Protein AF-A0AAN8YSC6-F1 (afdb_monomer)

InterPro domains:
  IPR001680 WD40 repeat [PF00400] (144-185)
  IPR001680 WD40 repeat [PF00400] (190-229)
  IPR001680 WD40 repeat [PS50082] (212-238)
  IPR001680 WD40 repeat [SM00320] (136-186)
  IPR001680 WD40 repeat [SM00320] (196-229)
  IPR001680 WD40 repeat [SM00320] (238-277)
  IPR001680 WD40 repeat [SM00320] (319-359)
  IPR015943 WD40/YVTN repeat-like-containing domain superfamily [G3DSA:2.130.10.10] (89-296)
  IPR015943 WD40/YVTN repeat-like-containing domain superfamily [G3DSA:2.130.10.10] (297-468)
  IPR036047 F-box-like domain superfamily [SSF81383] (11-83)
  IPR036322 WD40-repeat-containing domain superfamily [SSF50978] (140-445)

Radius of gyration: 27.61 Å; Cα contacts (8 Å, |Δi|>4): 1101; chains: 1; bounding box: 110×55×83 Å

Structure (mmCIF, N/CA/C/O backbone):
data_AF-A0AAN8YSC6-F1
#
_entry.id   AF-A0AAN8YSC6-F1
#
loop_
_atom_site.group_PDB
_atom_site.id
_atom_site.type_symbol
_atom_site.label_atom_id
_atom_site.label_alt_id
_atom_site.label_comp_id
_atom_site.label_asym_id
_atom_site.label_entity_id
_atom_site.label_seq_id
_atom_site.pdbx_PDB_ins_code
_atom_site.Cartn_x
_atom_site.Cartn_y
_atom_site.Cartn_z
_atom_site.occupancy
_atom_site.B_iso_or_equiv
_atom_site.auth_seq_id
_atom_site.auth_comp_id
_atom_site.auth_asym_id
_atom_site.auth_atom_id
_atom_site.pdbx_PDB_model_num
ATOM 1 N N . MET A 1 1 ? -86.820 -16.895 -10.468 1.00 38.38 1 MET A N 1
ATOM 2 C CA . MET A 1 1 ? -85.562 -17.635 -10.713 1.00 38.38 1 MET A CA 1
ATOM 3 C C . MET A 1 1 ? -84.406 -16.662 -10.607 1.00 38.38 1 MET A C 1
ATOM 5 O O . MET A 1 1 ? -84.282 -15.776 -11.439 1.00 38.38 1 MET A O 1
ATOM 9 N N . ALA A 1 2 ? -83.629 -16.786 -9.536 1.00 36.66 2 ALA A N 1
ATOM 10 C CA . ALA A 1 2 ? -82.418 -16.016 -9.303 1.00 36.66 2 ALA A CA 1
ATOM 11 C C . ALA A 1 2 ? -81.258 -16.572 -10.144 1.00 36.66 2 ALA A C 1
ATOM 13 O O . ALA A 1 2 ? -81.082 -17.787 -10.213 1.00 36.66 2 ALA A O 1
ATOM 14 N N . LYS A 1 3 ? -80.418 -15.695 -10.699 1.00 37.28 3 LYS A N 1
ATOM 15 C CA . LYS A 1 3 ? -79.008 -16.008 -10.957 1.00 37.28 3 LYS A CA 1
ATOM 16 C C . LYS A 1 3 ? -78.160 -14.897 -10.348 1.00 37.28 3 LYS A C 1
ATOM 18 O O . LYS A 1 3 ? -78.233 -13.746 -10.760 1.00 37.28 3 LYS A O 1
ATOM 23 N N . ARG A 1 4 ? -77.435 -15.289 -9.297 1.00 38.72 4 ARG A N 1
ATOM 24 C CA . ARG A 1 4 ? -76.468 -14.505 -8.526 1.00 38.72 4 ARG A CA 1
ATOM 25 C C . ARG A 1 4 ? -75.318 -14.057 -9.426 1.00 38.72 4 ARG A C 1
ATOM 27 O O . ARG A 1 4 ? -74.621 -14.893 -9.990 1.00 38.72 4 ARG A O 1
ATOM 34 N N . THR A 1 5 ? -75.088 -12.755 -9.469 1.00 39.94 5 THR A N 1
ATOM 35 C CA . THR A 1 5 ? -73.793 -12.138 -9.753 1.00 39.94 5 THR A CA 1
ATOM 36 C C . THR A 1 5 ? -72.935 -12.221 -8.489 1.00 39.94 5 THR A C 1
ATOM 38 O O . THR A 1 5 ? -73.265 -11.644 -7.455 1.00 39.94 5 THR A O 1
ATOM 41 N N . SER A 1 6 ? -71.848 -12.989 -8.548 1.00 41.53 6 SER A N 1
ATOM 42 C CA . SER A 1 6 ? -70.796 -13.008 -7.532 1.00 41.53 6 SER A CA 1
ATOM 43 C C . SER A 1 6 ? -69.865 -11.817 -7.756 1.00 41.53 6 SER A C 1
ATOM 45 O O . SER A 1 6 ? -69.025 -11.844 -8.654 1.00 41.53 6 SER A O 1
ATOM 47 N N . LEU A 1 7 ? -70.023 -10.766 -6.954 1.00 40.62 7 LEU A N 1
ATOM 48 C CA . LEU A 1 7 ? -69.038 -9.693 -6.855 1.00 40.62 7 LEU A CA 1
ATOM 49 C C . LEU A 1 7 ? -67.881 -10.173 -5.973 1.00 40.62 7 LEU A C 1
ATOM 51 O O . LEU A 1 7 ? -68.086 -10.526 -4.810 1.00 40.62 7 LEU A O 1
ATOM 55 N N . LEU A 1 8 ? -66.681 -10.207 -6.560 1.00 43.44 8 LEU A N 1
ATOM 56 C CA . LEU A 1 8 ? -65.420 -10.387 -5.853 1.00 43.44 8 LEU A CA 1
ATOM 57 C C . LEU A 1 8 ? -65.319 -9.340 -4.738 1.00 43.44 8 LEU A C 1
ATOM 59 O O . LEU A 1 8 ? -65.300 -8.140 -5.007 1.00 43.44 8 LEU A O 1
ATOM 63 N N . LYS A 1 9 ? -65.212 -9.795 -3.488 1.00 41.28 9 LYS A N 1
ATOM 64 C CA . LYS A 1 9 ? -64.657 -8.971 -2.415 1.00 41.28 9 LYS A CA 1
ATOM 65 C C . LYS A 1 9 ? -63.153 -8.887 -2.651 1.00 41.28 9 LYS A C 1
ATOM 67 O O . LYS A 1 9 ? -62.437 -9.852 -2.411 1.00 41.28 9 LYS A O 1
ATOM 72 N N . THR A 1 10 ? -62.690 -7.743 -3.134 1.00 44.19 10 THR A N 1
ATOM 73 C CA . THR A 1 10 ? -61.287 -7.340 -3.042 1.00 44.19 10 THR A CA 1
ATOM 74 C C . THR A 1 10 ? -60.932 -7.223 -1.560 1.00 44.19 10 THR A C 1
ATOM 76 O O . THR A 1 10 ? -61.402 -6.307 -0.883 1.00 44.19 10 THR A O 1
ATOM 79 N N . SER A 1 11 ? -60.166 -8.179 -1.036 1.00 45.91 11 SER A N 1
ATOM 80 C CA . SER A 1 11 ? -59.516 -8.058 0.268 1.00 45.91 11 SER A CA 1
ATOM 81 C C . SER A 1 11 ? -58.556 -6.872 0.214 1.00 45.91 11 SER A C 1
ATOM 83 O O . SER A 1 11 ? -57.703 -6.816 -0.671 1.00 45.91 11 SER A O 1
ATOM 85 N N . GLN A 1 12 ? -58.712 -5.909 1.122 1.00 51.81 12 GLN A N 1
ATOM 86 C CA . GLN A 1 12 ? -57.696 -4.877 1.319 1.00 51.81 12 GLN A CA 1
ATOM 87 C C . GLN A 1 12 ? -56.368 -5.558 1.697 1.00 51.81 12 GLN A C 1
ATOM 89 O O . GLN A 1 12 ? -56.408 -6.537 2.447 1.00 51.81 12 GLN A O 1
ATOM 94 N N . PRO A 1 13 ? -55.212 -5.096 1.185 1.00 53.28 13 PRO A N 1
ATOM 95 C CA . PRO A 1 13 ? -53.930 -5.631 1.618 1.00 53.28 13 PRO A CA 1
ATOM 96 C C . PRO A 1 13 ? -53.761 -5.322 3.109 1.00 53.28 13 PRO A C 1
ATOM 98 O O . PRO A 1 13 ? -53.850 -4.163 3.516 1.00 53.28 13 PRO A O 1
ATOM 101 N N . HIS A 1 14 ? -53.566 -6.357 3.928 1.00 53.44 14 HIS A N 1
ATOM 102 C CA . HIS A 1 14 ? -53.090 -6.164 5.294 1.00 53.44 14 HIS A CA 1
ATOM 103 C C . HIS A 1 14 ? -51.738 -5.432 5.237 1.00 53.44 14 HIS A C 1
ATOM 105 O O . HIS A 1 14 ? -50.959 -5.706 4.321 1.00 53.44 14 HIS A O 1
ATOM 111 N N . PRO A 1 15 ? -51.456 -4.488 6.153 1.00 50.38 15 PRO A N 1
ATOM 112 C CA . PRO A 1 15 ? -50.144 -3.861 6.214 1.00 50.38 15 PRO A CA 1
ATOM 113 C C . PRO A 1 15 ? -49.117 -4.950 6.533 1.00 50.38 15 PRO A C 1
ATOM 115 O O . PRO A 1 15 ? -49.091 -5.456 7.649 1.00 50.38 15 PRO A O 1
ATOM 118 N N . THR A 1 16 ? -48.321 -5.342 5.539 1.00 59.09 16 THR A N 1
ATOM 119 C CA . THR A 1 16 ? -47.223 -6.292 5.720 1.00 59.09 16 THR A CA 1
ATOM 120 C C . THR A 1 16 ? -46.170 -5.623 6.587 1.00 59.09 16 THR A C 1
ATOM 122 O O . THR A 1 16 ? -45.534 -4.649 6.172 1.00 59.09 16 THR A O 1
ATOM 125 N N . THR A 1 17 ? -46.028 -6.111 7.808 1.00 69.00 17 THR A N 1
ATOM 126 C CA . THR A 1 17 ? -44.939 -5.735 8.702 1.00 69.00 17 THR A CA 1
ATOM 127 C C . THR A 1 17 ? -43.672 -6.482 8.291 1.00 69.00 17 THR A C 1
ATOM 129 O O . THR A 1 17 ? -43.744 -7.541 7.676 1.00 69.00 17 THR A O 1
ATOM 132 N N . ILE A 1 18 ? -42.486 -5.954 8.614 1.00 68.50 18 ILE A N 1
ATOM 133 C CA . ILE A 1 18 ? -41.206 -6.642 8.329 1.00 68.50 18 ILE A CA 1
ATOM 134 C C . ILE A 1 18 ? -41.175 -8.047 8.971 1.00 68.50 18 ILE A C 1
ATOM 136 O O . ILE A 1 18 ? -40.513 -8.942 8.467 1.00 68.50 18 ILE A O 1
ATOM 140 N N . MET A 1 19 ? -41.963 -8.259 10.027 1.00 66.94 19 MET A N 1
ATOM 141 C CA . MET A 1 19 ? -42.171 -9.542 10.706 1.00 66.94 19 MET A CA 1
ATOM 142 C C . MET A 1 19 ? -42.878 -10.609 9.851 1.00 66.94 19 MET A C 1
ATOM 144 O O . MET A 1 19 ? -42.825 -11.784 10.198 1.00 66.94 19 MET A O 1
ATOM 148 N N . ASP A 1 20 ? -43.539 -10.211 8.760 1.00 71.94 20 ASP A N 1
ATOM 149 C CA . ASP A 1 20 ? -44.227 -11.116 7.830 1.00 71.94 20 ASP A CA 1
ATOM 150 C C . ASP A 1 20 ? -43.292 -11.649 6.725 1.00 71.94 20 ASP A C 1
ATOM 152 O O . ASP A 1 20 ? -43.715 -12.447 5.886 1.00 71.94 20 ASP A O 1
ATOM 156 N N . LEU A 1 21 ? -42.034 -11.187 6.696 1.00 75.75 21 LEU A N 1
ATOM 157 C CA . LEU A 1 21 ? -41.004 -11.676 5.783 1.00 75.75 21 LEU A CA 1
ATOM 158 C C . LEU A 1 21 ? -40.518 -13.067 6.208 1.00 75.75 21 LEU A C 1
ATOM 160 O O . LEU A 1 21 ? -40.419 -13.388 7.392 1.00 75.75 21 LEU A O 1
ATOM 164 N N . ASP A 1 22 ? -40.191 -13.894 5.222 1.00 78.25 22 ASP A N 1
ATOM 165 C CA . ASP A 1 22 ? -39.545 -15.181 5.437 1.00 78.25 22 ASP A CA 1
ATOM 166 C C . ASP A 1 22 ? -38.123 -15.010 5.991 1.00 78.25 22 ASP A C 1
ATOM 168 O O . ASP A 1 22 ? -37.430 -14.026 5.726 1.00 78.25 22 ASP A O 1
ATOM 172 N N . ALA A 1 23 ? -37.668 -16.003 6.757 1.00 72.50 23 ALA A N 1
ATOM 173 C CA . ALA A 1 23 ? -36.353 -15.972 7.391 1.00 72.50 23 ALA A CA 1
ATOM 174 C C . ALA A 1 23 ? -35.216 -15.757 6.373 1.00 72.50 23 ALA A C 1
ATOM 176 O O . ALA A 1 23 ? -34.271 -15.027 6.659 1.00 72.50 23 ALA A O 1
ATOM 177 N N . ASP A 1 24 ? -35.331 -16.320 5.167 1.00 77.56 24 ASP A N 1
ATOM 178 C CA . ASP A 1 24 ? -34.315 -16.187 4.120 1.00 77.56 24 ASP A CA 1
ATOM 179 C C . ASP A 1 24 ? -34.219 -14.754 3.571 1.00 77.56 24 ASP A C 1
ATOM 181 O O . ASP A 1 24 ? -33.112 -14.254 3.341 1.00 77.56 24 ASP A O 1
ATOM 185 N N . THR A 1 25 ? -35.343 -14.045 3.404 1.00 81.06 25 THR A N 1
ATOM 186 C CA . THR A 1 25 ? -35.301 -12.634 2.983 1.00 81.06 25 THR A CA 1
ATOM 187 C C . THR A 1 25 ? -34.824 -11.720 4.101 1.00 81.06 25 THR A C 1
ATOM 189 O O . THR A 1 25 ? -34.055 -10.798 3.824 1.00 81.06 25 THR A O 1
ATOM 192 N N . LEU A 1 26 ? -35.177 -12.004 5.358 1.00 77.81 26 LEU A N 1
ATOM 193 C CA . LEU A 1 26 ? -34.628 -11.296 6.517 1.00 77.81 26 LEU A CA 1
ATOM 194 C C . LEU A 1 26 ? -33.108 -11.468 6.618 1.00 77.81 26 LEU A C 1
ATOM 196 O O . LEU A 1 26 ? -32.402 -10.477 6.790 1.00 77.81 26 LEU A O 1
ATOM 200 N N . ILE A 1 27 ? -32.593 -12.687 6.430 1.00 73.94 27 ILE A N 1
ATOM 201 C CA . ILE A 1 27 ? -31.150 -12.978 6.393 1.00 73.94 27 ILE A CA 1
ATOM 202 C C . ILE A 1 27 ? -30.473 -12.218 5.246 1.00 73.94 27 ILE A C 1
ATOM 204 O O . ILE A 1 27 ? -29.421 -11.601 5.438 1.00 73.94 27 ILE A O 1
ATOM 208 N N . HIS A 1 28 ? -31.081 -12.212 4.056 1.00 78.94 28 HIS A N 1
ATOM 209 C CA . HIS A 1 28 ? -30.554 -11.471 2.913 1.00 78.94 28 HIS A CA 1
ATOM 210 C C . HIS A 1 28 ? -30.527 -9.957 3.181 1.00 78.94 28 HIS A C 1
ATOM 212 O O . HIS A 1 28 ? -29.538 -9.296 2.871 1.00 78.94 28 HIS A O 1
ATOM 218 N N . CYS A 1 29 ? -31.570 -9.388 3.787 1.00 79.56 29 CYS A N 1
ATOM 219 C CA . CYS A 1 29 ? -31.599 -7.976 4.171 1.00 79.56 29 CYS A CA 1
ATOM 220 C C . CYS A 1 29 ? -30.574 -7.649 5.266 1.00 79.56 29 CYS A C 1
ATOM 222 O O . CYS A 1 29 ? -29.864 -6.649 5.157 1.00 79.56 29 CYS A O 1
ATOM 224 N N . ALA A 1 30 ? -30.443 -8.513 6.273 1.00 77.12 30 ALA A N 1
ATOM 225 C CA . ALA A 1 30 ? -29.488 -8.344 7.363 1.00 77.12 30 ALA A CA 1
ATOM 226 C C . ALA A 1 30 ? -28.026 -8.403 6.892 1.00 77.12 30 ALA A C 1
ATOM 228 O O . ALA A 1 30 ? -27.158 -7.802 7.518 1.00 77.12 30 ALA A O 1
ATOM 229 N N . SER A 1 31 ? -27.745 -9.043 5.751 1.00 73.81 31 SER A N 1
ATOM 230 C CA . SER A 1 31 ? -26.405 -9.039 5.146 1.00 73.81 31 SER A CA 1
ATOM 231 C C . SER A 1 31 ? -25.907 -7.650 4.708 1.00 73.81 31 SER A C 1
ATOM 233 O O . SER A 1 31 ? -24.711 -7.484 4.484 1.00 73.81 31 SER A O 1
ATOM 235 N N . PHE A 1 32 ? -26.794 -6.651 4.611 1.00 78.12 32 PHE A N 1
ATOM 236 C CA . PHE A 1 32 ? -26.446 -5.259 4.296 1.00 78.12 32 PHE A CA 1
ATOM 237 C C . PHE A 1 32 ? -26.299 -4.359 5.532 1.00 78.12 32 PHE A C 1
ATOM 239 O O . PHE A 1 32 ? -25.982 -3.180 5.378 1.00 78.12 32 PHE A O 1
ATOM 246 N N . LEU A 1 33 ? -26.559 -4.880 6.734 1.00 80.38 33 LEU A N 1
ATOM 247 C CA . LEU A 1 33 ? -26.481 -4.125 7.984 1.00 80.38 33 LEU A CA 1
ATOM 248 C C . LEU A 1 33 ? -25.055 -4.108 8.547 1.00 80.38 33 LEU A C 1
ATOM 250 O O . LEU A 1 33 ? -24.256 -5.013 8.305 1.00 80.38 33 LEU A O 1
ATOM 254 N N . GLU A 1 34 ? -24.737 -3.084 9.340 1.00 75.19 34 GLU A N 1
ATOM 255 C CA . GLU A 1 34 ? -23.486 -3.050 10.096 1.00 75.19 34 GLU A CA 1
ATOM 256 C C . GLU A 1 34 ? -23.586 -3.909 11.370 1.00 75.19 34 GLU A C 1
ATOM 258 O O . GLU A 1 34 ? -24.674 -4.182 11.873 1.00 75.19 34 GLU A O 1
ATOM 263 N N . LEU A 1 35 ? -22.443 -4.321 11.937 1.00 74.38 35 LEU A N 1
ATOM 264 C CA . LEU A 1 35 ? -22.415 -5.132 13.169 1.00 74.38 35 LEU A CA 1
ATOM 265 C C . LEU A 1 35 ? -23.255 -4.547 14.323 1.00 74.38 35 LEU A C 1
ATOM 267 O O . LEU A 1 35 ? -23.995 -5.313 14.943 1.00 74.38 35 LEU A O 1
ATOM 271 N N . PRO A 1 36 ? -23.202 -3.229 14.615 1.00 77.12 36 PRO A N 1
ATOM 272 C CA . PRO A 1 36 ? -24.042 -2.647 15.658 1.00 77.12 36 PRO A CA 1
ATOM 273 C C . PRO A 1 36 ? -25.534 -2.755 15.338 1.00 77.12 36 PRO A C 1
ATOM 275 O O . PRO A 1 36 ? -26.339 -2.921 16.247 1.00 77.12 36 PRO A O 1
ATOM 278 N N . ASP A 1 37 ? -25.914 -2.689 14.063 1.00 82.00 37 ASP A N 1
ATOM 279 C CA . ASP A 1 37 ? -27.311 -2.772 13.642 1.00 82.00 37 ASP A CA 1
ATOM 280 C C . ASP A 1 37 ? -27.838 -4.207 13.718 1.00 82.00 37 ASP A C 1
ATOM 282 O O . ASP A 1 37 ? -28.981 -4.413 14.112 1.00 82.00 37 ASP A O 1
ATOM 286 N N . VAL A 1 38 ? -26.998 -5.207 13.434 1.00 83.62 38 VAL A N 1
ATOM 287 C CA . VAL A 1 38 ? -27.333 -6.628 13.648 1.00 83.62 38 VAL A CA 1
ATOM 288 C C . VAL A 1 38 ? -27.450 -6.950 15.138 1.00 83.62 38 VAL A C 1
ATOM 290 O O . VAL A 1 38 ? -28.365 -7.667 15.541 1.00 83.62 38 VAL A O 1
ATOM 293 N N . SER A 1 39 ? -26.582 -6.367 15.972 1.00 80.75 39 SER A N 1
ATOM 294 C CA . SER A 1 39 ? -26.701 -6.463 17.431 1.00 80.75 39 SER A CA 1
ATOM 295 C C . SER A 1 39 ? -28.015 -5.840 17.917 1.00 80.75 39 SER A C 1
ATOM 297 O O . SER A 1 39 ? -28.810 -6.520 18.563 1.00 80.75 39 SER A O 1
ATOM 299 N N . ARG A 1 40 ? -28.331 -4.606 17.507 1.00 82.06 40 ARG A N 1
ATOM 300 C CA . ARG A 1 40 ? -29.611 -3.957 17.844 1.00 82.06 40 ARG A CA 1
ATOM 301 C C . ARG A 1 40 ? -30.816 -4.726 17.318 1.00 82.06 40 ARG A C 1
ATOM 303 O O . ARG A 1 40 ? -31.817 -4.810 18.016 1.00 82.06 40 ARG A O 1
ATOM 310 N N . MET A 1 41 ? -30.731 -5.312 16.121 1.00 82.50 41 MET A N 1
ATOM 311 C CA . MET A 1 41 ? -31.800 -6.131 15.541 1.00 82.50 41 MET A CA 1
ATOM 312 C C . MET A 1 41 ? -32.192 -7.264 16.493 1.00 82.50 41 MET A C 1
ATOM 314 O O . MET A 1 41 ? -33.382 -7.477 16.726 1.00 82.50 41 MET A O 1
ATOM 318 N N . SER A 1 42 ? -31.213 -7.921 17.118 1.00 81.00 42 SER A N 1
ATOM 319 C CA . SER A 1 42 ? -31.481 -8.999 18.073 1.00 81.00 42 SER A CA 1
ATOM 320 C C . SER A 1 42 ? -32.241 -8.555 19.335 1.00 81.00 42 SER A C 1
ATOM 322 O O . SER A 1 42 ? -32.939 -9.372 19.929 1.00 81.00 42 SER A O 1
ATOM 324 N N . MET A 1 43 ? -32.165 -7.268 19.697 1.00 80.62 43 MET A N 1
ATOM 325 C CA . MET A 1 43 ? -32.828 -6.686 20.872 1.00 80.62 43 MET A CA 1
ATOM 326 C C . MET A 1 43 ? -34.282 -6.268 20.595 1.00 80.62 43 MET A C 1
ATOM 328 O O . MET A 1 43 ? -35.002 -5.889 21.508 1.00 80.62 43 MET A O 1
ATOM 332 N N . THR A 1 44 ? -34.741 -6.300 19.337 1.00 84.12 44 THR A N 1
ATOM 333 C CA . THR A 1 44 ? -36.063 -5.747 18.977 1.00 84.12 44 THR A CA 1
ATOM 334 C C . THR A 1 44 ? -37.225 -6.729 19.107 1.00 84.12 44 THR A C 1
ATOM 336 O O . THR A 1 44 ? -38.333 -6.328 19.452 1.00 84.12 44 THR A O 1
ATOM 339 N N . SER A 1 45 ? -37.025 -8.000 18.752 1.00 82.19 45 SER A N 1
ATOM 340 C CA . SER A 1 45 ? -38.086 -9.013 18.719 1.00 82.19 45 SER A CA 1
ATOM 341 C C . SER A 1 45 ? -37.504 -10.416 18.649 1.00 82.19 45 SER A C 1
ATOM 343 O O . SER A 1 45 ? -36.402 -10.614 18.141 1.00 82.19 45 SER A O 1
ATOM 345 N N . LYS A 1 46 ? -38.284 -11.420 19.059 1.00 82.06 46 LYS A N 1
ATOM 346 C CA . LYS A 1 46 ? -37.874 -12.828 19.049 1.00 82.06 46 LYS A CA 1
ATOM 347 C C . LYS A 1 46 ? -37.509 -13.350 17.654 1.00 82.06 46 LYS A C 1
ATOM 349 O O . LYS A 1 46 ? -36.498 -14.027 17.512 1.00 82.06 46 LYS A O 1
ATOM 354 N N . SER A 1 47 ? -38.281 -13.008 16.622 1.00 75.12 47 SER A N 1
ATOM 355 C CA . SER A 1 47 ? -37.975 -13.424 15.242 1.00 75.12 47 SER A CA 1
ATOM 356 C C . SER A 1 47 ? -36.705 -12.757 14.704 1.00 75.12 47 SER A C 1
ATOM 358 O O . SER A 1 47 ? -35.919 -13.392 14.007 1.00 75.12 47 SER A O 1
ATOM 360 N N . PHE A 1 48 ? -36.467 -11.491 15.061 1.00 81.00 48 PHE A N 1
ATOM 361 C CA . PHE A 1 48 ? -35.235 -10.781 14.724 1.00 81.00 48 PHE A CA 1
ATOM 362 C C . PHE A 1 48 ? -34.030 -11.294 15.518 1.00 81.00 48 PHE A C 1
ATOM 364 O O . PHE A 1 48 ? -32.938 -11.334 14.959 1.00 81.00 48 PHE A O 1
ATOM 371 N N . LYS A 1 49 ? -34.217 -11.743 16.768 1.00 82.12 49 LYS A N 1
ATOM 372 C CA . LYS A 1 49 ? -33.202 -12.466 17.551 1.00 82.12 49 LYS A CA 1
ATOM 373 C C . LYS A 1 49 ? -32.836 -13.774 16.847 1.00 82.12 49 LYS A C 1
ATOM 375 O O . LYS A 1 49 ? -31.674 -13.980 16.526 1.00 82.12 49 LYS A O 1
ATOM 380 N N . GLU A 1 50 ? -33.810 -14.604 16.478 1.00 80.31 50 GLU A N 1
ATOM 381 C CA . GLU A 1 50 ? -33.554 -15.851 15.734 1.00 80.31 50 GLU A CA 1
ATOM 382 C C . GLU A 1 50 ? -32.829 -15.607 14.397 1.00 80.31 50 GLU A C 1
ATOM 384 O O . GLU A 1 50 ? -31.887 -16.329 14.065 1.00 80.31 50 GLU A O 1
ATOM 389 N N . ALA A 1 51 ? -33.196 -14.552 13.661 1.00 79.62 51 ALA A N 1
ATOM 390 C CA . ALA A 1 51 ? -32.466 -14.139 12.464 1.00 79.62 51 ALA A CA 1
ATOM 391 C C . ALA A 1 51 ? -31.038 -13.672 12.792 1.00 79.62 51 ALA A C 1
ATOM 393 O O . ALA A 1 51 ? -30.099 -14.155 12.168 1.00 79.62 51 ALA A O 1
ATOM 394 N N . ALA A 1 52 ? -30.847 -12.780 13.769 1.00 81.31 52 ALA A N 1
ATOM 395 C CA . ALA A 1 52 ? -29.544 -12.214 14.126 1.00 81.31 52 ALA A CA 1
ATOM 396 C C . ALA A 1 52 ? -28.532 -13.267 14.604 1.00 81.31 52 ALA A C 1
ATOM 398 O O . ALA A 1 52 ? -27.340 -13.111 14.357 1.00 81.31 52 ALA A O 1
ATOM 399 N N . TYR A 1 53 ? -28.985 -14.350 15.239 1.00 81.62 53 TYR A N 1
ATOM 400 C CA . TYR A 1 53 ? -28.129 -15.459 15.688 1.00 81.62 53 TYR A CA 1
ATOM 401 C C . TYR A 1 53 ? -27.843 -16.493 14.580 1.00 81.62 53 TYR A C 1
ATOM 403 O O . TYR A 1 53 ? -27.169 -17.494 14.812 1.00 81.62 53 TYR A O 1
ATOM 411 N N . SER A 1 54 ? -28.318 -16.259 13.355 1.00 83.12 54 SER A N 1
ATOM 412 C CA . SER A 1 54 ? -28.122 -17.168 12.228 1.00 83.12 54 SER A CA 1
ATOM 413 C C . SER A 1 54 ? -26.699 -17.078 11.652 1.00 83.12 54 SER A C 1
ATOM 415 O O . SER A 1 54 ? -26.258 -16.033 11.167 1.00 83.12 54 SER A O 1
ATOM 417 N N . GLU A 1 55 ? -25.987 -18.208 11.635 1.00 82.06 55 GLU A N 1
ATOM 418 C CA . GLU A 1 55 ? -24.623 -18.373 11.091 1.00 82.06 55 GLU A CA 1
ATOM 419 C C . GLU A 1 55 ? -24.383 -17.787 9.676 1.00 82.06 55 GLU A C 1
ATOM 421 O O . GLU A 1 55 ? -23.322 -17.204 9.434 1.00 82.06 55 GLU A O 1
ATOM 426 N N . PRO A 1 56 ? -25.318 -17.872 8.704 1.00 80.69 56 PRO A N 1
ATOM 427 C CA . PRO A 1 56 ? -25.135 -17.292 7.374 1.00 80.69 56 PRO A CA 1
ATOM 428 C C . PRO A 1 56 ? -24.929 -15.771 7.379 1.00 80.69 56 PRO A C 1
ATOM 430 O O . PRO A 1 56 ? -24.162 -15.275 6.549 1.00 80.69 56 PRO A O 1
ATOM 433 N N . ILE A 1 57 ? -25.564 -15.041 8.308 1.00 82.75 57 ILE A N 1
ATOM 434 C CA . ILE A 1 57 ? -25.395 -13.585 8.441 1.00 82.75 57 ILE A CA 1
ATOM 435 C C . ILE A 1 57 ? -23.961 -13.288 8.867 1.00 82.75 57 ILE A C 1
ATOM 437 O O . ILE A 1 57 ? -23.250 -12.557 8.178 1.00 82.75 57 ILE A O 1
ATOM 441 N N . TRP A 1 58 ? -23.507 -13.923 9.949 1.00 81.00 58 TRP A N 1
ATOM 442 C CA . TRP A 1 58 ? -22.155 -13.749 10.479 1.00 81.00 58 TRP A CA 1
ATOM 443 C C . TRP A 1 58 ? -21.089 -14.182 9.481 1.00 81.00 58 TRP A C 1
ATOM 445 O O . TRP A 1 58 ? -20.101 -13.478 9.299 1.00 81.00 58 TRP A O 1
ATOM 455 N N . ARG A 1 59 ? -21.322 -15.260 8.729 1.00 80.06 59 ARG A N 1
ATOM 456 C CA . ARG A 1 59 ? -20.440 -15.672 7.633 1.00 80.06 59 ARG A CA 1
ATOM 457 C C . ARG A 1 59 ? -20.353 -14.627 6.519 1.00 80.06 59 ARG A C 1
ATOM 459 O O . ARG A 1 59 ? -19.265 -14.405 5.983 1.00 80.06 59 ARG A O 1
ATOM 466 N N . SER A 1 60 ? -21.478 -14.020 6.136 1.00 78.06 60 SER A N 1
ATOM 467 C CA . SER A 1 60 ? -21.511 -12.965 5.115 1.00 78.06 60 SER A CA 1
ATOM 468 C C . SER A 1 60 ? -20.783 -11.710 5.596 1.00 78.06 60 SER A C 1
ATOM 470 O O . SER A 1 60 ? -19.872 -11.234 4.918 1.00 78.06 60 SER A O 1
ATOM 472 N N . LEU A 1 61 ? -21.109 -11.237 6.802 1.00 77.12 61 LEU A N 1
ATOM 473 C CA . LEU A 1 61 ? -20.490 -10.063 7.423 1.00 77.12 61 LEU A CA 1
ATOM 474 C C . LEU A 1 61 ? -18.990 -10.262 7.639 1.00 77.12 61 LEU A C 1
ATOM 476 O O . LEU A 1 61 ? -18.195 -9.380 7.313 1.00 77.12 61 LEU A O 1
ATOM 480 N N . PHE A 1 62 ? -18.583 -11.442 8.112 1.00 76.88 62 PHE A N 1
ATOM 481 C CA . PHE A 1 62 ? -17.178 -11.783 8.299 1.00 76.88 62 PHE A CA 1
ATOM 482 C C . PHE A 1 62 ? -16.422 -11.742 6.972 1.00 76.88 62 PHE A C 1
ATOM 484 O O . PHE A 1 62 ? -15.371 -11.116 6.889 1.00 76.88 62 PHE A O 1
ATOM 491 N N . LYS A 1 63 ? -16.962 -12.337 5.902 1.00 74.94 63 LYS A N 1
ATOM 492 C CA . LYS A 1 63 ? -16.326 -12.300 4.574 1.00 74.94 63 LYS A CA 1
ATOM 493 C C . LYS A 1 63 ? -16.287 -10.902 3.967 1.00 74.94 63 LYS A C 1
ATOM 495 O O . LYS A 1 63 ? -15.317 -10.567 3.294 1.00 74.94 63 LYS A O 1
ATOM 500 N N . GLN A 1 64 ? -17.322 -10.096 4.183 1.00 74.06 64 GLN A N 1
ATOM 501 C CA . GLN A 1 64 ? -17.363 -8.720 3.693 1.00 74.06 64 GLN A CA 1
ATOM 502 C C . GLN A 1 64 ? -16.312 -7.852 4.393 1.00 74.06 64 GLN A C 1
ATOM 504 O O . GLN A 1 64 ? -15.661 -7.024 3.755 1.00 74.06 64 GLN A O 1
ATOM 509 N N . ARG A 1 65 ? -16.126 -8.057 5.701 1.00 71.50 65 ARG A N 1
ATOM 510 C CA . ARG A 1 65 ? -15.231 -7.254 6.541 1.00 71.50 65 ARG A CA 1
ATOM 511 C C . ARG A 1 65 ? -13.788 -7.754 6.526 1.00 71.50 65 ARG A C 1
ATOM 513 O O . ARG A 1 65 ? -12.855 -6.958 6.594 1.00 71.50 65 ARG A O 1
ATOM 520 N N . PHE A 1 66 ? -13.608 -9.062 6.377 1.00 71.19 66 PHE A N 1
ATOM 521 C CA . PHE A 1 66 ? -12.326 -9.757 6.402 1.00 71.19 66 PHE A CA 1
ATOM 522 C C . PHE A 1 66 ? -12.169 -10.682 5.181 1.00 71.19 66 PHE A C 1
ATOM 524 O O . PHE A 1 66 ? -12.022 -11.895 5.328 1.00 71.19 66 PHE A O 1
ATOM 531 N N . PRO A 1 67 ? -12.160 -10.135 3.950 1.00 58.56 67 PRO A N 1
ATOM 532 C CA . PRO A 1 67 ? -12.191 -10.936 2.720 1.00 58.56 67 PRO A CA 1
ATOM 533 C C . PRO A 1 67 ? -10.972 -11.849 2.540 1.00 58.56 67 PRO A C 1
ATOM 535 O O . PRO A 1 67 ? -11.064 -12.878 1.874 1.00 58.56 67 PRO A O 1
ATOM 538 N N . ASN A 1 68 ? -9.841 -11.487 3.150 1.00 55.62 68 ASN A N 1
ATOM 539 C CA . ASN A 1 68 ? -8.578 -12.223 3.058 1.00 55.62 68 ASN A CA 1
ATOM 540 C C . ASN A 1 68 ? -8.300 -13.098 4.286 1.00 55.62 68 ASN A C 1
ATOM 542 O O . ASN A 1 68 ? -7.169 -13.541 4.483 1.00 55.62 68 ASN A O 1
ATOM 546 N N . VAL A 1 69 ? -9.304 -13.312 5.136 1.00 59.69 69 VAL A N 1
ATOM 547 C CA . VAL A 1 69 ? -9.135 -14.028 6.392 1.00 59.69 69 VAL A CA 1
ATOM 548 C C . VAL A 1 69 ? -10.083 -15.209 6.418 1.00 59.69 69 VAL A C 1
ATOM 550 O O . VAL A 1 69 ? -11.285 -15.072 6.210 1.00 59.69 69 VAL A O 1
ATOM 553 N N . GLU A 1 70 ? -9.532 -16.386 6.674 1.00 56.50 70 GLU A N 1
ATOM 554 C CA . GLU A 1 70 ? -10.315 -17.595 6.881 1.00 56.50 70 GLU A CA 1
ATOM 555 C C . GLU A 1 70 ? -10.620 -17.771 8.372 1.00 56.50 70 GLU A C 1
ATOM 557 O O . GLU A 1 70 ? -9.752 -17.558 9.220 1.00 56.50 70 GLU A O 1
ATOM 562 N N . CYS A 1 71 ? -11.862 -18.148 8.679 1.00 51.31 71 CYS A N 1
ATOM 563 C CA . CYS A 1 71 ? -12.304 -18.478 10.031 1.00 51.31 71 CYS A CA 1
ATOM 564 C C . CYS A 1 71 ? -11.653 -19.790 10.494 1.00 51.31 71 CYS A C 1
ATOM 566 O O . CYS A 1 71 ? -11.519 -20.729 9.706 1.00 51.31 71 CYS A O 1
ATOM 568 N N . SER A 1 72 ? -11.245 -19.853 11.762 1.00 54.91 72 SER A N 1
ATOM 569 C CA . SER A 1 72 ? -10.799 -21.101 12.390 1.00 54.91 72 SER A CA 1
ATOM 570 C C . SER A 1 72 ? -11.968 -22.086 12.447 1.00 54.91 72 SER A C 1
ATOM 572 O O . SER A 1 72 ? -13.067 -21.696 12.823 1.00 54.91 72 SER A O 1
ATOM 574 N N . GLU A 1 73 ? -11.742 -23.361 12.119 1.00 52.78 73 GLU A N 1
ATOM 575 C CA . GLU A 1 73 ? -12.777 -24.412 12.189 1.00 52.78 73 GLU A CA 1
ATOM 576 C C . GLU A 1 73 ? -13.271 -24.687 13.623 1.00 52.78 73 GLU A C 1
ATOM 578 O O . GLU A 1 73 ? -14.244 -25.412 13.806 1.00 52.78 73 GLU A O 1
ATOM 583 N N . ARG A 1 74 ? -12.597 -24.137 14.646 1.00 52.06 74 ARG A N 1
ATOM 584 C CA . ARG A 1 74 ? -12.912 -24.366 16.065 1.00 52.06 74 ARG A CA 1
ATOM 585 C C . ARG A 1 74 ? -13.976 -23.432 16.653 1.00 52.06 74 ARG A C 1
ATOM 587 O O . ARG A 1 74 ? -14.512 -23.773 17.698 1.00 52.06 74 ARG A O 1
ATOM 594 N N . LEU A 1 75 ? -14.256 -22.289 16.026 1.00 59.72 75 LEU A N 1
ATOM 595 C CA . LEU A 1 75 ? -15.192 -21.267 16.519 1.00 59.72 75 LEU A CA 1
ATOM 596 C C . LEU A 1 75 ? -16.329 -21.081 15.502 1.00 59.72 75 LEU A C 1
ATOM 598 O O . LEU A 1 75 ? -16.089 -21.196 14.296 1.00 59.72 75 LEU A O 1
ATOM 602 N N . GLY A 1 76 ? -17.551 -20.803 15.968 1.00 74.00 76 GLY A N 1
ATOM 603 C CA . GLY A 1 76 ? -18.650 -20.380 15.093 1.00 74.00 76 GLY A CA 1
ATOM 604 C C . GLY A 1 76 ? -18.332 -19.034 14.430 1.00 74.00 76 GLY A C 1
ATOM 605 O O . GLY A 1 76 ? -17.412 -18.311 14.839 1.00 74.00 76 GLY A O 1
ATOM 606 N N . TRP A 1 77 ? -19.044 -18.679 13.351 1.00 77.56 77 TRP A N 1
ATOM 607 C CA . TRP A 1 77 ? -18.716 -17.450 12.608 1.00 77.56 77 TRP A CA 1
ATOM 608 C C . TRP A 1 77 ? -18.980 -16.194 13.443 1.00 77.56 77 TRP A C 1
ATOM 610 O O . TRP A 1 77 ? -18.329 -15.171 13.215 1.00 77.56 77 TRP A O 1
ATOM 620 N N . ARG A 1 78 ? -19.911 -16.266 14.403 1.00 77.31 78 ARG A N 1
ATOM 621 C CA . ARG A 1 78 ? -20.211 -15.180 15.344 1.00 77.31 78 ARG A CA 1
ATOM 622 C C . ARG A 1 78 ? -19.043 -14.950 16.298 1.00 77.31 78 ARG A C 1
ATOM 624 O O . ARG A 1 78 ? -18.532 -13.831 16.327 1.00 77.31 78 ARG A O 1
ATOM 631 N N . GLU A 1 79 ? -18.587 -15.979 17.013 1.00 77.00 79 GLU A N 1
ATOM 632 C CA . GLU A 1 79 ? -17.498 -15.854 17.991 1.00 77.00 79 GLU A CA 1
ATOM 633 C C . GLU A 1 79 ? -16.204 -15.421 17.301 1.00 77.00 79 GLU A C 1
ATOM 635 O O . GLU A 1 79 ? -15.552 -14.477 17.735 1.00 77.00 79 GLU A O 1
ATOM 640 N N . ALA A 1 80 ? -15.886 -16.008 16.143 1.00 74.19 80 ALA A N 1
ATOM 641 C CA . ALA A 1 80 ? -14.717 -15.604 15.368 1.00 74.19 80 ALA A CA 1
ATOM 642 C C . ALA A 1 80 ? -14.798 -14.146 14.873 1.00 74.19 80 ALA A C 1
ATOM 644 O O . ALA A 1 80 ? -13.776 -13.460 14.766 1.00 74.19 80 ALA A O 1
ATOM 645 N N . CYS A 1 81 ? -15.999 -13.654 14.548 1.00 75.06 81 CYS A N 1
ATOM 646 C CA . CYS A 1 81 ? -16.202 -12.253 14.186 1.00 75.06 81 CYS A CA 1
ATOM 647 C C . CYS A 1 81 ? -16.059 -11.328 15.400 1.00 75.06 81 CYS A C 1
ATOM 649 O O . CYS A 1 81 ? -15.451 -10.261 15.267 1.00 75.06 81 CYS A O 1
ATOM 651 N N . ALA A 1 82 ? -16.597 -11.728 16.555 1.00 75.12 82 ALA A N 1
ATOM 652 C CA . ALA A 1 82 ? -16.516 -10.987 17.809 1.00 75.12 82 ALA A CA 1
ATOM 653 C C . ALA A 1 82 ? -15.066 -10.887 18.297 1.00 75.12 82 ALA A C 1
ATOM 655 O O . ALA A 1 82 ? -14.555 -9.773 18.391 1.00 75.12 82 ALA A O 1
ATOM 656 N N . GLU A 1 83 ? -14.370 -12.018 18.464 1.00 72.50 83 GLU A N 1
ATOM 657 C CA . GLU A 1 83 ? -12.957 -12.065 18.870 1.00 72.50 83 GLU A CA 1
ATOM 658 C C . GLU A 1 83 ? -12.098 -11.160 17.985 1.00 72.50 83 GLU A C 1
ATOM 660 O O . GLU A 1 83 ? -11.325 -10.337 18.465 1.00 72.50 83 GLU A O 1
ATOM 665 N N . ARG A 1 84 ? -12.284 -11.238 16.664 1.00 71.81 84 ARG A N 1
ATOM 666 C CA . ARG A 1 84 ? -11.502 -10.428 15.731 1.00 71.81 84 ARG A CA 1
ATOM 667 C C . ARG A 1 84 ? -11.815 -8.938 15.834 1.00 71.81 84 ARG A C 1
ATOM 669 O O . ARG A 1 84 ? -10.914 -8.116 15.676 1.00 71.81 84 ARG A O 1
ATOM 676 N N . CYS A 1 85 ? -13.077 -8.571 16.050 1.00 71.69 85 CYS A N 1
ATOM 677 C CA . CYS A 1 85 ? -13.448 -7.175 16.270 1.00 71.69 85 CYS A CA 1
ATOM 678 C C . CYS A 1 85 ? -12.878 -6.653 17.590 1.00 71.69 85 CYS A C 1
ATOM 680 O O . CYS A 1 85 ? -12.387 -5.525 17.608 1.00 71.69 85 CYS A O 1
ATOM 682 N N . ILE A 1 86 ? -12.881 -7.475 18.640 1.00 71.25 86 ILE A N 1
ATOM 683 C CA . ILE A 1 86 ? -12.255 -7.168 19.928 1.00 71.25 86 ILE A CA 1
ATOM 684 C C . ILE A 1 86 ? -10.756 -6.932 19.721 1.00 71.25 86 ILE A C 1
ATOM 686 O O . ILE A 1 86 ? -10.281 -5.839 20.026 1.00 71.25 86 ILE A O 1
ATOM 690 N N . SER A 1 87 ? -10.037 -7.842 19.055 1.00 68.19 87 SER A N 1
ATOM 691 C CA . SER A 1 87 ? -8.602 -7.665 18.780 1.00 68.19 87 SER A CA 1
ATOM 692 C C . SER A 1 87 ? -8.273 -6.410 17.968 1.00 68.19 87 SER A C 1
ATOM 694 O O . SER A 1 87 ? -7.242 -5.776 18.167 1.00 68.19 87 SER A O 1
ATOM 696 N N . LEU A 1 88 ? -9.154 -5.985 17.060 1.00 67.00 88 LEU A N 1
ATOM 697 C CA . LEU A 1 88 ? -8.962 -4.739 16.301 1.00 67.00 88 LEU A CA 1
ATOM 698 C C . LEU A 1 88 ? -9.210 -3.484 17.145 1.00 67.00 88 LEU A C 1
ATOM 700 O O . LEU A 1 88 ? -8.666 -2.414 16.860 1.00 67.00 88 LEU A O 1
ATOM 704 N N . LEU A 1 89 ? -10.026 -3.603 18.190 1.00 69.50 89 LEU A N 1
ATOM 705 C CA . LEU A 1 89 ? -10.277 -2.529 19.140 1.00 69.50 89 LEU A CA 1
ATOM 706 C C . LEU A 1 89 ? -9.219 -2.476 20.250 1.00 69.50 89 LEU A C 1
ATOM 708 O O . LEU A 1 89 ? -9.014 -1.385 20.796 1.00 69.50 89 LEU A O 1
ATOM 712 N N . GLN A 1 90 ? -8.512 -3.586 20.493 1.00 72.56 90 GLN A N 1
ATOM 713 C CA . GLN A 1 90 ? -7.536 -3.787 21.566 1.00 72.56 90 GLN A CA 1
ATOM 714 C C . GLN A 1 90 ? -6.280 -2.897 21.498 1.00 72.56 90 GLN A C 1
ATOM 716 O O . GLN A 1 90 ? -5.570 -2.788 22.487 1.00 72.56 90 GLN A O 1
ATOM 721 N N . MET A 1 91 ? -6.045 -2.132 20.421 1.00 66.81 91 MET A N 1
ATOM 722 C CA . MET A 1 91 ? -4.992 -1.087 20.404 1.00 66.81 91 MET A CA 1
ATOM 723 C C . MET A 1 91 ? -5.160 0.018 21.470 1.00 66.81 91 MET A C 1
ATOM 725 O O . MET A 1 91 ? -4.295 0.884 21.613 1.00 66.81 91 MET A O 1
ATOM 729 N N . LYS A 1 92 ? -6.293 0.032 22.179 1.00 62.69 92 LYS A N 1
ATOM 730 C CA . LYS A 1 92 ? -6.526 0.877 23.358 1.00 62.69 92 LYS A CA 1
ATOM 731 C C . LYS A 1 92 ? -5.826 0.366 24.624 1.00 62.69 92 LYS A C 1
ATOM 733 O O . LYS A 1 92 ? -5.698 1.134 25.565 1.00 62.69 92 LYS A O 1
ATOM 738 N N . TYR A 1 93 ? -5.412 -0.896 24.644 1.00 65.88 93 TYR A N 1
ATOM 739 C CA . TYR A 1 93 ? -4.834 -1.591 25.793 1.00 65.88 93 TYR A CA 1
ATOM 740 C C . TYR A 1 93 ? -3.334 -1.816 25.575 1.00 65.88 93 TYR A C 1
ATOM 742 O O . TYR A 1 93 ? -2.818 -1.625 24.463 1.00 65.88 93 TYR A O 1
ATOM 750 N N . SER A 1 94 ? -2.613 -2.185 26.633 1.00 59.94 94 SER A N 1
ATOM 751 C CA . SER A 1 94 ? -1.180 -2.453 26.522 1.00 59.94 94 SER A CA 1
ATOM 752 C C . SER A 1 94 ? -0.952 -3.835 25.888 1.00 59.94 94 SER A C 1
ATOM 754 O O . SER A 1 94 ? -1.475 -4.846 26.347 1.00 59.94 94 SER A O 1
ATOM 756 N N . GLY A 1 95 ? -0.248 -3.866 24.752 1.00 59.81 95 GLY A N 1
ATOM 757 C CA . GLY A 1 95 ? 0.022 -5.087 23.986 1.00 59.81 95 GLY A CA 1
ATOM 758 C C . GLY A 1 95 ? 1.421 -5.646 24.232 1.00 59.81 95 GLY A C 1
ATOM 759 O O . GLY A 1 95 ? 2.329 -4.921 24.646 1.00 59.81 95 GLY A O 1
ATOM 760 N N . SER A 1 96 ? 1.619 -6.924 23.904 1.00 66.38 96 SER A N 1
ATOM 761 C CA . SER A 1 96 ? 2.927 -7.581 23.993 1.00 66.38 96 SER A CA 1
ATOM 762 C C . SER A 1 96 ? 3.907 -6.971 22.988 1.00 66.38 96 SER A C 1
ATOM 764 O O . SER A 1 96 ? 3.614 -6.865 21.793 1.00 66.38 96 SER A O 1
ATOM 766 N N . SER A 1 97 ? 5.088 -6.568 23.457 1.00 71.44 97 SER A N 1
ATOM 767 C CA . SER A 1 97 ? 6.101 -5.887 22.647 1.00 71.44 97 SER A CA 1
ATOM 768 C C . SER A 1 97 ? 7.378 -6.713 22.560 1.00 71.44 97 SER A C 1
ATOM 770 O O . SER A 1 97 ? 7.912 -7.142 23.576 1.00 71.44 97 SER A O 1
ATOM 772 N N . VAL A 1 98 ? 7.923 -6.845 21.353 1.00 70.56 98 VAL A N 1
ATOM 773 C CA . VAL A 1 98 ? 9.247 -7.430 21.095 1.00 70.56 98 VAL A CA 1
ATOM 774 C C . VAL A 1 98 ? 10.053 -6.454 20.245 1.00 70.56 98 VAL A C 1
ATOM 776 O O . VAL A 1 98 ? 9.511 -5.785 19.365 1.00 70.56 98 VAL A O 1
ATOM 779 N N . ALA A 1 99 ? 11.350 -6.342 20.517 1.00 71.94 99 ALA A N 1
ATOM 780 C CA . ALA A 1 99 ? 12.278 -5.550 19.721 1.00 71.94 99 ALA A CA 1
ATOM 781 C C . ALA A 1 99 ? 13.369 -6.459 19.159 1.00 71.94 99 ALA A C 1
ATOM 783 O O . ALA A 1 99 ? 13.901 -7.305 19.874 1.00 71.94 99 ALA A O 1
ATOM 784 N N . PHE A 1 100 ? 13.714 -6.275 17.890 1.00 73.81 100 PHE A N 1
ATOM 785 C CA . PHE A 1 100 ? 14.789 -7.017 17.236 1.00 73.81 100 PHE A CA 1
ATOM 786 C C . PHE A 1 100 ? 15.593 -6.093 16.326 1.00 73.81 100 PHE A C 1
ATOM 788 O O . PHE A 1 100 ? 15.082 -5.117 15.778 1.00 73.81 100 PHE A O 1
ATOM 795 N N . SER A 1 101 ? 16.876 -6.406 16.169 1.00 69.75 101 SER A N 1
ATOM 796 C CA . SER A 1 101 ? 17.789 -5.694 15.279 1.00 69.75 101 SER A CA 1
ATOM 797 C C . SER A 1 101 ? 18.183 -6.613 14.131 1.00 69.75 101 SER A C 1
ATOM 799 O O . SER A 1 101 ? 18.566 -7.764 14.349 1.00 69.75 101 SER A O 1
ATOM 801 N N . PHE A 1 102 ? 18.101 -6.105 12.905 1.00 65.75 102 PHE A N 1
ATOM 802 C CA . PHE A 1 102 ? 18.743 -6.743 11.763 1.00 65.75 102 PHE A CA 1
ATOM 803 C C . PHE A 1 102 ? 20.152 -6.160 11.668 1.00 65.75 102 PHE A C 1
ATOM 805 O O . PHE A 1 102 ? 20.297 -4.948 11.584 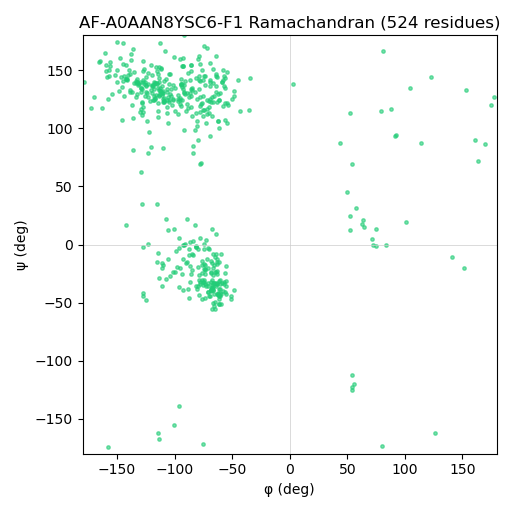1.00 65.75 102 PHE A O 1
ATOM 812 N N . TYR A 1 103 ? 21.176 -7.012 11.749 1.00 57.47 103 TYR A N 1
ATOM 813 C CA . TYR A 1 103 ? 22.590 -6.630 11.850 1.00 57.47 103 TYR A CA 1
ATOM 814 C C . TYR A 1 103 ? 22.977 -5.358 11.058 1.00 57.47 103 TYR A C 1
ATOM 816 O O . TYR A 1 103 ? 22.981 -5.374 9.828 1.00 57.47 103 TYR A O 1
ATOM 824 N N . GLY A 1 104 ? 23.397 -4.303 11.769 1.00 60.06 104 GLY A N 1
ATOM 825 C CA . GLY A 1 104 ? 24.011 -3.092 11.204 1.00 60.06 104 GLY A CA 1
ATOM 826 C C . GLY A 1 104 ? 23.286 -1.783 11.545 1.00 60.06 104 GLY A C 1
ATOM 827 O O . GLY A 1 104 ? 22.064 -1.725 11.596 1.00 60.06 104 GLY A O 1
ATOM 828 N N . GLU A 1 105 ? 24.052 -0.706 11.739 1.00 62.19 105 GLU A N 1
ATOM 829 C CA . GLU A 1 105 ? 23.545 0.664 11.932 1.00 62.19 105 GLU A CA 1
ATOM 830 C C . GLU A 1 105 ? 23.119 1.274 10.584 1.00 62.19 105 GLU A C 1
ATOM 832 O O . GLU A 1 105 ? 23.792 2.146 10.031 1.00 62.19 105 GLU A O 1
ATOM 837 N N . GLN A 1 106 ? 22.039 0.766 9.989 1.00 71.50 106 GLN A N 1
ATOM 838 C CA . GLN A 1 106 ? 21.469 1.352 8.774 1.00 71.50 106 GLN A CA 1
ATOM 839 C C . GLN A 1 106 ? 19.963 1.577 8.916 1.00 71.50 106 GLN A C 1
ATOM 841 O O . GLN A 1 106 ? 19.260 0.726 9.468 1.00 71.50 106 GLN A O 1
ATOM 846 N N . PRO A 1 107 ? 19.446 2.711 8.406 1.00 75.06 107 PRO A N 1
ATOM 847 C CA . PRO A 1 107 ? 18.023 2.985 8.447 1.00 75.06 107 PRO A CA 1
ATOM 848 C C . PRO A 1 107 ? 17.274 1.997 7.550 1.00 75.06 107 PRO A C 1
ATOM 850 O O . PRO A 1 107 ? 17.701 1.664 6.441 1.00 75.06 107 PRO A O 1
ATOM 853 N N . ILE A 1 108 ? 16.130 1.534 8.040 1.00 84.06 108 ILE A N 1
ATOM 854 C CA . ILE A 1 108 ? 15.267 0.613 7.307 1.00 84.06 108 ILE A CA 1
ATOM 855 C C . ILE A 1 108 ? 14.432 1.421 6.311 1.00 84.06 108 ILE A C 1
ATOM 857 O O . ILE A 1 108 ? 13.724 2.347 6.695 1.00 84.06 108 ILE A O 1
ATOM 861 N N . ASN A 1 109 ? 14.486 1.054 5.027 1.00 85.56 109 ASN A N 1
ATOM 862 C CA . ASN A 1 109 ? 13.804 1.789 3.953 1.00 85.56 109 ASN A CA 1
ATOM 863 C C . ASN A 1 109 ? 12.310 1.443 3.853 1.00 85.56 109 ASN A C 1
ATOM 865 O O . ASN A 1 109 ? 11.473 2.298 3.565 1.00 85.56 109 ASN A O 1
ATOM 869 N N . HIS A 1 110 ? 11.967 0.170 4.054 1.00 88.88 110 HIS A N 1
ATOM 870 C CA . HIS A 1 110 ? 10.599 -0.327 3.955 1.00 88.88 110 HIS A CA 1
ATOM 871 C C . HIS A 1 110 ? 10.354 -1.417 4.997 1.00 88.88 110 HIS A C 1
ATOM 873 O O . HIS A 1 110 ? 11.236 -2.233 5.265 1.00 88.88 110 HIS A O 1
ATOM 879 N N . ILE A 1 111 ? 9.133 -1.455 5.535 1.00 92.25 111 ILE A N 1
ATOM 880 C CA . ILE A 1 111 ? 8.652 -2.478 6.468 1.00 92.25 111 ILE A CA 1
ATOM 881 C C . ILE A 1 111 ? 7.305 -2.978 5.958 1.00 92.25 111 ILE A C 1
ATOM 883 O O . ILE A 1 111 ? 6.470 -2.180 5.527 1.00 92.25 111 ILE A O 1
ATOM 887 N N . LEU A 1 112 ? 7.083 -4.286 6.013 1.00 91.94 112 LEU A N 1
ATOM 888 C CA . LEU A 1 112 ? 5.791 -4.918 5.783 1.00 91.94 112 LEU A CA 1
ATOM 889 C C . LEU A 1 112 ? 5.541 -5.988 6.845 1.00 91.94 112 LEU A C 1
ATOM 891 O O . LEU A 1 112 ? 6.465 -6.649 7.317 1.00 91.94 112 LEU A O 1
ATOM 895 N N . LEU A 1 113 ? 4.269 -6.172 7.181 1.00 89.12 113 LEU A N 1
ATOM 896 C CA . LEU A 1 113 ? 3.801 -7.249 8.042 1.00 89.12 113 LEU A CA 1
ATOM 897 C C . LEU A 1 113 ? 3.027 -8.255 7.194 1.00 89.12 113 LEU A C 1
ATOM 899 O O . LEU A 1 113 ? 2.049 -7.890 6.541 1.00 89.12 113 LEU A O 1
ATOM 903 N N . ASP A 1 114 ? 3.454 -9.516 7.224 1.00 86.38 114 ASP A N 1
ATOM 904 C CA . ASP A 1 114 ? 2.754 -10.628 6.585 1.00 86.38 114 ASP A CA 1
ATOM 905 C C . ASP A 1 114 ? 2.413 -11.698 7.622 1.00 86.38 114 ASP A C 1
ATOM 907 O O . ASP A 1 114 ? 3.240 -12.539 7.968 1.00 86.38 114 ASP A O 1
ATOM 911 N N . LYS A 1 115 ? 1.179 -11.676 8.136 1.00 82.75 115 LYS A N 1
ATOM 912 C CA . LYS A 1 115 ? 0.749 -12.538 9.252 1.00 82.75 115 LYS A CA 1
ATOM 913 C C . LYS A 1 115 ? 1.694 -12.388 10.459 1.00 82.75 115 LYS A C 1
ATOM 915 O O . LYS A 1 115 ? 1.702 -11.324 11.072 1.00 82.75 115 LYS A O 1
ATOM 920 N N . ASN A 1 116 ? 2.464 -13.430 10.791 1.00 80.88 116 ASN A N 1
ATOM 921 C CA . ASN A 1 116 ? 3.482 -13.456 11.845 1.00 80.88 116 ASN A CA 1
ATOM 922 C C . ASN A 1 116 ? 4.880 -13.088 11.341 1.00 80.88 116 ASN A C 1
ATOM 924 O O . ASN A 1 116 ? 5.800 -13.088 12.138 1.00 80.88 116 ASN A O 1
ATOM 928 N N . ALA A 1 117 ? 5.080 -12.802 10.058 1.00 86.00 117 ALA A N 1
ATOM 929 C CA . ALA A 1 117 ? 6.383 -12.417 9.542 1.00 86.00 117 ALA A CA 1
ATOM 930 C C . ALA A 1 117 ? 6.542 -10.892 9.490 1.00 86.00 117 ALA A C 1
ATOM 932 O O . ALA A 1 117 ? 5.634 -10.171 9.059 1.00 86.00 117 ALA A O 1
ATOM 933 N N . VAL A 1 118 ? 7.723 -10.413 9.877 1.00 89.44 118 VAL A N 1
ATOM 934 C CA . VAL A 1 118 ? 8.158 -9.031 9.662 1.00 89.44 118 VAL A CA 1
ATOM 935 C C . VAL A 1 118 ? 9.172 -9.014 8.531 1.00 89.44 118 VAL A C 1
ATOM 937 O O . VAL A 1 118 ? 10.182 -9.715 8.571 1.00 89.44 118 VAL A O 1
ATOM 940 N N . ILE A 1 119 ? 8.884 -8.214 7.510 1.00 91.50 119 ILE A N 1
ATOM 941 C CA . ILE A 1 119 ? 9.693 -8.094 6.302 1.00 91.50 119 ILE A CA 1
ATOM 942 C C . ILE A 1 119 ? 10.263 -6.682 6.266 1.00 91.50 119 ILE A C 1
ATOM 944 O O . ILE A 1 119 ? 9.503 -5.712 6.249 1.00 91.50 119 ILE A O 1
ATOM 948 N N . THR A 1 120 ? 11.582 -6.555 6.218 1.00 90.75 120 THR A N 1
ATOM 949 C CA . THR A 1 120 ? 12.271 -5.264 6.145 1.00 90.75 120 THR A CA 1
ATOM 950 C C . THR A 1 120 ? 13.245 -5.222 4.980 1.00 90.75 120 THR A C 1
ATOM 952 O O . THR A 1 120 ? 13.789 -6.242 4.558 1.00 90.75 120 THR A O 1
ATOM 955 N N . SER A 1 121 ? 13.470 -4.028 4.436 1.00 89.50 121 SER A N 1
ATOM 956 C CA . SER A 1 121 ? 14.513 -3.801 3.435 1.00 89.50 121 SER A CA 1
ATOM 957 C C . SER A 1 121 ? 15.528 -2.783 3.933 1.00 89.50 121 SER A C 1
ATOM 959 O O . SER A 1 121 ? 15.142 -1.675 4.321 1.00 89.50 121 SER A O 1
ATOM 961 N N . VAL A 1 122 ? 16.808 -3.126 3.834 1.00 88.56 122 VAL A N 1
ATOM 962 C CA . VAL A 1 122 ? 17.942 -2.255 4.163 1.00 88.56 122 VAL A CA 1
ATOM 963 C C . VAL A 1 122 ? 18.834 -2.178 2.927 1.00 88.56 122 VAL A C 1
ATOM 965 O O . VAL A 1 122 ? 19.484 -3.154 2.553 1.00 88.56 122 VAL A O 1
ATOM 968 N N . GLY A 1 123 ? 18.805 -1.037 2.232 1.00 86.81 123 GLY A N 1
ATOM 969 C CA . GLY A 1 123 ? 19.479 -0.886 0.939 1.00 86.81 123 GLY A CA 1
ATOM 970 C C . GLY A 1 123 ? 19.016 -1.942 -0.072 1.00 86.81 123 GLY A C 1
ATOM 971 O O . GLY A 1 123 ? 17.831 -2.018 -0.409 1.00 86.81 123 GLY A O 1
ATOM 972 N N . SER A 1 124 ? 19.948 -2.766 -0.556 1.00 89.62 124 SER A N 1
ATOM 973 C CA . SER A 1 124 ? 19.692 -3.886 -1.476 1.00 89.62 124 SER A CA 1
ATOM 974 C C . SER A 1 124 ? 19.263 -5.191 -0.794 1.00 89.62 124 SER A C 1
ATOM 976 O O . SER A 1 124 ? 18.907 -6.152 -1.477 1.00 89.62 124 SER A O 1
ATOM 978 N N . SER A 1 125 ? 19.344 -5.256 0.532 1.00 89.56 125 SER A N 1
ATOM 979 C CA . SER A 1 125 ? 19.134 -6.475 1.308 1.00 89.56 125 SER A CA 1
ATOM 980 C C . SER A 1 125 ? 17.692 -6.563 1.792 1.00 89.56 125 SER A C 1
ATOM 982 O O . SER A 1 125 ? 17.099 -5.574 2.233 1.00 89.56 125 SER A O 1
ATOM 984 N N . LEU A 1 126 ? 17.126 -7.762 1.717 1.00 91.31 126 LEU A N 1
ATOM 985 C CA . LEU A 1 126 ? 15.802 -8.091 2.227 1.00 91.31 126 LEU A CA 1
ATOM 986 C C . LEU A 1 126 ? 15.958 -8.983 3.459 1.00 91.31 126 LEU A C 1
ATOM 988 O O . LEU A 1 126 ? 16.589 -10.034 3.369 1.00 91.31 126 LEU A O 1
ATOM 992 N N . HIS A 1 127 ? 15.353 -8.604 4.580 1.00 89.56 127 HIS A N 1
ATOM 993 C CA . HIS A 1 127 ? 15.327 -9.409 5.797 1.00 89.56 127 HIS A CA 1
ATOM 994 C C . HIS A 1 127 ? 13.897 -9.842 6.108 1.00 89.56 127 HIS A C 1
ATOM 996 O O . HIS A 1 127 ? 12.957 -9.050 6.028 1.00 89.56 127 HIS A O 1
ATOM 1002 N N . ILE A 1 128 ? 13.725 -11.115 6.445 1.00 88.94 128 ILE A N 1
ATOM 1003 C CA . ILE A 1 128 ? 12.435 -11.706 6.789 1.00 88.94 128 ILE A CA 1
ATOM 1004 C C . ILE A 1 128 ? 12.606 -12.445 8.107 1.00 88.94 128 ILE A C 1
ATOM 1006 O O . ILE A 1 128 ? 13.359 -13.413 8.187 1.00 88.94 128 ILE A O 1
ATOM 1010 N N . LEU A 1 129 ? 11.895 -11.987 9.129 1.00 87.56 129 LEU A N 1
ATOM 1011 C CA . LEU A 1 129 ? 11.793 -12.663 10.413 1.00 87.56 129 LEU A CA 1
ATOM 1012 C C . LEU A 1 129 ? 10.410 -13.301 10.495 1.00 87.56 129 LEU A C 1
ATOM 1014 O O . LEU A 1 129 ? 9.414 -12.594 10.643 1.00 87.56 129 LEU A O 1
ATOM 1018 N N . GLU A 1 130 ? 10.337 -14.620 10.334 1.00 84.88 130 GLU A N 1
ATOM 1019 C CA . GLU A 1 130 ? 9.100 -15.367 10.569 1.00 84.88 130 GLU A CA 1
ATOM 1020 C C . GLU A 1 130 ? 8.925 -15.559 12.074 1.00 84.88 130 GLU A C 1
ATOM 1022 O O . GLU A 1 130 ? 9.876 -15.935 12.727 1.00 84.88 130 GLU A O 1
ATOM 1027 N N . ASP A 1 131 ? 7.738 -15.315 12.626 1.00 80.56 131 ASP A N 1
ATOM 1028 C CA . ASP A 1 131 ? 7.397 -15.564 14.036 1.00 80.56 131 ASP A CA 1
ATOM 1029 C C . ASP A 1 131 ? 8.344 -14.920 15.082 1.00 80.56 131 ASP A C 1
ATOM 1031 O O . ASP A 1 131 ? 9.067 -15.607 15.805 1.00 80.56 131 ASP A O 1
ATOM 1035 N N . PRO A 1 132 ? 8.329 -13.580 15.199 1.00 76.88 132 PRO A N 1
ATOM 1036 C CA . PRO A 1 132 ? 9.198 -12.814 16.095 1.00 76.88 132 PRO A CA 1
ATOM 1037 C C . PRO A 1 132 ? 8.909 -13.037 17.586 1.00 76.88 132 PRO A C 1
ATOM 1039 O O . PRO A 1 132 ? 9.739 -12.682 18.412 1.00 76.88 132 PRO A O 1
ATOM 1042 N N . TYR A 1 133 ? 7.750 -13.605 17.933 1.00 74.06 133 TYR A N 1
ATOM 1043 C CA . TYR A 1 133 ? 7.400 -14.004 19.303 1.00 74.06 133 TYR A CA 1
ATOM 1044 C C . TYR A 1 133 ? 7.764 -15.471 19.605 1.00 74.06 133 TYR A C 1
ATOM 1046 O O . TYR A 1 133 ? 7.489 -15.958 20.700 1.00 74.06 133 TYR A O 1
ATOM 1054 N N . GLY A 1 134 ? 8.326 -16.187 18.625 1.00 67.75 134 GLY A N 1
ATOM 1055 C CA . GLY A 1 134 ? 8.770 -17.571 18.760 1.00 67.75 134 GLY A CA 1
ATOM 1056 C C . GLY A 1 134 ? 10.085 -17.709 19.537 1.00 67.75 134 GLY A C 1
ATOM 1057 O O . GLY A 1 134 ? 10.596 -16.757 20.118 1.00 67.75 134 GLY A O 1
ATOM 1058 N N . SER A 1 135 ? 10.645 -18.921 19.549 1.00 59.72 135 SER A N 1
ATOM 1059 C CA . SER A 1 135 ? 11.892 -19.248 20.262 1.00 59.72 135 SER A CA 1
ATOM 1060 C C . SER A 1 135 ? 13.069 -18.340 19.883 1.00 59.72 135 SER A C 1
ATOM 1062 O O . SER A 1 135 ? 13.205 -17.979 18.716 1.00 59.72 135 SER A O 1
ATOM 1064 N N . GLU A 1 136 ? 13.985 -18.095 20.826 1.00 57.38 136 GLU A N 1
ATOM 1065 C CA . GLU A 1 136 ? 15.187 -17.253 20.649 1.00 57.38 136 GLU A CA 1
ATOM 1066 C C . GLU A 1 136 ? 16.104 -17.661 19.474 1.00 57.38 136 GLU A C 1
ATOM 1068 O O . GLU A 1 136 ? 16.873 -16.841 18.979 1.00 57.38 136 GLU A O 1
ATOM 1073 N N . ASP A 1 137 ? 15.986 -18.892 18.964 1.00 57.56 137 ASP A N 1
ATOM 1074 C CA . ASP A 1 137 ? 16.760 -19.408 17.823 1.00 57.56 137 ASP A CA 1
ATOM 1075 C C . ASP A 1 137 ? 16.264 -18.932 16.443 1.00 57.56 137 ASP A C 1
ATOM 1077 O O . ASP A 1 137 ? 16.738 -19.406 15.404 1.00 57.56 137 ASP A O 1
ATOM 1081 N N . ASN A 1 138 ? 15.283 -18.029 16.387 1.00 68.44 138 ASN A N 1
ATOM 1082 C CA . ASN A 1 138 ? 14.675 -17.629 15.124 1.00 68.44 138 ASN A CA 1
ATOM 1083 C C . ASN A 1 138 ? 15.549 -16.612 14.372 1.00 68.44 138 ASN A C 1
ATOM 1085 O O . ASN A 1 138 ? 15.464 -15.397 14.555 1.00 68.44 138 ASN A O 1
ATOM 1089 N N . ILE A 1 139 ? 16.440 -17.130 13.527 1.00 74.75 139 ILE A N 1
ATOM 1090 C CA . ILE A 1 139 ? 17.389 -16.324 12.757 1.00 74.75 139 ILE A CA 1
ATOM 1091 C C . ILE A 1 139 ? 16.665 -15.695 11.556 1.00 74.75 139 ILE A C 1
ATOM 1093 O O . ILE A 1 139 ? 16.079 -16.423 10.748 1.00 74.75 139 ILE A O 1
ATOM 1097 N N . PRO A 1 140 ? 16.743 -14.365 11.361 1.00 79.94 140 PRO A N 1
ATOM 1098 C CA . PRO A 1 140 ? 16.116 -13.719 10.220 1.00 79.94 140 P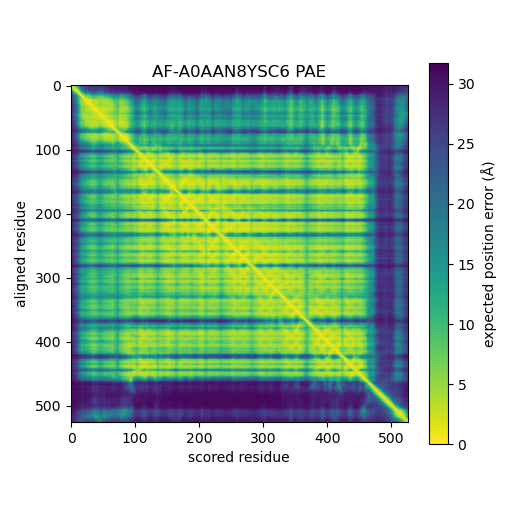RO A CA 1
ATOM 1099 C C . PRO A 1 140 ? 16.748 -14.181 8.902 1.00 79.94 140 PRO A C 1
ATOM 1101 O O . PRO A 1 140 ? 17.968 -14.141 8.709 1.00 79.94 140 PRO A O 1
ATOM 1104 N N . VAL A 1 141 ? 15.902 -14.564 7.948 1.00 85.31 141 VAL A N 1
ATOM 1105 C CA . VAL A 1 141 ? 16.324 -14.915 6.593 1.00 85.31 141 VAL A CA 1
ATOM 1106 C C . VAL A 1 141 ? 16.731 -13.636 5.874 1.00 85.31 141 VAL A C 1
ATOM 1108 O O . VAL A 1 141 ? 15.908 -12.753 5.644 1.00 85.31 141 VAL A O 1
ATOM 1111 N N . THR A 1 142 ? 18.007 -13.542 5.506 1.00 87.06 142 THR A N 1
ATOM 1112 C CA . THR A 1 142 ? 18.552 -12.406 4.755 1.00 87.06 142 THR A CA 1
ATOM 1113 C C . THR A 1 142 ? 18.805 -12.803 3.306 1.00 87.06 142 THR A C 1
ATOM 1115 O O . THR A 1 142 ? 19.494 -13.787 3.042 1.00 87.06 142 THR A O 1
ATOM 1118 N N . GLN A 1 143 ? 18.267 -12.025 2.370 1.00 87.38 143 GLN A N 1
ATOM 1119 C CA . GLN A 1 143 ? 18.412 -12.219 0.931 1.00 87.38 143 GLN A CA 1
ATOM 1120 C C . GLN A 1 143 ? 19.051 -10.991 0.285 1.00 87.38 143 GLN A C 1
ATOM 1122 O O . GLN A 1 143 ? 18.519 -9.885 0.360 1.00 87.38 143 GLN A O 1
ATOM 1127 N N . ASN A 1 144 ? 20.167 -11.207 -0.410 1.00 88.25 144 ASN A N 1
ATOM 1128 C CA . ASN A 1 144 ? 20.978 -10.151 -1.028 1.00 88.25 144 ASN A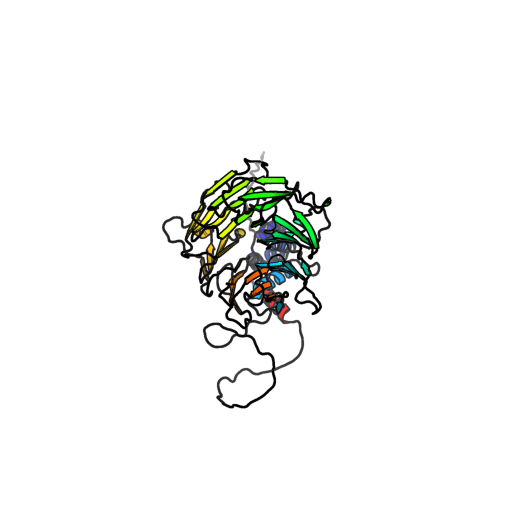 CA 1
ATOM 1129 C C . ASN A 1 144 ? 20.980 -10.258 -2.559 1.00 88.25 144 ASN A C 1
ATOM 1131 O O . ASN A 1 144 ? 21.996 -10.025 -3.213 1.00 88.25 144 ASN A O 1
ATOM 1135 N N . ASP A 1 145 ? 19.859 -10.677 -3.150 1.00 87.00 145 ASP A N 1
ATOM 1136 C CA . ASP A 1 145 ? 19.814 -10.898 -4.595 1.00 87.00 145 ASP A CA 1
ATOM 1137 C C . ASP A 1 145 ? 19.739 -9.598 -5.414 1.00 87.00 145 ASP A C 1
ATOM 1139 O O . ASP A 1 145 ? 20.101 -9.587 -6.600 1.00 87.00 145 ASP A O 1
ATOM 1143 N N . HIS A 1 146 ? 19.237 -8.508 -4.831 1.00 91.88 146 HIS A N 1
ATOM 1144 C CA . HIS A 1 146 ? 19.264 -7.205 -5.487 1.00 91.88 146 HIS A CA 1
ATOM 1145 C C . HIS A 1 146 ? 20.676 -6.615 -5.461 1.00 91.88 146 HIS A C 1
ATOM 1147 O O . HIS A 1 146 ? 21.431 -6.796 -4.510 1.00 91.88 146 HIS A O 1
ATOM 1153 N N . ARG A 1 147 ? 21.047 -5.903 -6.529 1.00 91.56 147 ARG A N 1
ATOM 1154 C CA . ARG A 1 147 ? 22.379 -5.269 -6.657 1.00 91.56 147 ARG A CA 1
ATOM 1155 C C . ARG A 1 147 ? 22.389 -3.783 -6.306 1.00 91.56 147 ARG A C 1
ATOM 1157 O O . ARG A 1 147 ? 23.445 -3.159 -6.338 1.00 91.56 147 ARG A O 1
ATOM 1164 N N . ALA A 1 148 ? 21.218 -3.220 -6.052 1.00 92.06 148 ALA A N 1
ATOM 1165 C CA . ALA A 1 148 ? 21.010 -1.833 -5.677 1.00 92.06 148 ALA A CA 1
ATOM 1166 C C . ALA A 1 148 ? 19.771 -1.738 -4.786 1.00 92.06 148 ALA A C 1
ATOM 1168 O O . ALA A 1 148 ? 19.051 -2.727 -4.611 1.00 92.06 148 ALA A O 1
ATOM 1169 N N . ASP A 1 149 ? 19.511 -0.546 -4.267 1.00 91.62 149 ASP A N 1
ATOM 1170 C CA . ASP A 1 149 ? 18.466 -0.334 -3.274 1.00 91.62 149 ASP A CA 1
ATOM 1171 C C . ASP A 1 149 ? 17.088 -0.791 -3.750 1.00 91.62 149 ASP A C 1
ATOM 1173 O O . ASP A 1 149 ? 16.682 -0.560 -4.898 1.00 91.62 149 ASP A O 1
ATOM 1177 N N . ILE A 1 150 ? 16.378 -1.463 -2.847 1.00 93.94 150 ILE A N 1
ATOM 1178 C CA . ILE A 1 150 ? 14.974 -1.815 -3.013 1.00 93.94 150 ILE A CA 1
ATOM 1179 C C . ILE A 1 150 ? 14.169 -0.515 -2.942 1.00 93.94 150 ILE A C 1
ATOM 1181 O O . ILE A 1 150 ? 14.284 0.250 -1.991 1.00 93.94 150 ILE A O 1
ATOM 1185 N N . THR A 1 151 ? 13.370 -0.263 -3.974 1.00 93.12 151 THR A N 1
ATOM 1186 C CA . THR A 1 151 ? 12.591 0.972 -4.152 1.00 93.12 151 THR A CA 1
ATOM 1187 C C . THR A 1 151 ? 11.123 0.814 -3.778 1.00 93.12 151 THR A C 1
ATOM 1189 O O . THR A 1 151 ? 10.437 1.801 -3.514 1.00 93.12 151 THR A O 1
ATOM 1192 N N . CYS A 1 152 ? 10.604 -0.416 -3.811 1.00 93.50 152 CYS A N 1
ATOM 1193 C CA . CYS A 1 152 ? 9.229 -0.715 -3.438 1.00 93.50 152 CYS A CA 1
ATOM 1194 C C . CYS A 1 152 ? 9.081 -2.182 -3.026 1.00 93.50 152 CYS A C 1
ATOM 1196 O O . CYS A 1 152 ? 9.685 -3.072 -3.628 1.00 93.50 152 CYS A O 1
ATOM 1198 N N . MET A 1 153 ? 8.209 -2.434 -2.048 1.00 95.06 153 MET A N 1
ATOM 1199 C CA . MET A 1 153 ? 7.773 -3.770 -1.645 1.00 95.06 153 MET A CA 1
ATOM 1200 C C . MET A 1 153 ? 6.241 -3.865 -1.675 1.00 95.06 153 MET A C 1
ATOM 1202 O O . MET A 1 153 ? 5.538 -2.925 -1.274 1.00 95.06 153 MET A O 1
ATOM 1206 N N . ARG A 1 154 ? 5.710 -4.997 -2.148 1.00 94.50 154 ARG A N 1
ATOM 1207 C CA . ARG A 1 154 ? 4.268 -5.295 -2.194 1.00 94.50 154 ARG A CA 1
ATOM 1208 C C . ARG A 1 154 ? 4.003 -6.762 -1.873 1.00 94.50 154 ARG A C 1
ATOM 1210 O O . ARG A 1 154 ? 4.745 -7.630 -2.318 1.00 94.50 154 ARG A O 1
ATOM 1217 N N . LEU A 1 155 ? 2.923 -7.029 -1.144 1.00 92.69 155 LEU A N 1
ATOM 1218 C CA . LEU A 1 155 ? 2.441 -8.379 -0.858 1.00 92.69 155 LEU A CA 1
ATOM 1219 C C . LEU A 1 155 ? 1.182 -8.658 -1.672 1.00 92.69 155 LEU A C 1
ATOM 1221 O O . LEU A 1 155 ? 0.265 -7.837 -1.702 1.00 92.69 155 LEU A O 1
ATOM 1225 N N . PHE A 1 156 ? 1.137 -9.830 -2.294 1.00 90.62 156 PHE A N 1
ATOM 1226 C CA . PHE A 1 156 ? -0.020 -10.313 -3.040 1.00 90.62 156 PHE A CA 1
ATOM 1227 C C . PHE A 1 156 ? -0.419 -11.703 -2.538 1.00 90.62 156 PHE A C 1
ATOM 1229 O O . PHE A 1 156 ? 0.462 -12.541 -2.334 1.00 90.62 156 PHE A O 1
ATOM 1236 N N . PRO A 1 157 ? -1.718 -12.001 -2.377 1.00 87.06 157 PRO A N 1
ATOM 1237 C CA . PRO A 1 157 ? -2.151 -13.341 -1.999 1.00 87.06 157 PRO A CA 1
ATOM 1238 C C . PRO A 1 157 ? -1.700 -14.400 -3.009 1.00 87.06 157 PRO A C 1
ATOM 1240 O O . PRO A 1 157 ? -1.805 -14.195 -4.218 1.00 87.06 157 PRO A O 1
ATOM 1243 N N . HIS A 1 158 ? -1.271 -15.580 -2.549 1.00 84.81 158 HIS A N 1
ATOM 1244 C CA . HIS A 1 158 ? -0.875 -16.668 -3.455 1.00 84.81 158 HIS A CA 1
ATOM 1245 C C . HIS A 1 158 ? -1.982 -17.051 -4.437 1.00 84.81 158 HIS A C 1
ATOM 1247 O O . HIS A 1 158 ? -1.715 -17.244 -5.619 1.00 84.81 158 HIS A O 1
ATOM 1253 N N . LYS A 1 159 ? -3.235 -17.105 -3.967 1.00 82.06 159 LYS A N 1
ATOM 1254 C CA . LYS A 1 159 ? -4.413 -17.355 -4.814 1.00 82.06 159 LYS A CA 1
ATOM 1255 C C . LYS A 1 159 ? -4.535 -16.333 -5.940 1.00 82.06 159 LYS A C 1
ATOM 1257 O O . LYS A 1 159 ? -5.051 -16.649 -7.009 1.00 82.06 159 LYS A O 1
ATOM 1262 N N . GLU A 1 160 ? -4.094 -15.103 -5.688 1.00 80.25 160 GLU A N 1
ATOM 1263 C CA . GLU A 1 160 ? -4.094 -14.093 -6.720 1.00 80.25 160 GLU A CA 1
ATOM 1264 C C . GLU A 1 160 ? -3.037 -14.371 -7.782 1.00 80.25 160 GLU A C 1
ATOM 1266 O O . GLU A 1 160 ? -3.331 -14.221 -8.949 1.00 80.25 160 GLU A O 1
ATOM 1271 N N . ILE A 1 161 ? -1.833 -14.812 -7.453 1.00 82.75 161 ILE A N 1
ATOM 1272 C CA . ILE A 1 161 ? -0.813 -15.039 -8.491 1.00 82.75 161 ILE A CA 1
ATOM 1273 C C . ILE A 1 161 ? -0.997 -16.398 -9.183 1.00 82.75 161 ILE A C 1
ATOM 1275 O O . ILE A 1 161 ? -0.823 -16.495 -10.397 1.00 82.75 161 ILE A O 1
ATOM 1279 N N . PHE A 1 162 ? -1.419 -17.421 -8.437 1.00 83.12 162 PHE A N 1
ATOM 1280 C CA . PHE A 1 162 ? -1.554 -18.804 -8.897 1.00 83.12 162 PHE A CA 1
ATOM 1281 C C . PHE A 1 162 ? -2.996 -19.314 -8.702 1.00 83.12 162 PHE A C 1
ATOM 1283 O O . PHE A 1 162 ? -3.274 -20.051 -7.753 1.00 83.12 162 PHE A O 1
ATOM 1290 N N . PRO A 1 163 ? -3.944 -18.953 -9.587 1.00 70.81 163 PRO A N 1
ATOM 1291 C CA . PRO A 1 163 ? -5.367 -19.270 -9.415 1.00 70.81 163 PRO A CA 1
ATOM 1292 C C . PRO A 1 163 ? -5.739 -20.757 -9.603 1.00 70.81 163 PRO A C 1
ATOM 1294 O O . PRO A 1 163 ? -6.903 -21.106 -9.428 1.00 70.81 163 PRO A O 1
ATOM 1297 N N . GLY A 1 164 ? -4.786 -21.629 -9.952 1.00 67.75 164 GLY A N 1
ATOM 1298 C CA . GLY A 1 164 ? -5.016 -23.060 -10.208 1.00 67.75 164 GLY A CA 1
ATOM 1299 C C . GLY A 1 164 ? -4.179 -24.020 -9.361 1.00 67.75 164 GLY A C 1
ATOM 1300 O O . GLY A 1 164 ? -4.291 -25.230 -9.533 1.00 67.75 164 GLY A O 1
ATOM 1301 N N . GLU A 1 165 ? -3.336 -23.505 -8.467 1.00 71.50 165 GLU A N 1
ATOM 1302 C CA . GLU A 1 165 ? -2.562 -24.334 -7.541 1.00 71.50 165 GLU A CA 1
ATOM 1303 C C . GLU A 1 165 ? -3.307 -24.516 -6.220 1.00 71.50 165 GLU A C 1
ATOM 1305 O O . GLU A 1 165 ? -4.209 -23.741 -5.886 1.00 71.50 165 GLU A O 1
ATOM 1310 N N . THR A 1 166 ? -2.926 -25.543 -5.453 1.00 71.94 166 THR A N 1
ATOM 1311 C CA . THR A 1 166 ? -3.461 -25.759 -4.107 1.00 71.94 166 THR A CA 1
ATOM 1312 C C . THR A 1 166 ? -3.347 -24.464 -3.319 1.00 71.94 166 THR A C 1
ATOM 1314 O O . THR A 1 166 ? -2.266 -23.883 -3.219 1.00 71.94 166 THR A O 1
ATOM 1317 N N . ILE A 1 167 ? -4.476 -24.004 -2.783 1.00 63.78 167 ILE A N 1
ATOM 1318 C CA . ILE A 1 167 ? -4.559 -22.747 -2.048 1.00 63.78 167 ILE A CA 1
ATOM 1319 C C . ILE A 1 167 ? -3.635 -22.856 -0.834 1.00 63.78 167 ILE A C 1
ATOM 1321 O O . ILE A 1 167 ? -3.969 -23.478 0.171 1.00 63.78 167 ILE A O 1
ATOM 1325 N N . THR A 1 168 ? -2.444 -22.267 -0.938 1.00 68.69 168 THR A N 1
ATOM 1326 C CA . THR A 1 168 ? -1.593 -22.026 0.224 1.00 68.69 168 THR A CA 1
ATOM 1327 C C . THR A 1 168 ? -2.005 -20.704 0.839 1.00 68.69 168 THR A C 1
ATOM 1329 O O . THR A 1 168 ? -2.274 -19.744 0.115 1.00 68.69 168 THR A O 1
ATOM 1332 N N . LYS A 1 169 ? -2.009 -20.629 2.169 1.00 67.81 169 LYS A N 1
ATOM 1333 C CA . LYS A 1 169 ? -2.355 -19.400 2.890 1.00 67.81 169 LYS A CA 1
ATOM 1334 C C . LYS A 1 169 ? -1.330 -18.279 2.683 1.00 67.81 169 LYS A C 1
ATOM 1336 O O . LYS A 1 169 ? -1.527 -17.198 3.217 1.00 67.81 169 LYS A O 1
ATOM 1341 N N . ASP A 1 170 ? -0.195 -18.543 2.045 1.00 80.75 170 ASP A N 1
ATOM 1342 C CA . ASP A 1 170 ? 0.966 -17.651 2.016 1.00 80.75 170 ASP A CA 1
ATOM 1343 C C . ASP A 1 170 ? 0.772 -16.467 1.065 1.00 80.75 170 ASP A C 1
ATOM 1345 O O . ASP A 1 170 ? 0.071 -16.571 0.058 1.00 80.75 170 ASP A O 1
ATOM 1349 N N . ASN A 1 171 ? 1.397 -15.337 1.382 1.00 89.00 171 ASN A N 1
ATOM 1350 C CA . ASN A 1 171 ? 1.499 -14.222 0.453 1.00 89.00 171 ASN A CA 1
ATOM 1351 C C . ASN A 1 171 ? 2.819 -14.326 -0.318 1.00 89.00 171 ASN A C 1
ATOM 1353 O O . ASN A 1 171 ? 3.798 -14.926 0.130 1.00 89.00 171 ASN A O 1
ATOM 1357 N N . ILE A 1 172 ? 2.827 -13.759 -1.517 1.00 91.19 172 ILE A N 1
ATOM 1358 C CA . ILE A 1 172 ? 4.018 -13.597 -2.337 1.00 91.19 172 ILE A CA 1
ATOM 1359 C C . ILE A 1 172 ? 4.473 -12.155 -2.197 1.00 91.19 172 ILE A C 1
ATOM 1361 O O . ILE A 1 172 ? 3.713 -11.220 -2.468 1.00 91.19 172 ILE A O 1
ATOM 1365 N N . LEU A 1 173 ? 5.725 -11.983 -1.798 1.00 94.31 173 LEU A N 1
ATOM 1366 C CA . LEU A 1 173 ? 6.367 -10.682 -1.756 1.00 94.31 173 LEU A CA 1
ATOM 1367 C C . LEU A 1 173 ? 6.939 -10.367 -3.137 1.00 94.31 173 LEU A C 1
ATOM 1369 O O . LEU A 1 173 ? 7.630 -11.189 -3.735 1.00 94.31 173 LEU A O 1
ATOM 1373 N N . ILE A 1 174 ? 6.682 -9.162 -3.629 1.00 95.06 174 ILE A N 1
ATOM 1374 C CA . ILE A 1 174 ? 7.288 -8.616 -4.838 1.00 95.06 174 ILE A CA 1
ATOM 1375 C C . ILE A 1 174 ? 8.102 -7.386 -4.448 1.00 95.06 174 ILE A C 1
ATOM 1377 O O . ILE A 1 174 ? 7.573 -6.451 -3.843 1.00 95.06 174 ILE A O 1
ATOM 1381 N N . THR A 1 175 ? 9.381 -7.388 -4.810 1.00 95.62 175 THR A N 1
ATOM 1382 C CA . THR A 1 175 ? 10.315 -6.285 -4.569 1.00 95.62 175 THR A CA 1
ATOM 1383 C C . THR A 1 175 ? 10.778 -5.699 -5.894 1.00 95.62 175 THR A C 1
ATOM 1385 O O . THR A 1 175 ? 11.074 -6.431 -6.839 1.00 95.62 175 THR A O 1
ATOM 1388 N N . SER A 1 176 ? 10.851 -4.375 -5.979 1.00 94.69 176 SER A N 1
ATOM 1389 C CA . SER A 1 176 ? 11.486 -3.674 -7.096 1.00 94.69 176 SER A CA 1
ATOM 1390 C C . SER A 1 176 ? 12.754 -2.979 -6.637 1.00 94.69 176 SER A C 1
ATOM 1392 O O . SER A 1 176 ? 12.835 -2.558 -5.487 1.00 94.69 176 SER A O 1
ATOM 1394 N N . SER A 1 177 ? 13.724 -2.821 -7.534 1.00 94.88 177 SER A N 1
ATOM 1395 C CA . SER A 1 177 ? 15.000 -2.189 -7.204 1.00 94.88 177 SER A CA 1
ATOM 1396 C C . SER A 1 177 ? 15.485 -1.235 -8.296 1.00 94.88 177 SER A C 1
ATOM 1398 O O . SER A 1 177 ? 15.122 -1.322 -9.479 1.00 94.88 177 SER A O 1
ATOM 1400 N N . ALA A 1 178 ? 16.371 -0.326 -7.887 1.00 93.69 178 ALA A N 1
ATOM 1401 C CA . ALA A 1 178 ? 17.153 0.510 -8.787 1.00 93.69 178 ALA A CA 1
ATOM 1402 C C . ALA A 1 178 ? 18.106 -0.308 -9.690 1.00 93.69 178 ALA A C 1
ATOM 1404 O O . ALA A 1 178 ? 18.600 0.207 -10.697 1.00 93.69 178 ALA A O 1
ATOM 1405 N N . ASP A 1 179 ? 18.312 -1.599 -9.397 1.00 93.50 179 ASP A N 1
ATOM 1406 C CA . ASP A 1 179 ? 19.102 -2.531 -10.211 1.00 93.50 179 ASP A CA 1
ATOM 1407 C C . ASP A 1 179 ? 18.413 -2.962 -11.516 1.00 93.50 179 ASP A C 1
ATOM 1409 O O . ASP A 1 179 ? 18.985 -3.742 -12.283 1.00 93.50 179 ASP A O 1
ATOM 1413 N N . ARG A 1 180 ? 17.227 -2.398 -11.799 1.00 94.50 180 ARG A N 1
ATOM 1414 C CA . ARG A 1 180 ? 16.403 -2.644 -12.995 1.00 94.50 180 ARG A CA 1
ATOM 1415 C C . ARG A 1 180 ? 15.680 -3.989 -12.990 1.00 94.50 180 ARG A C 1
ATOM 1417 O O . ARG A 1 180 ? 15.152 -4.409 -14.023 1.00 94.50 180 ARG A O 1
ATOM 1424 N N . THR A 1 181 ? 15.640 -4.660 -11.845 1.00 94.25 181 THR A N 1
ATOM 1425 C CA . THR A 1 181 ? 14.948 -5.934 -11.672 1.00 94.25 181 THR A CA 1
ATOM 1426 C C . THR A 1 181 ? 13.764 -5.793 -10.727 1.00 94.25 181 THR A C 1
ATOM 1428 O O . THR A 1 181 ? 13.710 -4.929 -9.847 1.00 94.25 181 THR A O 1
ATOM 1431 N N . ILE A 1 182 ? 12.786 -6.666 -10.939 1.00 95.56 182 ILE A N 1
ATOM 1432 C CA . ILE A 1 182 ? 11.770 -6.983 -9.939 1.00 95.56 182 ILE A CA 1
ATOM 1433 C C . ILE A 1 182 ? 12.006 -8.438 -9.559 1.00 95.56 182 ILE A C 1
ATOM 1435 O O . ILE A 1 182 ? 12.374 -9.250 -10.413 1.00 95.56 182 ILE A O 1
ATOM 1439 N N . ARG A 1 183 ? 11.810 -8.771 -8.289 1.00 94.00 183 ARG A N 1
ATOM 1440 C CA . ARG A 1 183 ? 11.954 -10.130 -7.771 1.00 94.00 183 ARG A CA 1
ATOM 1441 C C . ARG A 1 183 ? 10.707 -10.536 -7.006 1.00 94.00 183 ARG A C 1
ATOM 1443 O O . ARG A 1 183 ? 10.013 -9.695 -6.440 1.00 94.00 183 ARG A O 1
ATOM 1450 N N . MET A 1 184 ? 10.416 -11.830 -7.036 1.00 93.44 184 MET A N 1
ATOM 1451 C CA . MET A 1 184 ? 9.304 -12.448 -6.321 1.00 93.44 184 MET A CA 1
ATOM 1452 C C . MET A 1 184 ? 9.840 -13.438 -5.309 1.00 93.44 184 MET A C 1
ATOM 1454 O O . MET A 1 184 ? 10.723 -14.233 -5.637 1.00 93.44 184 MET A O 1
ATOM 1458 N N . TRP A 1 185 ? 9.242 -13.440 -4.127 1.00 91.38 185 TRP A N 1
ATOM 1459 C CA . TRP A 1 185 ? 9.688 -14.227 -2.992 1.00 91.38 185 TRP A CA 1
ATOM 1460 C C . TRP A 1 185 ? 8.516 -14.957 -2.348 1.00 91.38 185 TRP A C 1
ATOM 1462 O O . TRP A 1 185 ? 7.434 -14.392 -2.175 1.00 91.38 185 TRP A O 1
ATOM 1472 N N . LYS A 1 186 ? 8.755 -16.201 -1.942 1.00 89.06 186 LYS A N 1
ATOM 1473 C CA . LYS A 1 186 ? 7.841 -17.004 -1.124 1.00 89.06 186 LYS A CA 1
ATOM 1474 C C . LYS A 1 186 ? 8.624 -17.515 0.077 1.00 89.06 186 LYS A C 1
ATOM 1476 O O . LYS A 1 186 ? 9.561 -18.284 -0.113 1.00 89.06 186 LYS A O 1
ATOM 1481 N N . LYS A 1 187 ? 8.274 -17.065 1.290 1.00 82.81 187 LYS A N 1
ATOM 1482 C CA . LYS A 1 187 ? 8.997 -17.410 2.537 1.00 82.81 187 LYS A CA 1
ATOM 1483 C C . LYS A 1 187 ? 10.514 -17.198 2.425 1.00 82.81 187 LYS A C 1
ATOM 1485 O O . LYS A 1 187 ? 11.316 -18.082 2.698 1.00 82.81 187 LYS A O 1
ATOM 1490 N N . GLY A 1 188 ? 10.899 -16.051 1.866 1.00 81.69 188 GLY A N 1
ATOM 1491 C CA . GLY A 1 188 ? 12.299 -15.693 1.621 1.00 81.69 188 GLY A CA 1
ATOM 1492 C C . GLY A 1 188 ? 13.008 -16.441 0.495 1.00 81.69 188 GLY A C 1
ATOM 1493 O O . GLY A 1 188 ? 14.153 -16.117 0.210 1.00 81.69 188 GLY A O 1
ATOM 1494 N N . LEU A 1 189 ? 12.356 -17.375 -0.197 1.00 87.50 189 LEU A N 1
ATOM 1495 C CA . LEU A 1 189 ? 12.939 -18.037 -1.361 1.00 87.50 189 LEU A CA 1
ATOM 1496 C C . LEU A 1 189 ? 12.568 -17.293 -2.651 1.00 87.50 189 LEU A C 1
ATOM 1498 O O . LEU A 1 189 ? 11.382 -17.011 -2.857 1.00 87.50 189 LEU A O 1
ATOM 1502 N N . PRO A 1 190 ? 13.532 -16.994 -3.540 1.00 88.94 190 PRO A N 1
ATOM 1503 C CA . PRO A 1 190 ? 13.245 -16.359 -4.818 1.00 88.94 190 PRO A CA 1
ATOM 1504 C C . PRO A 1 190 ? 12.522 -17.341 -5.750 1.00 88.94 190 PRO A C 1
ATOM 1506 O O . PRO A 1 190 ? 13.026 -18.423 -6.049 1.00 88.94 190 PRO A O 1
ATOM 1509 N N . ILE A 1 191 ? 11.345 -16.951 -6.238 1.00 89.94 191 ILE A N 1
ATOM 1510 C CA . ILE A 1 191 ? 10.506 -17.774 -7.130 1.00 89.94 191 ILE A CA 1
ATOM 1511 C C . ILE A 1 191 ? 10.338 -17.171 -8.528 1.00 89.94 191 ILE A C 1
ATOM 1513 O O . ILE A 1 191 ? 9.913 -17.858 -9.451 1.00 89.94 191 ILE A O 1
ATOM 1517 N N . GLY A 1 192 ? 10.668 -15.892 -8.707 1.00 88.25 192 GLY A N 1
ATOM 1518 C CA . GLY A 1 192 ? 10.465 -15.201 -9.975 1.00 88.25 192 GLY A CA 1
ATOM 1519 C C . GLY A 1 192 ? 11.327 -13.955 -10.115 1.00 88.25 192 GLY A C 1
ATOM 1520 O O . GLY A 1 192 ? 11.645 -13.295 -9.125 1.00 88.25 192 GLY A O 1
ATOM 1521 N N . CYS A 1 193 ? 11.705 -13.624 -11.346 1.00 91.62 193 CYS A N 1
ATOM 1522 C CA . CYS A 1 193 ? 12.457 -12.418 -11.671 1.00 91.62 193 CYS A CA 1
ATOM 1523 C C . CYS A 1 193 ? 11.985 -11.803 -12.995 1.00 91.62 193 CYS A C 1
ATOM 1525 O O . CYS A 1 193 ? 11.677 -12.510 -13.959 1.00 91.62 193 CYS A O 1
ATOM 1527 N N . PHE A 1 194 ? 11.966 -10.474 -13.041 1.00 93.00 194 PHE A N 1
ATOM 1528 C CA . PHE A 1 194 ? 11.555 -9.676 -14.191 1.00 93.00 194 PHE A CA 1
ATOM 1529 C C . PHE A 1 194 ? 12.747 -8.829 -14.651 1.00 93.00 194 PHE A C 1
ATOM 1531 O O . PHE A 1 194 ? 13.342 -8.101 -13.851 1.00 93.00 194 PHE A O 1
ATOM 1538 N N . PHE A 1 195 ? 13.081 -8.898 -15.941 1.00 87.81 195 PHE A N 1
ATOM 1539 C CA . PHE A 1 195 ? 14.231 -8.209 -16.537 1.00 87.81 195 PHE A CA 1
ATOM 1540 C C . PHE A 1 195 ? 13.827 -7.378 -17.754 1.00 87.81 195 PHE A C 1
ATOM 1542 O O . PHE A 1 195 ? 12.855 -7.695 -18.433 1.00 87.81 195 PHE A O 1
ATOM 1549 N N . GLY A 1 196 ? 14.643 -6.374 -18.090 1.00 75.75 196 GLY A N 1
ATOM 1550 C CA . GLY A 1 196 ? 14.519 -5.622 -19.346 1.00 75.75 196 GLY A CA 1
ATOM 1551 C C . GLY A 1 196 ? 13.846 -4.254 -19.225 1.00 75.75 196 GLY A C 1
ATOM 1552 O O . GLY A 1 196 ? 13.398 -3.720 -20.231 1.00 75.75 196 GLY A O 1
ATOM 1553 N N . GLN A 1 197 ? 13.792 -3.688 -18.019 1.00 84.19 197 GLN A N 1
ATOM 1554 C CA . GLN A 1 197 ? 13.266 -2.344 -17.747 1.00 84.19 197 GLN A CA 1
ATOM 1555 C C . GLN A 1 197 ? 14.375 -1.379 -17.292 1.00 84.19 197 GLN A C 1
ATOM 1557 O O . GLN A 1 197 ? 15.528 -1.766 -17.102 1.00 84.19 197 GLN A O 1
ATOM 1562 N N . SER A 1 198 ? 14.031 -0.103 -17.149 1.00 90.00 198 SER A N 1
ATOM 1563 C CA . SER A 1 198 ? 14.856 0.923 -16.492 1.00 90.00 198 SER A CA 1
ATOM 1564 C C . SER A 1 198 ? 14.830 0.744 -14.958 1.00 90.00 198 SER A C 1
ATOM 1566 O O . SER A 1 198 ? 14.041 -0.077 -14.483 1.00 90.00 198 SER A O 1
ATOM 1568 N N . PRO A 1 199 ? 15.655 1.448 -14.147 1.00 93.56 199 PRO A N 1
ATOM 1569 C CA . PRO A 1 199 ? 15.542 1.394 -12.688 1.00 93.56 199 PRO A CA 1
ATOM 1570 C C . PRO A 1 199 ? 14.094 1.598 -12.250 1.00 93.56 199 PRO A C 1
ATOM 1572 O O . PRO A 1 199 ? 13.435 2.538 -12.701 1.00 93.56 199 PRO A O 1
ATOM 1575 N N . VAL A 1 200 ? 13.584 0.683 -11.431 1.00 94.25 200 VAL A N 1
ATOM 1576 C CA . VAL A 1 200 ? 12.156 0.625 -11.121 1.00 94.25 200 VAL A CA 1
ATOM 1577 C C . VAL A 1 200 ? 11.878 1.536 -9.943 1.00 94.25 200 VAL A C 1
ATOM 1579 O O . VAL A 1 200 ? 12.525 1.414 -8.907 1.00 94.25 200 VAL A O 1
ATOM 1582 N N . SER A 1 201 ? 10.920 2.442 -10.090 1.00 93.50 201 SER A N 1
ATOM 1583 C CA . SER A 1 201 ? 10.566 3.437 -9.075 1.00 93.50 201 SER A CA 1
ATOM 1584 C C . SER A 1 201 ? 9.198 3.198 -8.439 1.00 93.50 201 SER A C 1
ATOM 1586 O O . SER A 1 201 ? 8.954 3.712 -7.353 1.00 93.50 201 SER A O 1
ATOM 1588 N N . ALA A 1 202 ? 8.308 2.433 -9.080 1.00 93.81 202 ALA A N 1
ATOM 1589 C CA . ALA A 1 202 ? 6.972 2.159 -8.554 1.00 93.81 202 ALA A CA 1
ATOM 1590 C C . ALA A 1 202 ? 6.436 0.784 -8.985 1.00 93.81 202 ALA A C 1
ATOM 1592 O O . ALA A 1 202 ? 6.718 0.313 -10.087 1.00 93.81 202 ALA A O 1
ATOM 1593 N N . LEU A 1 203 ? 5.597 0.182 -8.139 1.00 96.00 203 LEU A N 1
ATOM 1594 C CA . LEU A 1 203 ? 4.817 -1.029 -8.422 1.00 96.00 203 LEU A CA 1
ATOM 1595 C C . LEU A 1 203 ? 3.325 -0.753 -8.210 1.00 96.00 203 LEU A C 1
ATOM 1597 O O . LEU A 1 203 ? 2.961 0.022 -7.321 1.00 96.00 203 LEU A O 1
ATOM 1601 N N . SER A 1 204 ? 2.463 -1.405 -8.994 1.00 94.31 204 SER A N 1
ATOM 1602 C CA . SER A 1 204 ? 1.014 -1.327 -8.791 1.00 94.31 204 SER A CA 1
ATOM 1603 C C . SER A 1 204 ? 0.578 -1.923 -7.452 1.00 94.31 204 SER A C 1
ATOM 1605 O O . SER A 1 204 ? 1.164 -2.879 -6.949 1.00 94.31 204 SER A O 1
ATOM 1607 N N . ASP A 1 205 ? -0.474 -1.350 -6.866 1.00 91.56 205 ASP A N 1
ATOM 1608 C CA . ASP A 1 205 ? -1.032 -1.791 -5.584 1.00 91.56 205 ASP A CA 1
ATOM 1609 C C . ASP A 1 205 ? -1.935 -3.030 -5.690 1.00 91.56 205 ASP A C 1
ATOM 1611 O O . ASP A 1 205 ? -2.154 -3.707 -4.689 1.00 91.56 205 ASP A O 1
ATOM 1615 N N . ARG A 1 206 ? -2.446 -3.343 -6.885 1.00 90.88 206 ARG A N 1
ATOM 1616 C CA . ARG A 1 206 ? -3.144 -4.601 -7.195 1.00 90.88 206 ARG A CA 1
ATOM 1617 C C . ARG A 1 206 ? -2.674 -5.145 -8.543 1.00 90.88 206 ARG A C 1
ATOM 1619 O O . ARG A 1 206 ? -1.981 -4.458 -9.304 1.00 90.88 206 ARG A O 1
A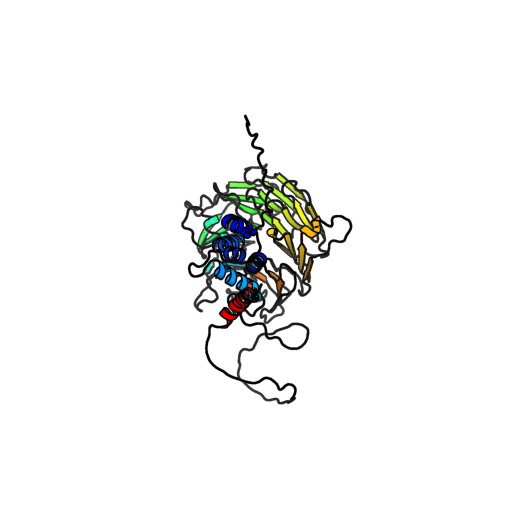TOM 1626 N N . LEU A 1 207 ? -3.048 -6.389 -8.826 1.00 91.19 207 LEU A N 1
ATOM 1627 C CA . LEU A 1 207 ? -2.867 -7.001 -10.140 1.00 91.19 207 LEU A CA 1
ATOM 1628 C C . LEU A 1 207 ? -3.992 -6.568 -11.088 1.00 91.19 207 LEU A C 1
ATOM 1630 O O . LEU A 1 207 ? -5.146 -6.433 -10.678 1.00 91.19 207 LEU A O 1
ATOM 1634 N N . LEU A 1 208 ? -3.644 -6.373 -12.357 1.00 90.38 208 LEU A N 1
ATOM 1635 C CA . LEU A 1 208 ? -4.594 -6.131 -13.443 1.00 90.38 208 LEU A CA 1
ATOM 1636 C C . LEU A 1 208 ? -5.103 -7.469 -14.004 1.00 90.38 208 LEU A C 1
ATOM 1638 O O . LEU A 1 208 ? -4.355 -8.449 -14.043 1.00 90.38 208 LEU A O 1
ATOM 1642 N N . GLY A 1 209 ? -6.339 -7.485 -14.502 1.00 82.81 209 GLY A N 1
ATOM 1643 C CA . GLY A 1 209 ? -7.008 -8.673 -15.042 1.00 82.81 209 GLY A CA 1
ATOM 1644 C C . GLY A 1 209 ? -7.614 -9.593 -13.972 1.00 82.81 209 GLY A C 1
ATOM 1645 O O . GLY A 1 209 ? -7.327 -9.456 -12.783 1.00 82.81 209 GLY A O 1
ATOM 1646 N N . ASP A 1 210 ? -8.470 -10.527 -14.406 1.00 64.12 210 ASP A N 1
ATOM 1647 C CA . ASP A 1 210 ? -9.282 -11.353 -13.493 1.00 64.12 210 ASP A CA 1
ATOM 1648 C C . ASP A 1 210 ? -9.104 -12.876 -13.702 1.00 64.12 210 ASP A C 1
ATOM 1650 O O . ASP A 1 210 ? -8.823 -13.585 -12.733 1.00 64.12 210 ASP A O 1
ATOM 1654 N N . SER A 1 211 ? -9.154 -13.387 -14.948 1.00 57.34 211 SER A N 1
ATOM 1655 C CA . SER A 1 211 ? -9.069 -14.838 -15.242 1.00 57.34 211 SER A CA 1
ATOM 1656 C C . SER A 1 211 ? -8.006 -15.260 -16.269 1.00 57.34 211 SER A C 1
ATOM 1658 O O . SER A 1 211 ? -7.281 -16.218 -16.022 1.00 57.34 211 SER A O 1
ATOM 1660 N N . ASP A 1 212 ? -7.874 -14.551 -17.396 1.00 52.75 212 ASP A N 1
ATOM 1661 C CA . ASP A 1 212 ? -7.100 -15.051 -18.554 1.00 52.75 212 ASP A CA 1
ATOM 1662 C C . ASP A 1 212 ? -5.632 -14.604 -18.553 1.00 52.75 212 ASP A C 1
ATOM 1664 O O . ASP A 1 212 ? -4.786 -15.140 -19.272 1.00 52.75 212 ASP A O 1
ATOM 1668 N N . GLY A 1 213 ? -5.290 -13.640 -17.700 1.00 68.94 213 GLY A N 1
ATOM 1669 C CA . GLY A 1 213 ? -3.903 -13.385 -17.372 1.00 68.94 213 GLY A CA 1
ATOM 1670 C C . GLY A 1 213 ? -3.676 -12.182 -16.493 1.00 68.94 213 GLY A C 1
ATOM 1671 O O . GLY A 1 213 ? -4.005 -11.055 -16.864 1.00 68.94 213 GLY A O 1
ATOM 1672 N N . ARG A 1 214 ? -3.085 -12.435 -15.329 1.00 86.62 214 ARG A N 1
ATOM 1673 C CA . ARG A 1 214 ? -2.825 -11.393 -14.345 1.00 86.62 214 ARG A CA 1
ATOM 1674 C C . ARG A 1 214 ? -1.553 -10.654 -14.694 1.00 86.62 214 ARG A C 1
ATOM 1676 O O . ARG A 1 214 ? -0.525 -11.271 -14.995 1.00 86.62 214 ARG A O 1
ATOM 1683 N N . LEU A 1 215 ? -1.651 -9.331 -14.677 1.00 90.88 215 LEU A N 1
ATOM 1684 C CA . LEU A 1 215 ? -0.539 -8.456 -15.004 1.00 90.88 215 LEU A CA 1
ATOM 1685 C C . LEU A 1 215 ? -0.106 -7.665 -13.780 1.00 90.88 215 LEU A C 1
ATOM 1687 O O . LEU A 1 215 ? -0.931 -7.063 -13.092 1.00 90.88 215 LEU A O 1
ATOM 1691 N N . LEU A 1 216 ? 1.202 -7.631 -13.554 1.00 93.38 216 LEU A N 1
ATOM 1692 C CA . LEU A 1 216 ? 1.827 -6.673 -12.652 1.00 93.38 216 LEU A CA 1
ATOM 1693 C C . LEU A 1 216 ? 2.260 -5.457 -13.471 1.00 93.38 216 LEU A C 1
ATOM 1695 O O . LEU A 1 216 ? 2.872 -5.628 -14.527 1.00 93.38 216 LEU A O 1
ATOM 1699 N N . ALA A 1 217 ? 1.974 -4.247 -12.990 1.00 94.50 217 ALA A N 1
ATOM 1700 C CA . ALA A 1 217 ? 2.489 -3.028 -13.601 1.00 94.50 217 ALA A CA 1
ATOM 1701 C C . ALA A 1 217 ? 3.655 -2.464 -12.784 1.00 94.50 217 ALA A C 1
ATOM 1703 O O . ALA A 1 217 ? 3.563 -2.339 -11.561 1.00 94.50 217 ALA A O 1
ATOM 1704 N N . SER A 1 218 ? 4.732 -2.083 -13.465 1.00 96.00 218 SER A N 1
ATOM 1705 C CA . SER A 1 218 ? 5.871 -1.385 -12.870 1.00 96.00 218 SER A CA 1
ATOM 1706 C C . SER A 1 218 ? 6.162 -0.076 -13.592 1.00 96.00 218 SER A C 1
ATOM 1708 O O . SER A 1 218 ? 5.996 0.028 -14.804 1.00 96.00 218 SER A O 1
ATOM 1710 N N . GLY A 1 219 ? 6.585 0.933 -12.839 1.00 95.06 219 GLY A N 1
ATOM 1711 C CA . GLY A 1 219 ? 6.985 2.242 -13.343 1.00 95.06 219 GLY A CA 1
ATOM 1712 C C . GLY A 1 219 ? 8.493 2.397 -13.273 1.00 95.06 219 GLY A C 1
ATOM 1713 O O . GLY A 1 219 ? 9.090 2.109 -12.235 1.00 95.06 219 GLY A O 1
ATOM 1714 N N . GLY A 1 220 ? 9.098 2.839 -14.369 1.00 94.12 220 GLY A N 1
ATOM 1715 C CA . GLY A 1 220 ? 10.526 3.102 -14.450 1.00 94.12 220 GLY A CA 1
ATOM 1716 C C . GLY A 1 220 ? 10.886 4.567 -14.207 1.00 94.12 220 GLY A C 1
ATOM 1717 O O . GLY A 1 220 ? 10.088 5.493 -14.407 1.00 94.12 220 GLY A O 1
ATOM 1718 N N . ALA A 1 221 ? 12.152 4.781 -13.854 1.00 94.00 221 ALA A N 1
ATOM 1719 C CA . ALA A 1 221 ? 12.782 6.098 -13.797 1.00 94.00 221 ALA A CA 1
ATOM 1720 C C . ALA A 1 221 ? 12.850 6.791 -15.174 1.00 94.00 221 ALA A C 1
ATOM 1722 O O . ALA A 1 221 ? 13.024 8.004 -15.248 1.00 94.00 221 ALA A O 1
ATOM 1723 N N . ASP A 1 222 ? 12.679 6.031 -16.258 1.00 92.44 222 ASP A N 1
ATOM 1724 C CA . ASP A 1 222 ? 12.587 6.506 -17.642 1.00 92.44 222 ASP A CA 1
ATOM 1725 C C . ASP A 1 222 ? 11.192 7.026 -18.036 1.00 92.44 222 ASP A C 1
ATOM 1727 O O . ASP A 1 222 ? 11.014 7.470 -19.167 1.00 92.44 222 ASP A O 1
ATOM 1731 N N . GLY A 1 223 ? 10.202 6.965 -17.137 1.00 92.62 223 GLY A N 1
ATOM 1732 C CA . GLY A 1 223 ? 8.820 7.365 -17.428 1.00 92.62 223 GLY A CA 1
ATOM 1733 C C . GLY A 1 223 ? 7.981 6.274 -18.102 1.00 92.62 223 GLY A C 1
ATOM 1734 O O . GLY A 1 223 ? 6.788 6.464 -18.348 1.00 92.62 223 GLY A O 1
ATOM 1735 N N . ASN A 1 224 ? 8.554 5.104 -18.371 1.00 93.62 224 ASN A N 1
ATOM 1736 C CA . ASN A 1 224 ? 7.817 4.013 -18.993 1.00 93.62 224 ASN A CA 1
ATOM 1737 C C . ASN A 1 224 ? 7.122 3.150 -17.945 1.00 93.62 224 ASN A C 1
ATOM 1739 O O . ASN A 1 224 ? 7.629 2.937 -16.841 1.00 93.62 224 ASN A O 1
ATOM 1743 N N . ILE A 1 225 ? 5.970 2.599 -18.319 1.00 94.38 225 ILE A N 1
ATOM 1744 C CA . ILE A 1 225 ? 5.255 1.619 -17.502 1.00 94.38 225 ILE A CA 1
ATOM 1745 C C . ILE A 1 225 ? 5.324 0.272 -18.204 1.00 94.38 225 ILE A C 1
ATOM 1747 O O . ILE A 1 225 ? 5.007 0.162 -19.384 1.00 94.38 225 ILE A O 1
ATOM 1751 N N . HIS A 1 226 ? 5.733 -0.760 -17.484 1.00 93.56 226 HIS A N 1
ATOM 1752 C CA . HIS A 1 226 ? 5.906 -2.106 -18.008 1.00 93.56 226 HIS A CA 1
ATOM 1753 C C . HIS A 1 226 ? 4.825 -3.009 -17.415 1.00 93.56 226 HIS A C 1
ATOM 1755 O O . HIS A 1 226 ? 4.606 -3.003 -16.205 1.00 93.56 226 HIS A O 1
ATOM 1761 N N . LEU A 1 227 ? 4.136 -3.767 -18.269 1.00 92.94 227 LEU A N 1
ATOM 1762 C CA . LEU A 1 227 ? 3.152 -4.768 -17.864 1.00 92.94 227 LEU A CA 1
ATOM 1763 C C . LEU A 1 227 ? 3.748 -6.163 -18.019 1.00 92.94 227 LEU A C 1
ATOM 1765 O O . LEU A 1 227 ? 4.135 -6.565 -19.118 1.00 92.94 227 LEU A O 1
ATOM 1769 N N . TRP A 1 228 ? 3.768 -6.917 -16.930 1.00 92.06 228 TRP A N 1
ATOM 1770 C CA . TRP A 1 228 ? 4.391 -8.234 -16.847 1.00 92.06 228 TRP A CA 1
ATOM 1771 C C . TRP A 1 228 ? 3.341 -9.320 -16.713 1.00 92.06 228 TRP A C 1
ATOM 1773 O O . TRP A 1 228 ? 2.446 -9.193 -15.883 1.00 92.06 228 TRP A O 1
ATOM 1783 N N . SER A 1 229 ? 3.444 -10.391 -17.501 1.00 89.62 229 SER A N 1
ATOM 1784 C CA . SER A 1 229 ? 2.475 -11.489 -17.438 1.00 89.62 229 SER A CA 1
ATOM 1785 C C . SER A 1 229 ? 2.897 -12.552 -16.434 1.00 89.62 229 SER A C 1
ATOM 1787 O O . SER A 1 229 ? 3.876 -13.257 -16.656 1.00 89.62 229 SER A O 1
ATOM 1789 N N . LEU A 1 230 ? 2.111 -12.718 -15.369 1.00 87.62 230 LEU A N 1
ATOM 1790 C CA . LEU A 1 230 ? 2.375 -13.704 -14.315 1.00 87.62 230 LEU A CA 1
ATOM 1791 C C . LEU A 1 230 ? 1.955 -15.136 -14.693 1.00 87.62 230 LEU A C 1
ATOM 1793 O O . LEU A 1 230 ? 2.225 -16.072 -13.950 1.00 87.62 230 LEU A O 1
ATOM 1797 N N . ASN A 1 231 ? 1.344 -15.336 -15.863 1.00 78.12 231 ASN A N 1
ATOM 1798 C CA . ASN A 1 231 ? 0.842 -16.644 -16.295 1.00 78.12 231 ASN A CA 1
ATOM 1799 C C . ASN A 1 231 ? 1.955 -17.665 -16.564 1.00 78.12 231 ASN A C 1
ATOM 1801 O O . ASN A 1 231 ? 1.750 -18.864 -16.410 1.00 78.12 231 ASN A O 1
ATOM 1805 N N . SER A 1 232 ? 3.129 -17.202 -16.995 1.00 68.81 232 SER A N 1
ATOM 1806 C CA . SER A 1 232 ? 4.223 -18.085 -17.419 1.00 68.81 232 SER A CA 1
ATOM 1807 C C . SER A 1 232 ? 5.048 -18.645 -16.260 1.00 68.81 232 SER A C 1
ATOM 1809 O O . SER A 1 232 ? 5.967 -19.429 -16.499 1.00 68.81 232 SER A O 1
ATOM 1811 N N . LEU A 1 233 ? 4.722 -18.271 -15.018 1.00 71.00 233 LEU A N 1
ATOM 1812 C CA . LEU A 1 233 ? 5.535 -18.592 -13.846 1.00 71.00 233 LEU A CA 1
ATOM 1813 C C . LEU A 1 233 ? 5.572 -20.096 -13.529 1.00 71.00 233 LEU A C 1
ATOM 1815 O O . LEU A 1 233 ? 6.517 -20.570 -12.915 1.00 71.00 233 LEU A O 1
ATOM 1819 N N . GLN A 1 234 ? 4.598 -20.864 -14.030 1.00 65.62 234 GLN A N 1
ATOM 1820 C CA . GLN A 1 234 ? 4.583 -22.329 -13.921 1.00 65.62 234 GLN A CA 1
ATOM 1821 C C . GLN A 1 234 ? 5.684 -23.017 -14.746 1.00 65.62 234 GLN A C 1
ATOM 1823 O O . GLN A 1 234 ? 6.081 -24.133 -14.427 1.00 65.62 234 GLN A O 1
ATOM 1828 N N . ASN A 1 235 ? 6.183 -22.366 -15.803 1.00 63.53 235 ASN A N 1
ATOM 1829 C CA . ASN A 1 235 ? 7.138 -22.963 -16.744 1.00 63.53 235 ASN A CA 1
ATOM 1830 C C . ASN A 1 235 ? 8.548 -22.364 -16.637 1.00 63.53 235 ASN A C 1
ATOM 1832 O O . ASN A 1 235 ? 9.507 -22.942 -17.149 1.00 63.53 235 ASN A O 1
ATOM 1836 N N . SER A 1 236 ? 8.688 -21.189 -16.019 1.00 76.06 236 SER A N 1
ATOM 1837 C CA . SER A 1 236 ? 9.968 -20.507 -15.854 1.00 76.06 236 SER A CA 1
ATOM 1838 C C . SER A 1 236 ? 9.913 -19.507 -14.706 1.00 76.06 236 SER A C 1
ATOM 1840 O O . SER A 1 236 ? 8.933 -18.783 -14.557 1.00 76.06 236 SER A O 1
ATOM 1842 N N . ASN A 1 237 ? 11.025 -19.369 -13.982 1.00 82.62 237 ASN A N 1
ATOM 1843 C CA . ASN A 1 237 ? 11.209 -18.297 -12.999 1.00 82.62 237 ASN A CA 1
ATOM 1844 C C . ASN A 1 237 ? 11.373 -16.915 -13.669 1.00 82.62 237 ASN A C 1
ATOM 1846 O O . ASN A 1 237 ? 11.506 -15.906 -12.981 1.00 82.62 237 ASN A O 1
ATOM 1850 N N . LEU A 1 238 ? 11.417 -16.842 -15.004 1.00 85.12 238 LEU A N 1
ATOM 1851 C CA . LEU A 1 238 ? 11.469 -15.586 -15.744 1.00 85.12 238 LEU A CA 1
ATOM 1852 C C . LEU A 1 238 ? 10.064 -15.138 -16.126 1.00 85.12 238 LEU A C 1
ATOM 1854 O O . LEU A 1 238 ? 9.337 -15.848 -16.823 1.00 85.12 238 LEU A O 1
ATOM 1858 N N . VAL A 1 239 ? 9.715 -13.921 -15.719 1.00 86.62 239 VAL A N 1
ATOM 1859 C CA . VAL A 1 239 ? 8.409 -13.344 -16.025 1.00 86.62 239 VAL A CA 1
ATOM 1860 C C . VAL A 1 239 ? 8.501 -12.485 -17.290 1.00 86.62 239 VAL A C 1
ATOM 1862 O O . VAL A 1 239 ? 9.257 -11.509 -17.312 1.00 86.62 239 VAL A O 1
ATOM 1865 N N . PRO A 1 240 ? 7.755 -12.815 -18.360 1.00 88.88 240 PRO A N 1
ATOM 1866 C CA . PRO A 1 240 ? 7.853 -12.096 -19.620 1.00 88.88 240 PRO A CA 1
ATOM 1867 C C . PRO A 1 240 ? 7.167 -10.727 -19.563 1.00 88.88 240 PRO A C 1
ATOM 1869 O O . PRO A 1 240 ? 6.069 -10.563 -19.016 1.00 88.88 240 PRO A O 1
ATOM 1872 N N . LEU A 1 241 ? 7.801 -9.750 -20.211 1.00 89.62 241 LEU A N 1
ATOM 1873 C CA . LEU A 1 241 ? 7.202 -8.456 -20.514 1.00 89.62 241 LEU A CA 1
ATOM 1874 C C . LEU A 1 241 ? 6.097 -8.646 -21.560 1.00 89.62 241 LEU A C 1
ATOM 1876 O O . LEU A 1 241 ? 6.355 -9.144 -22.656 1.00 89.62 241 LEU A O 1
ATOM 1880 N N . LYS A 1 242 ? 4.871 -8.238 -21.232 1.00 88.38 242 LYS A N 1
ATOM 1881 C CA . LYS A 1 242 ? 3.724 -8.292 -22.147 1.00 88.38 242 LYS A CA 1
ATOM 1882 C C . LYS A 1 242 ? 3.634 -7.035 -23.005 1.00 88.38 242 LYS A C 1
ATOM 1884 O O . LYS A 1 242 ? 3.414 -7.125 -24.209 1.00 88.38 242 LYS A O 1
ATOM 1889 N N . SER A 1 243 ? 3.775 -5.865 -22.389 1.00 89.19 243 SER A N 1
ATOM 1890 C CA . SER A 1 243 ? 3.681 -4.582 -23.088 1.00 89.19 243 SER A CA 1
ATOM 1891 C C . SER A 1 243 ? 4.342 -3.459 -22.301 1.00 89.19 243 SER A C 1
ATOM 1893 O O . SER A 1 243 ? 4.370 -3.491 -21.073 1.00 89.19 243 SER A O 1
ATOM 1895 N N . THR A 1 244 ? 4.785 -2.429 -23.016 1.00 91.94 244 THR A N 1
ATOM 1896 C CA . THR A 1 244 ? 5.288 -1.183 -22.429 1.00 91.94 244 THR A CA 1
ATOM 1897 C C . THR A 1 244 ? 4.377 -0.034 -22.831 1.00 91.94 244 THR A C 1
ATOM 1899 O O . THR A 1 244 ? 4.079 0.145 -24.014 1.00 91.94 244 THR A O 1
ATOM 1902 N N . PHE A 1 245 ? 3.932 0.740 -21.850 1.00 92.56 245 PHE A N 1
ATOM 1903 C CA . PHE A 1 245 ? 3.213 1.987 -22.041 1.00 92.56 245 PHE A CA 1
ATOM 1904 C C . PHE A 1 245 ? 4.190 3.152 -21.988 1.00 92.56 245 PHE A C 1
ATOM 1906 O O . PHE A 1 245 ? 4.932 3.332 -21.021 1.00 92.56 245 PHE A O 1
ATOM 1913 N N . TRP A 1 246 ? 4.159 3.935 -23.057 1.00 91.19 246 TRP A N 1
ATOM 1914 C CA . TRP A 1 246 ? 5.044 5.063 -23.297 1.00 91.19 246 TRP A CA 1
ATOM 1915 C C . TRP A 1 246 ? 4.251 6.353 -23.154 1.00 91.19 246 TRP A C 1
ATOM 1917 O O . TRP A 1 246 ? 3.118 6.437 -23.632 1.00 91.19 246 TRP A O 1
ATOM 1927 N N . GLY A 1 247 ? 4.851 7.381 -22.558 1.00 84.81 247 GLY A N 1
ATOM 1928 C CA . GLY A 1 247 ? 4.301 8.728 -22.671 1.00 84.81 247 GLY A CA 1
ATOM 1929 C C . GLY A 1 247 ? 4.579 9.673 -21.516 1.00 84.81 247 GLY A C 1
ATOM 1930 O O . GLY A 1 247 ? 4.474 10.872 -21.745 1.00 84.81 247 GLY A O 1
ATOM 1931 N N . HIS A 1 248 ? 4.932 9.203 -20.317 1.00 92.00 248 HIS A N 1
ATOM 1932 C CA . HIS A 1 248 ? 5.313 10.140 -19.255 1.00 92.00 248 HIS A CA 1
ATOM 1933 C C . HIS A 1 248 ? 6.645 10.806 -19.570 1.00 92.00 248 HIS A C 1
ATOM 1935 O O . HIS A 1 248 ? 7.565 10.172 -20.079 1.00 92.00 248 HIS A O 1
ATOM 1941 N N . TRP A 1 249 ? 6.741 12.089 -19.239 1.00 88.81 249 TRP A N 1
ATOM 1942 C CA . TRP A 1 249 ? 7.943 12.891 -19.484 1.00 88.81 249 TRP A CA 1
ATOM 1943 C C . TRP A 1 249 ? 8.984 12.819 -18.361 1.00 88.81 249 TRP A C 1
ATOM 1945 O O . TRP A 1 249 ? 10.102 13.298 -18.524 1.00 88.81 249 TRP A O 1
ATOM 1955 N N . GLY A 1 250 ? 8.638 12.217 -17.225 1.00 91.69 250 GLY A N 1
ATOM 1956 C CA . GLY A 1 250 ? 9.550 12.010 -16.104 1.00 91.69 250 GLY A CA 1
ATOM 1957 C C . GLY A 1 250 ? 9.286 10.692 -15.387 1.00 91.69 250 GLY A C 1
ATOM 1958 O O . GLY A 1 250 ? 8.287 10.020 -15.660 1.00 91.69 250 GLY A O 1
ATOM 1959 N N . ALA A 1 251 ? 10.154 10.360 -14.431 1.00 94.19 251 ALA A N 1
ATOM 1960 C CA . ALA A 1 251 ? 10.077 9.135 -13.639 1.00 94.19 251 ALA A CA 1
ATOM 1961 C C . ALA A 1 251 ? 8.671 8.897 -13.068 1.00 94.19 251 ALA A C 1
ATOM 1963 O O . ALA A 1 251 ? 8.064 9.801 -12.483 1.00 94.19 251 ALA A O 1
ATOM 1964 N N . VAL A 1 252 ? 8.163 7.672 -13.219 1.00 95.69 252 VAL A N 1
ATOM 1965 C CA . VAL A 1 252 ? 6.860 7.292 -12.663 1.00 95.69 252 VAL A CA 1
ATOM 1966 C C . VAL A 1 252 ? 7.007 7.129 -11.153 1.00 95.69 252 VAL A C 1
ATOM 1968 O O . VAL A 1 252 ? 7.744 6.261 -10.690 1.00 95.69 252 VAL A O 1
ATOM 1971 N N . LYS A 1 253 ? 6.324 7.968 -10.376 1.00 94.38 253 LYS A N 1
ATOM 1972 C CA . LYS A 1 253 ? 6.424 7.984 -8.910 1.00 94.38 253 LYS A CA 1
ATOM 1973 C C . LYS A 1 253 ? 5.367 7.109 -8.251 1.00 94.38 253 LYS A C 1
ATOM 1975 O O . LYS A 1 253 ? 5.661 6.426 -7.280 1.00 94.38 253 LYS A O 1
ATOM 1980 N N . LEU A 1 254 ? 4.146 7.121 -8.786 1.00 94.81 254 LEU A N 1
ATOM 1981 C CA . LEU A 1 254 ? 3.003 6.421 -8.204 1.00 94.81 254 LEU A CA 1
ATOM 1982 C C . LEU A 1 254 ? 2.257 5.640 -9.278 1.00 94.81 254 LEU A C 1
ATOM 1984 O O . LEU A 1 254 ? 2.060 6.134 -10.390 1.00 94.81 254 LEU A O 1
ATOM 1988 N N . ILE A 1 255 ? 1.808 4.439 -8.923 1.00 95.62 255 ILE A N 1
ATOM 1989 C CA . ILE A 1 255 ? 0.957 3.591 -9.755 1.00 95.62 255 ILE A CA 1
ATOM 1990 C C . ILE A 1 255 ? -0.137 3.002 -8.868 1.00 95.62 255 ILE A C 1
ATOM 1992 O O . ILE A 1 255 ? 0.151 2.451 -7.808 1.00 95.62 255 ILE A O 1
ATOM 1996 N N . SER A 1 256 ? -1.388 3.092 -9.309 1.00 95.25 256 SER A N 1
ATOM 1997 C CA . SER A 1 256 ? -2.528 2.469 -8.638 1.00 95.25 256 SER A CA 1
ATOM 1998 C C . SER A 1 256 ? -3.500 1.909 -9.669 1.00 95.25 256 SER A C 1
ATOM 2000 O O . SER A 1 256 ? -3.703 2.476 -10.742 1.00 95.25 256 SER A O 1
ATOM 2002 N N . THR A 1 257 ? -4.066 0.754 -9.360 1.00 93.69 257 THR A N 1
ATOM 2003 C CA . THR A 1 257 ? -5.056 0.072 -10.203 1.00 93.69 257 THR A CA 1
ATOM 2004 C C . THR A 1 257 ? -6.466 0.495 -9.825 1.00 93.69 257 THR A C 1
ATOM 2006 O O . THR A 1 257 ? -6.781 0.637 -8.643 1.00 93.69 257 THR A O 1
ATOM 2009 N N . LEU A 1 258 ? -7.337 0.673 -10.820 1.00 90.50 258 LEU A N 1
ATOM 2010 C CA . LEU A 1 258 ? -8.761 0.869 -10.546 1.00 90.50 258 LEU A CA 1
ATOM 2011 C C . LEU A 1 258 ? -9.393 -0.421 -10.014 1.00 90.50 258 LEU A C 1
ATOM 2013 O O . LEU A 1 258 ? -8.928 -1.526 -10.304 1.00 90.50 258 LEU A O 1
ATOM 2017 N N . GLY A 1 259 ? -10.497 -0.281 -9.274 1.00 80.75 259 GLY A N 1
ATOM 2018 C CA . GLY A 1 259 ? -11.229 -1.418 -8.698 1.00 80.75 259 GLY A CA 1
ATOM 2019 C C . GLY A 1 259 ? -11.664 -2.466 -9.730 1.00 80.75 259 GLY A C 1
ATOM 2020 O O . GLY A 1 259 ? -11.609 -3.658 -9.449 1.00 80.75 259 GLY A O 1
ATOM 2021 N N . ASN A 1 260 ? -11.946 -2.042 -10.966 1.00 80.50 260 ASN A N 1
ATOM 2022 C CA . ASN A 1 260 ? -12.302 -2.922 -12.082 1.00 80.50 260 ASN A CA 1
ATOM 2023 C C . ASN A 1 260 ? -11.123 -3.715 -12.690 1.00 80.50 260 ASN A C 1
ATOM 2025 O O . ASN A 1 260 ? -11.316 -4.414 -13.687 1.00 80.50 260 ASN A O 1
ATOM 2029 N N . LYS A 1 261 ? -9.898 -3.554 -12.160 1.00 82.12 261 LYS A N 1
ATOM 2030 C CA . LYS A 1 261 ? -8.646 -4.223 -12.577 1.00 82.12 261 LYS A CA 1
ATOM 2031 C C . LYS A 1 261 ? -8.305 -4.127 -14.070 1.00 82.12 261 LYS A C 1
ATOM 2033 O O . LYS A 1 261 ? -7.416 -4.828 -14.547 1.00 82.12 261 LYS A O 1
ATOM 2038 N N . SER A 1 262 ? -8.993 -3.264 -14.808 1.00 86.81 262 SER A N 1
ATOM 2039 C CA . SER A 1 262 ? -8.838 -3.107 -16.258 1.00 86.81 262 SER A CA 1
ATOM 2040 C C . SER A 1 262 ? -8.046 -1.852 -16.593 1.00 86.81 262 SER A C 1
ATOM 2042 O O . SER A 1 262 ? -7.355 -1.803 -17.607 1.00 86.81 262 SER A O 1
ATOM 2044 N N . PHE A 1 263 ? -8.099 -0.856 -15.707 1.00 91.38 263 PHE A N 1
ATOM 2045 C CA . PHE A 1 263 ? -7.390 0.399 -15.879 1.00 91.38 263 PHE A CA 1
ATOM 2046 C C . PHE A 1 263 ? -6.314 0.603 -14.821 1.00 91.38 263 PHE A C 1
ATOM 2048 O O . PHE A 1 263 ? -6.431 0.185 -13.665 1.00 91.38 263 PHE A O 1
ATOM 2055 N N . LEU A 1 264 ? -5.277 1.315 -15.238 1.00 93.50 264 LEU A N 1
ATOM 2056 C CA . LEU A 1 264 ? -4.148 1.705 -14.416 1.00 93.50 264 LEU A CA 1
ATOM 2057 C C . LEU A 1 264 ? -4.055 3.226 -14.381 1.00 93.50 264 LEU A C 1
ATOM 2059 O O . LEU A 1 264 ? -4.070 3.872 -15.426 1.00 93.50 264 LEU A O 1
ATOM 2063 N N . VAL A 1 265 ? -3.889 3.799 -13.198 1.00 95.31 265 VAL A N 1
ATOM 2064 C CA . VAL A 1 265 ? -3.528 5.206 -13.033 1.00 95.31 265 VAL A CA 1
ATOM 2065 C C . VAL A 1 265 ? -2.073 5.278 -12.634 1.00 95.31 265 VAL A C 1
ATOM 2067 O O . VAL A 1 265 ? -1.581 4.511 -11.809 1.00 95.31 265 VAL A O 1
ATOM 2070 N N . SER A 1 266 ? -1.373 6.226 -13.229 1.00 95.50 266 SER A N 1
ATOM 2071 C CA . SER A 1 266 ? 0.033 6.469 -12.943 1.00 95.50 266 SER A CA 1
ATOM 2072 C C . SER A 1 266 ? 0.297 7.955 -12.877 1.00 95.50 266 SER A C 1
ATOM 2074 O O . SER A 1 266 ? -0.326 8.724 -13.614 1.00 95.50 266 SER A O 1
ATOM 2076 N N . VAL A 1 267 ? 1.228 8.343 -12.018 1.00 95.25 267 VAL A N 1
ATOM 2077 C CA . VAL A 1 267 ? 1.619 9.735 -11.843 1.00 95.25 267 VAL A CA 1
ATOM 2078 C C . VAL A 1 267 ? 3.133 9.859 -11.929 1.00 95.25 267 VAL A C 1
ATOM 2080 O O . VAL A 1 267 ? 3.873 9.109 -11.288 1.00 95.25 267 VAL A O 1
ATOM 2083 N N . SER A 1 268 ? 3.584 10.809 -12.741 1.00 94.31 268 SER A N 1
ATOM 2084 C CA . SER A 1 268 ? 4.986 11.149 -12.947 1.00 94.31 268 SER A CA 1
ATOM 2085 C C . SER A 1 268 ? 5.445 12.267 -12.009 1.00 94.31 268 SER A C 1
ATOM 2087 O O . SER A 1 268 ? 4.663 13.140 -11.627 1.00 94.31 268 SER A O 1
ATOM 2089 N N . GLY A 1 269 ? 6.747 12.296 -11.714 1.00 90.81 269 GLY A N 1
ATOM 2090 C CA . GLY A 1 269 ? 7.404 13.443 -11.078 1.00 90.81 269 GLY A CA 1
ATOM 2091 C C . GLY A 1 269 ? 7.331 14.737 -11.904 1.00 90.81 269 GLY A C 1
ATOM 2092 O O . GLY A 1 269 ? 7.530 15.810 -11.354 1.00 90.81 269 GLY A O 1
ATOM 2093 N N . ALA A 1 270 ? 6.984 14.659 -13.195 1.00 90.88 270 ALA A N 1
ATOM 2094 C CA . ALA A 1 270 ? 6.691 15.819 -14.045 1.00 90.88 270 ALA A CA 1
ATOM 2095 C C . ALA A 1 270 ? 5.245 16.350 -13.889 1.00 90.88 270 ALA A C 1
ATOM 2097 O O . ALA A 1 270 ? 4.751 17.072 -14.751 1.00 90.88 270 ALA A O 1
ATOM 2098 N N . PHE A 1 271 ? 4.551 15.963 -12.811 1.00 92.00 271 PHE A N 1
ATOM 2099 C CA . PHE A 1 271 ? 3.176 16.364 -12.476 1.00 92.00 271 PHE A CA 1
ATOM 2100 C C . PHE A 1 271 ? 2.119 15.896 -13.488 1.00 92.00 271 PHE A C 1
ATOM 2102 O O . PHE A 1 271 ? 1.015 16.435 -13.550 1.00 92.00 271 PHE A O 1
ATOM 2109 N N . GLU A 1 272 ? 2.423 14.864 -14.274 1.00 92.62 272 GLU A N 1
ATOM 2110 C CA . GLU A 1 272 ? 1.483 14.256 -15.214 1.00 92.62 272 GLU A CA 1
ATOM 2111 C C . GLU A 1 272 ? 0.823 13.023 -14.599 1.00 92.62 272 GLU A C 1
ATOM 2113 O O . GLU A 1 272 ? 1.500 12.078 -14.196 1.00 92.62 272 GLU A O 1
ATOM 2118 N N . MET A 1 273 ? -0.506 12.997 -14.580 1.00 94.69 273 MET A N 1
ATOM 2119 C CA . MET A 1 273 ? -1.306 11.819 -14.277 1.00 94.69 273 MET A CA 1
ATOM 2120 C C . MET A 1 273 ? -1.891 11.245 -15.567 1.00 94.69 273 MET A C 1
ATOM 2122 O O . MET A 1 273 ? -2.541 11.955 -16.335 1.00 94.69 273 MET A O 1
ATOM 2126 N N . ARG A 1 274 ? -1.710 9.942 -15.780 1.00 94.06 274 ARG A N 1
ATOM 2127 C CA . ARG A 1 274 ? -2.241 9.213 -16.936 1.00 94.06 274 ARG A CA 1
ATOM 2128 C C . ARG A 1 274 ? -3.086 8.028 -16.501 1.00 94.06 274 ARG A C 1
ATOM 2130 O O . ARG A 1 274 ? -2.692 7.295 -15.592 1.00 94.06 274 ARG A O 1
ATOM 2137 N N . LEU A 1 275 ? -4.217 7.863 -17.180 1.00 94.38 275 LEU A N 1
ATOM 2138 C CA . LEU A 1 275 ? -5.102 6.708 -17.103 1.00 94.38 275 LEU A CA 1
ATOM 2139 C C . LEU A 1 275 ? -4.854 5.824 -18.325 1.00 94.38 275 LEU A C 1
ATOM 2141 O O . LEU A 1 275 ? -4.957 6.291 -19.462 1.00 94.38 275 LEU A O 1
ATOM 2145 N N . TRP A 1 276 ? -4.559 4.557 -18.080 1.00 93.00 276 TRP A N 1
ATOM 2146 C CA . TRP A 1 276 ? -4.242 3.569 -19.100 1.00 93.00 276 TRP A CA 1
ATOM 2147 C C . TRP A 1 276 ? -5.270 2.455 -19.100 1.00 93.00 276 TRP A C 1
ATOM 2149 O O . TRP A 1 276 ? -5.648 1.969 -18.035 1.00 93.00 276 TRP A O 1
ATOM 2159 N N . ASP A 1 277 ? -5.664 2.019 -20.286 1.00 90.44 277 ASP A N 1
ATOM 2160 C CA . ASP A 1 277 ? -6.403 0.778 -20.475 1.00 90.44 277 ASP A CA 1
ATOM 2161 C C . ASP A 1 277 ? -5.408 -0.375 -20.657 1.00 90.44 277 ASP A C 1
ATOM 2163 O O . ASP A 1 277 ? -4.614 -0.384 -21.601 1.00 90.44 277 ASP A O 1
ATOM 2167 N N . ALA A 1 278 ? -5.433 -1.340 -19.738 1.00 84.88 278 ALA A N 1
ATOM 2168 C CA . ALA A 1 278 ? -4.550 -2.501 -19.773 1.00 84.88 278 ALA A CA 1
ATOM 2169 C C . ALA A 1 278 ? -4.953 -3.536 -20.838 1.00 84.88 278 ALA A C 1
ATOM 2171 O O . ALA A 1 278 ? -4.135 -4.393 -21.191 1.00 84.88 278 ALA A O 1
ATOM 2172 N N . ALA A 1 279 ? -6.186 -3.477 -21.355 1.00 80.56 279 ALA A N 1
ATOM 2173 C CA . ALA A 1 279 ? -6.642 -4.339 -22.441 1.00 80.56 279 ALA A CA 1
ATOM 2174 C C . ALA A 1 279 ? -6.047 -3.911 -23.791 1.00 80.56 279 ALA A C 1
ATOM 2176 O O . ALA A 1 279 ? -5.799 -4.753 -24.658 1.00 80.56 279 ALA A O 1
ATOM 2177 N N . ILE A 1 280 ? -5.777 -2.615 -23.963 1.00 78.12 280 ILE A N 1
ATOM 2178 C CA . ILE A 1 280 ? -5.195 -2.072 -25.189 1.00 78.12 280 ILE A CA 1
ATOM 2179 C C . ILE A 1 280 ? -3.672 -2.207 -25.123 1.00 78.12 280 ILE A C 1
ATOM 2181 O O . ILE A 1 280 ? -2.984 -1.506 -24.385 1.00 78.12 280 ILE A O 1
ATOM 2185 N N . THR A 1 281 ? -3.112 -3.089 -25.946 1.00 66.62 281 THR A N 1
ATOM 2186 C CA . THR A 1 281 ? -1.658 -3.206 -26.102 1.00 66.62 281 THR A CA 1
ATOM 2187 C C . THR A 1 281 ? -1.144 -2.210 -27.146 1.00 66.62 281 THR A C 1
ATOM 2189 O O . THR A 1 281 ? -1.626 -2.217 -28.278 1.00 66.62 281 THR A O 1
ATOM 2192 N N . GLY A 1 282 ? -0.134 -1.399 -26.810 1.00 64.00 282 GLY A N 1
ATOM 2193 C CA . GLY A 1 282 ? 0.580 -0.532 -27.763 1.00 64.00 282 GLY A CA 1
ATOM 2194 C C . GLY A 1 282 ? 0.640 0.948 -27.363 1.00 64.00 282 GLY A C 1
ATOM 2195 O O . GLY A 1 282 ? 0.436 1.300 -26.206 1.00 64.00 282 GLY A O 1
ATOM 2196 N N . TYR A 1 283 ? 0.935 1.824 -28.332 1.00 59.34 283 TYR A N 1
ATOM 2197 C CA . TYR A 1 283 ? 1.164 3.267 -28.126 1.00 59.34 283 TYR A CA 1
ATOM 2198 C C . TYR A 1 283 ? -0.097 4.088 -27.792 1.00 59.34 283 TYR A C 1
ATOM 2200 O O . TYR A 1 283 ? 0.015 5.245 -27.399 1.00 59.34 283 TYR A O 1
ATOM 2208 N N . SER A 1 284 ? -1.293 3.517 -27.957 1.00 64.81 284 SER A N 1
ATOM 2209 C CA . SER A 1 284 ? -2.584 4.198 -27.778 1.00 64.81 284 SER A CA 1
ATOM 2210 C C . SER A 1 284 ? -3.336 3.761 -26.516 1.00 64.81 284 SER A C 1
ATOM 2212 O O . SER A 1 284 ? -4.554 3.892 -26.457 1.00 64.81 284 SER A O 1
ATOM 2214 N N . SER A 1 285 ? -2.640 3.206 -25.522 1.00 83.00 285 SER A N 1
ATOM 2215 C CA . SER A 1 285 ? -3.261 2.724 -24.281 1.00 83.00 285 SER A CA 1
ATOM 2216 C C . SER A 1 285 ? -3.650 3.843 -23.310 1.00 83.00 285 SER A C 1
ATOM 2218 O O . SER A 1 285 ? -4.409 3.600 -22.376 1.00 83.00 285 SER A O 1
ATOM 2220 N N . CYS A 1 286 ? -3.154 5.071 -23.506 1.00 88.75 286 CYS A N 1
ATOM 2221 C CA . CYS A 1 286 ? -3.510 6.220 -22.674 1.00 88.75 286 CYS A CA 1
ATOM 2222 C C . CYS A 1 286 ? -4.915 6.720 -23.034 1.00 88.75 286 CYS A C 1
ATOM 2224 O O . CYS A 1 286 ? -5.113 7.308 -24.096 1.00 88.75 286 CYS A O 1
ATOM 2226 N N . VAL A 1 287 ? -5.871 6.533 -22.127 1.00 89.88 287 VAL A N 1
ATOM 2227 C CA . VAL A 1 287 ? -7.274 6.955 -22.290 1.00 89.88 287 VAL A CA 1
ATOM 2228 C C . VAL A 1 287 ? -7.520 8.336 -21.682 1.00 89.88 287 VAL A C 1
ATOM 2230 O O . VAL A 1 287 ? -8.407 9.065 -22.120 1.00 89.88 287 VAL A O 1
ATOM 2233 N N . GLY A 1 288 ? -6.713 8.729 -20.696 1.00 88.50 288 GLY A N 1
ATOM 2234 C CA . GLY A 1 288 ? -6.867 10.008 -20.014 1.00 88.50 288 GLY A CA 1
ATOM 2235 C C . GLY A 1 288 ? -5.541 10.612 -19.584 1.00 88.50 288 GLY A C 1
ATOM 2236 O O . GLY A 1 288 ? -4.638 9.898 -19.155 1.00 88.50 288 GLY A O 1
ATOM 2237 N N . LEU A 1 289 ? -5.448 11.938 -19.660 1.00 91.81 289 LEU A N 1
ATOM 2238 C CA . LEU A 1 289 ? -4.298 12.717 -19.209 1.00 91.81 289 LEU A CA 1
ATOM 2239 C C . LEU A 1 289 ? -4.780 13.885 -18.351 1.00 91.81 289 LEU A C 1
ATOM 2241 O O . LEU A 1 289 ? -5.757 14.557 -18.689 1.00 91.81 289 LEU A O 1
ATOM 2245 N N . ARG A 1 290 ? -4.063 14.149 -17.261 1.00 91.88 2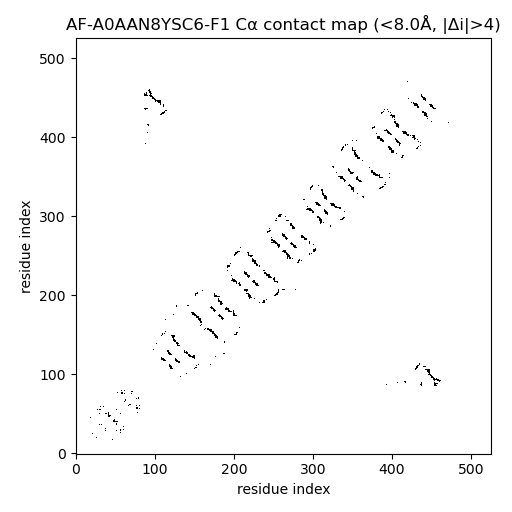90 ARG A N 1
ATOM 2246 C CA . ARG A 1 290 ? -4.281 15.319 -16.419 1.00 91.88 290 ARG A CA 1
ATOM 2247 C C . ARG A 1 290 ? -2.970 15.835 -15.845 1.00 91.88 290 ARG A C 1
ATOM 2249 O O . ARG A 1 290 ? -2.197 15.065 -15.294 1.00 91.88 290 ARG A O 1
ATOM 2256 N N . THR A 1 291 ? -2.780 17.146 -15.881 1.00 92.00 291 THR A N 1
ATOM 2257 C CA . THR A 1 291 ? -1.696 17.813 -15.155 1.00 92.00 291 THR A CA 1
ATOM 2258 C C . THR A 1 291 ? -2.135 18.133 -13.726 1.00 92.00 291 THR A C 1
ATOM 2260 O O . THR A 1 291 ? -3.224 18.675 -13.503 1.00 92.00 291 THR A O 1
ATOM 2263 N N . LEU A 1 292 ? -1.301 17.762 -12.762 1.00 90.50 292 LEU A N 1
ATOM 2264 C CA . LEU A 1 292 ? -1.446 18.075 -11.345 1.00 90.50 292 LEU A CA 1
ATOM 2265 C C . LEU A 1 292 ? -0.826 19.449 -11.045 1.00 90.50 292 LEU A C 1
ATOM 2267 O O . LEU A 1 292 ? 0.059 19.895 -11.773 1.00 90.50 292 LEU A O 1
ATOM 2271 N N . PRO A 1 293 ? -1.283 20.148 -9.994 1.00 87.62 293 PRO A N 1
ATOM 2272 C CA . PRO A 1 293 ? -0.786 21.489 -9.684 1.00 87.62 293 PRO A CA 1
ATOM 2273 C C . PRO A 1 293 ? 0.633 21.499 -9.095 1.00 87.62 293 PRO A C 1
ATOM 2275 O O . PRO A 1 293 ? 1.287 22.535 -9.128 1.00 87.62 293 PRO A O 1
ATOM 2278 N N . ALA A 1 294 ? 1.076 20.383 -8.513 1.00 91.06 294 ALA A N 1
ATOM 2279 C CA . ALA A 1 294 ? 2.317 20.267 -7.757 1.00 91.06 294 ALA A CA 1
ATOM 2280 C C . ALA A 1 294 ? 2.782 18.801 -7.699 1.00 91.06 294 ALA A C 1
ATOM 2282 O O . ALA A 1 294 ? 2.174 17.920 -8.318 1.00 91.06 294 ALA A O 1
ATOM 2283 N N . GLU A 1 295 ? 3.848 18.544 -6.940 1.00 89.31 295 GLU A N 1
ATOM 2284 C CA . GLU A 1 295 ? 4.411 17.206 -6.768 1.00 89.31 295 GLU A CA 1
ATOM 2285 C C . GLU A 1 295 ? 3.414 16.249 -6.096 1.00 89.31 295 GLU A C 1
ATOM 2287 O O . GLU A 1 295 ? 2.829 16.599 -5.065 1.00 89.31 295 GLU A O 1
ATOM 2292 N N . PRO A 1 296 ? 3.189 15.054 -6.673 1.00 90.81 296 PRO A N 1
ATOM 2293 C CA . PRO A 1 296 ? 2.270 14.078 -6.113 1.00 90.81 296 PRO A CA 1
ATOM 2294 C C . PRO A 1 296 ? 2.871 13.389 -4.888 1.00 90.81 296 PRO A C 1
ATOM 2296 O O . PRO A 1 296 ? 3.947 12.800 -4.959 1.00 90.81 296 PRO A O 1
ATOM 2299 N N . VAL A 1 297 ? 2.125 13.389 -3.787 1.00 91.50 297 VAL A N 1
ATOM 2300 C CA . VAL A 1 297 ? 2.519 12.711 -2.542 1.00 91.50 297 VAL A CA 1
ATOM 2301 C C . VAL A 1 297 ? 1.880 11.329 -2.449 1.00 91.50 297 VAL A C 1
ATOM 2303 O O . VAL A 1 297 ? 2.501 10.372 -1.995 1.00 91.50 297 VAL A O 1
ATOM 2306 N N . GLY A 1 298 ? 0.641 11.190 -2.924 1.00 91.12 298 GLY A N 1
ATOM 2307 C CA . GLY A 1 298 ? -0.086 9.931 -2.841 1.00 91.12 298 GLY A CA 1
ATOM 2308 C C . GLY A 1 298 ? -1.186 9.783 -3.880 1.00 91.12 298 GLY A C 1
ATOM 2309 O O . GLY A 1 298 ? -1.697 10.757 -4.444 1.00 91.12 298 GLY A O 1
ATOM 2310 N N . LEU A 1 299 ? -1.522 8.523 -4.147 1.00 94.06 299 LEU A N 1
ATOM 2311 C CA . LEU A 1 299 ? -2.511 8.111 -5.131 1.00 94.06 299 LEU A CA 1
ATOM 2312 C C . LEU A 1 299 ? -3.255 6.887 -4.603 1.00 94.06 299 LEU A C 1
ATOM 2314 O O . LEU A 1 299 ? -2.635 5.883 -4.252 1.00 94.06 299 LEU A O 1
ATOM 2318 N N . LYS A 1 300 ? -4.585 6.954 -4.604 1.00 93.50 300 LYS A N 1
ATOM 2319 C CA . LYS A 1 300 ? -5.442 5.799 -4.351 1.00 93.50 300 LYS A CA 1
ATOM 2320 C C . LYS A 1 300 ? -6.627 5.811 -5.298 1.00 93.50 300 LYS A C 1
ATOM 2322 O O . LYS A 1 300 ? -7.282 6.839 -5.452 1.00 93.50 300 LYS A O 1
ATOM 2327 N N . CYS A 1 301 ? -6.903 4.666 -5.906 1.00 91.12 301 CYS A N 1
ATOM 2328 C CA . CYS A 1 301 ? -8.022 4.506 -6.823 1.00 91.12 301 CYS A CA 1
ATOM 2329 C C . CYS A 1 301 ? -9.066 3.545 -6.255 1.00 91.12 301 CYS A C 1
ATOM 2331 O O . CYS A 1 301 ? -8.738 2.578 -5.561 1.00 91.12 301 CYS A O 1
ATOM 2333 N N . ASP A 1 302 ? -10.320 3.823 -6.588 1.00 88.25 302 ASP A N 1
ATOM 2334 C CA . ASP A 1 302 ? -11.451 2.908 -6.476 1.00 88.25 302 ASP A CA 1
ATOM 2335 C C . ASP A 1 302 ? -11.981 2.572 -7.886 1.00 88.25 302 ASP A C 1
ATOM 2337 O O . ASP A 1 302 ? -11.262 2.735 -8.873 1.00 88.25 302 ASP A O 1
ATOM 2341 N N . GLU A 1 303 ? -13.203 2.060 -8.030 1.00 85.19 303 GLU A N 1
ATOM 2342 C CA . GLU A 1 303 ? -13.803 1.811 -9.347 1.00 85.19 303 GLU A CA 1
ATOM 2343 C C . GLU A 1 303 ? -14.132 3.093 -10.113 1.00 85.19 303 GLU A C 1
ATOM 2345 O O . GLU A 1 303 ? -13.950 3.145 -11.327 1.00 85.19 303 GLU A O 1
ATOM 2350 N N . SER A 1 304 ? -14.625 4.119 -9.414 1.00 86.88 304 SER A N 1
ATOM 2351 C CA . SER A 1 304 ? -15.106 5.358 -10.036 1.00 86.88 304 SER A CA 1
ATOM 2352 C C . SER A 1 304 ? -14.253 6.578 -9.703 1.00 86.88 304 SER A C 1
ATOM 2354 O O . SER A 1 304 ? -14.145 7.480 -10.534 1.00 86.88 304 SER A O 1
ATOM 2356 N N . LEU A 1 305 ? -13.602 6.600 -8.539 1.00 90.62 305 LEU A N 1
ATOM 2357 C CA . LEU A 1 305 ? -12.873 7.759 -8.032 1.00 90.62 305 LEU A CA 1
ATOM 2358 C C . LEU A 1 305 ? -11.367 7.508 -7.962 1.00 90.62 305 LEU A C 1
ATOM 2360 O O . LEU A 1 305 ? -10.901 6.453 -7.536 1.00 90.62 305 LEU A O 1
ATOM 2364 N N . ILE A 1 306 ? -10.611 8.534 -8.334 1.00 92.56 306 ILE A N 1
ATOM 2365 C CA . ILE A 1 306 ? -9.161 8.617 -8.195 1.00 92.56 306 ILE A CA 1
ATOM 2366 C C . ILE A 1 306 ? -8.875 9.739 -7.202 1.00 92.56 306 ILE A C 1
ATOM 2368 O O . ILE A 1 306 ? -9.156 10.906 -7.477 1.00 92.56 306 ILE A O 1
ATOM 2372 N N . CYS A 1 307 ? -8.310 9.398 -6.051 1.00 92.75 307 CYS A N 1
ATOM 2373 C CA . CYS A 1 307 ? -7.923 10.352 -5.023 1.00 92.75 307 CYS A CA 1
ATOM 2374 C C . CYS A 1 307 ? -6.410 10.563 -5.055 1.00 92.75 307 CYS A C 1
ATOM 2376 O O . CYS A 1 307 ? -5.633 9.608 -5.009 1.00 92.75 307 CYS A O 1
ATOM 2378 N N . THR A 1 308 ? -5.993 11.823 -5.133 1.00 92.38 308 THR A N 1
ATOM 2379 C CA . THR A 1 308 ? -4.581 12.204 -5.168 1.00 92.38 308 THR A CA 1
ATOM 2380 C C . THR A 1 308 ? -4.337 13.460 -4.347 1.00 92.38 308 THR A C 1
ATOM 2382 O O . THR A 1 308 ? -5.188 14.349 -4.283 1.00 92.38 308 THR A O 1
ATOM 2385 N N . VAL A 1 309 ? -3.168 13.531 -3.715 1.00 91.31 309 VAL A N 1
ATOM 2386 C CA . VAL A 1 309 ? -2.673 14.750 -3.072 1.00 91.31 309 VAL A CA 1
ATOM 2387 C C . VAL A 1 309 ? -1.450 15.229 -3.831 1.00 91.31 309 VAL A C 1
ATOM 2389 O O . VAL A 1 309 ? -0.528 14.448 -4.073 1.00 91.31 309 VAL A O 1
ATOM 2392 N N . ALA A 1 310 ? -1.462 16.505 -4.202 1.00 88.94 310 ALA A N 1
ATOM 2393 C CA . ALA A 1 310 ? -0.377 17.178 -4.893 1.00 88.94 310 ALA A CA 1
ATOM 2394 C C . ALA A 1 310 ? -0.055 18.493 -4.172 1.00 88.94 310 ALA A C 1
ATOM 2396 O O . ALA A 1 310 ? -0.884 19.409 -4.144 1.00 88.94 310 ALA A O 1
ATOM 2397 N N . GLY A 1 311 ? 1.137 18.584 -3.578 1.00 87.06 311 GLY A N 1
ATOM 2398 C CA . GLY A 1 311 ? 1.507 19.694 -2.692 1.00 87.06 311 GLY A CA 1
ATOM 2399 C C . GLY A 1 311 ? 0.492 19.881 -1.555 1.00 87.06 311 GLY A C 1
ATOM 2400 O O . GLY A 1 311 ? 0.158 18.934 -0.852 1.00 87.06 311 GLY A O 1
ATOM 2401 N N . SER A 1 312 ? -0.047 21.093 -1.413 1.00 85.69 312 SER A N 1
ATOM 2402 C CA . SER A 1 312 ? -1.067 21.457 -0.413 1.00 85.69 312 SER A CA 1
ATOM 2403 C C . SER A 1 312 ? -2.517 21.187 -0.849 1.00 85.69 312 SER A C 1
ATOM 2405 O O . SER A 1 312 ? -3.472 21.523 -0.142 1.00 85.69 312 SER A O 1
ATOM 2407 N N . SER A 1 313 ? -2.715 20.617 -2.040 1.00 87.12 313 SER A N 1
ATOM 2408 C CA . SER A 1 313 ? -4.037 20.394 -2.627 1.00 87.12 313 SER A CA 1
ATOM 2409 C C . SER A 1 313 ? -4.392 18.912 -2.656 1.00 87.12 313 SER A C 1
ATOM 2411 O O . SER A 1 313 ? -3.692 18.097 -3.258 1.00 87.12 313 SER A O 1
ATOM 2413 N N . PHE A 1 314 ? -5.538 18.570 -2.078 1.00 88.38 314 PHE A N 1
ATOM 2414 C CA . PHE A 1 314 ? -6.174 17.267 -2.233 1.00 88.38 314 PHE A CA 1
ATOM 2415 C C . PHE A 1 314 ? -7.215 17.316 -3.357 1.00 88.38 314 PHE A C 1
ATOM 2417 O O . PHE A 1 314 ? -7.985 18.274 -3.478 1.00 88.38 314 PHE A O 1
ATOM 2424 N N . MET A 1 315 ? -7.251 16.284 -4.198 1.00 88.75 315 MET A N 1
ATOM 2425 C CA . MET A 1 315 ? -8.171 16.182 -5.329 1.00 88.75 315 MET A CA 1
ATOM 2426 C C . MET A 1 315 ? -8.819 14.806 -5.384 1.00 88.75 315 MET A C 1
ATOM 2428 O O . MET A 1 315 ? -8.144 13.783 -5.257 1.00 88.75 315 MET A O 1
ATOM 2432 N N . ALA A 1 316 ? -10.115 14.788 -5.687 1.00 89.94 316 ALA A N 1
ATOM 2433 C CA . ALA A 1 316 ? -10.770 13.599 -6.208 1.00 89.94 316 ALA A CA 1
ATOM 2434 C C . ALA A 1 316 ? -11.193 13.834 -7.654 1.00 89.94 316 ALA A C 1
ATOM 2436 O O . ALA A 1 316 ? -11.746 14.877 -8.022 1.00 89.94 316 ALA A O 1
ATOM 2437 N N . ILE A 1 317 ? -10.906 12.845 -8.481 1.00 91.12 317 ILE A N 1
ATOM 2438 C CA . ILE A 1 317 ? -11.064 12.890 -9.923 1.00 91.12 317 ILE A CA 1
ATOM 2439 C C . ILE A 1 317 ? -11.964 11.725 -10.306 1.00 91.12 317 ILE A C 1
ATOM 2441 O O . ILE A 1 317 ? -11.738 10.594 -9.881 1.00 91.12 317 ILE A O 1
ATOM 2445 N N . ASP A 1 318 ? -12.988 12.008 -11.102 1.00 90.56 318 ASP A N 1
ATOM 2446 C CA . ASP A 1 318 ? -13.818 10.960 -11.682 1.00 90.56 318 ASP A CA 1
ATOM 2447 C C . ASP A 1 318 ? -13.014 10.227 -12.760 1.00 90.56 318 ASP A C 1
ATOM 2449 O O . ASP A 1 318 ? -12.492 10.844 -13.690 1.00 90.56 318 ASP A O 1
ATOM 2453 N N . SER A 1 319 ? -12.900 8.911 -12.629 1.00 87.88 319 SER A N 1
ATOM 2454 C CA . SER A 1 319 ? -12.092 8.070 -13.516 1.00 87.88 319 SER A CA 1
ATOM 2455 C C . SER A 1 319 ? -12.600 8.039 -14.956 1.00 87.88 319 SER A C 1
ATOM 2457 O O . SER A 1 319 ? -11.798 7.961 -15.883 1.00 87.88 319 SER A O 1
ATOM 2459 N N . ARG A 1 320 ? -13.921 8.123 -15.164 1.00 87.12 320 ARG A N 1
ATOM 2460 C CA . ARG A 1 320 ? -14.528 8.017 -16.497 1.00 87.12 320 ARG A CA 1
ATOM 2461 C C . ARG A 1 320 ? -14.339 9.293 -17.305 1.00 87.12 320 ARG A C 1
ATOM 2463 O O . ARG A 1 320 ? -13.992 9.234 -18.480 1.00 87.12 320 ARG A O 1
ATOM 2470 N N . SER A 1 321 ? -14.607 10.442 -16.692 1.00 87.38 321 SER A N 1
ATOM 2471 C CA . SER A 1 321 ? -14.495 11.746 -17.354 1.00 87.38 321 SER A CA 1
ATOM 2472 C C . SER A 1 321 ? -13.103 12.366 -17.236 1.00 87.38 321 SER A C 1
ATOM 2474 O O . SER A 1 321 ? -12.808 13.336 -17.936 1.00 87.38 321 SER A O 1
ATOM 2476 N N . MET A 1 322 ? -12.262 11.855 -16.328 1.00 90.31 322 MET A N 1
ATOM 2477 C CA . MET A 1 322 ? -11.003 12.477 -15.905 1.00 90.31 322 MET A CA 1
ATOM 2478 C C . MET A 1 322 ? -11.185 13.940 -15.467 1.00 90.31 322 MET A C 1
ATOM 2480 O O . MET A 1 322 ? -10.241 14.737 -15.474 1.00 90.31 322 MET A O 1
ATOM 2484 N N . GLN A 1 323 ? -12.395 14.321 -15.043 1.00 87.56 323 GLN A N 1
ATOM 2485 C CA . GLN A 1 323 ? -12.712 15.648 -14.521 1.00 87.56 323 GLN A CA 1
ATOM 2486 C C . GLN A 1 323 ? -12.581 15.689 -12.999 1.00 87.56 323 GLN A C 1
ATOM 2488 O O . GLN A 1 323 ? -12.688 14.679 -12.308 1.00 87.56 323 GLN A O 1
ATOM 2493 N N . ARG A 1 324 ? -12.303 16.886 -12.472 1.00 84.56 324 ARG A N 1
ATOM 2494 C CA . ARG A 1 324 ? -12.223 17.107 -11.023 1.00 84.56 324 ARG A CA 1
ATOM 2495 C C . ARG A 1 324 ? -13.634 16.986 -10.470 1.00 84.56 324 ARG A C 1
ATOM 2497 O O . ARG A 1 324 ? -14.481 17.793 -10.840 1.00 84.56 324 ARG A O 1
ATOM 2504 N N . ALA A 1 325 ? -13.859 16.015 -9.592 1.00 83.31 325 ALA A N 1
ATOM 2505 C CA . ALA A 1 325 ? -15.095 15.937 -8.829 1.00 83.31 325 ALA A CA 1
ATOM 2506 C C . ALA A 1 325 ? -15.094 17.020 -7.740 1.00 83.31 325 ALA A C 1
ATOM 2508 O O . ALA A 1 325 ? -16.059 17.769 -7.605 1.00 83.31 325 ALA A O 1
ATOM 2509 N N . PHE A 1 326 ? -13.978 17.155 -7.016 1.00 80.62 326 PHE A N 1
ATOM 2510 C CA . PHE A 1 326 ? -13.749 18.251 -6.077 1.00 80.62 326 PHE A CA 1
ATOM 2511 C C . PHE A 1 326 ? -12.254 18.430 -5.764 1.00 80.62 326 PHE A C 1
ATOM 2513 O O . PHE A 1 326 ? -11.424 17.555 -6.029 1.00 80.62 326 PHE A O 1
ATOM 2520 N N . THR A 1 327 ? -11.936 19.583 -5.180 1.00 83.62 327 THR A N 1
ATOM 2521 C CA . THR A 1 327 ? -10.621 19.945 -4.647 1.00 83.62 327 THR A CA 1
ATOM 2522 C C . THR A 1 327 ? -10.818 20.454 -3.224 1.00 83.62 327 THR A C 1
ATOM 2524 O O . THR A 1 327 ? -11.732 21.239 -2.979 1.00 83.62 327 THR A O 1
ATOM 2527 N N . GLY A 1 328 ? -9.972 20.001 -2.306 1.00 77.56 328 GLY A N 1
ATOM 2528 C CA . GLY A 1 328 ? -9.835 20.566 -0.969 1.00 77.56 328 GLY A CA 1
ATOM 2529 C C . GLY A 1 328 ? -8.422 21.106 -0.788 1.00 77.56 328 GLY A C 1
ATOM 2530 O O . GLY A 1 328 ? -7.459 20.480 -1.231 1.00 77.56 328 GLY A O 1
ATOM 2531 N N . GLU A 1 329 ? -8.293 22.259 -0.145 1.00 81.31 329 GLU A N 1
ATOM 2532 C CA . GLU A 1 329 ? -6.996 22.742 0.324 1.00 81.31 329 GLU A CA 1
ATOM 2533 C C . GLU A 1 329 ? -6.763 22.202 1.731 1.00 81.31 329 GLU A C 1
ATOM 2535 O O . GLU A 1 329 ? -7.635 22.298 2.596 1.00 81.31 329 GLU A O 1
ATOM 2540 N N . THR A 1 330 ? -5.593 21.613 1.966 1.00 77.69 330 THR A N 1
ATOM 2541 C CA . THR A 1 330 ? -5.251 21.062 3.284 1.00 77.69 330 THR A CA 1
ATOM 2542 C C . THR A 1 330 ? -4.937 22.167 4.294 1.00 77.69 330 THR A C 1
ATOM 2544 O O . THR A 1 330 ? -5.012 21.941 5.499 1.00 77.69 330 THR A O 1
ATOM 2547 N N . GLY A 1 331 ? -4.585 23.362 3.805 1.00 74.00 331 GLY A N 1
ATOM 2548 C CA . GLY A 1 331 ? -4.073 24.465 4.619 1.00 74.00 331 GLY A CA 1
ATOM 2549 C C . GLY A 1 331 ? -2.650 24.231 5.138 1.00 74.00 331 GLY A C 1
ATOM 2550 O O . GLY A 1 331 ? -2.149 25.055 5.897 1.00 74.00 331 GLY A O 1
ATOM 2551 N N . GLU A 1 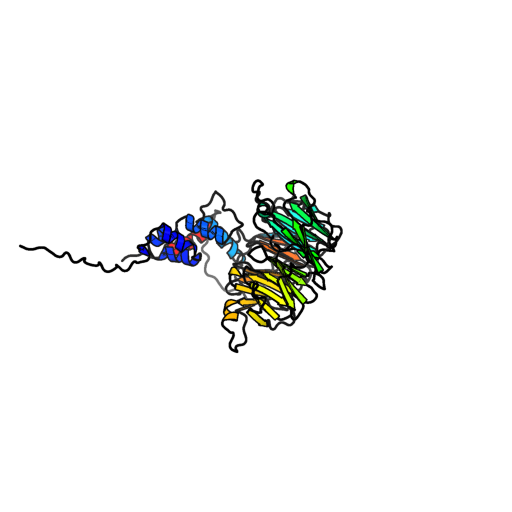332 ? -2.002 23.134 4.734 1.00 79.00 332 GLU A N 1
ATOM 2552 C CA . GLU A 1 332 ? -0.626 22.798 5.095 1.00 79.00 332 GLU A CA 1
ATOM 2553 C C . GLU A 1 332 ? 0.331 23.121 3.944 1.00 79.00 332 GLU A C 1
ATOM 2555 O O . GLU A 1 332 ? 0.017 22.804 2.795 1.00 79.00 332 GLU A O 1
ATOM 2560 N N . PRO A 1 333 ? 1.507 23.715 4.222 1.00 78.31 333 PRO A N 1
ATOM 2561 C CA . PRO A 1 333 ? 2.485 24.023 3.183 1.00 78.31 333 PRO A CA 1
ATOM 2562 C C . PRO A 1 333 ? 3.100 22.751 2.591 1.00 78.31 333 PRO A C 1
ATOM 2564 O O . PRO A 1 333 ? 3.281 22.670 1.378 1.00 78.31 333 PRO A O 1
ATOM 2567 N N . ASN A 1 334 ? 3.361 21.752 3.440 1.00 85.00 334 ASN A N 1
ATOM 2568 C CA . ASN A 1 334 ? 3.968 20.484 3.066 1.00 85.00 334 ASN A CA 1
ATOM 2569 C C . ASN A 1 334 ? 3.070 19.330 3.505 1.00 85.00 334 ASN A C 1
ATOM 2571 O O . ASN A 1 334 ? 2.631 19.264 4.655 1.00 85.00 334 ASN A O 1
ATOM 2575 N N . VAL A 1 335 ? 2.824 18.411 2.579 1.00 90.31 335 VAL A N 1
ATOM 2576 C CA . VAL A 1 335 ? 2.168 17.136 2.855 1.00 90.31 335 VAL A CA 1
ATOM 2577 C C . VAL A 1 335 ? 3.207 16.037 2.692 1.00 90.31 335 VAL A C 1
ATOM 2579 O O . VAL A 1 335 ? 3.891 15.988 1.673 1.00 90.31 335 VAL A O 1
ATOM 2582 N N . TYR A 1 336 ? 3.304 15.158 3.684 1.00 89.94 336 TYR A N 1
ATOM 2583 C CA . TYR A 1 336 ? 4.318 14.102 3.735 1.00 89.94 336 TYR A CA 1
ATOM 2584 C C . TYR A 1 336 ? 3.738 12.715 3.467 1.00 89.94 336 TYR A C 1
ATOM 2586 O O . TYR A 1 336 ? 4.426 11.855 2.924 1.00 89.94 336 TYR A O 1
ATOM 2594 N N . SER A 1 337 ? 2.470 12.494 3.815 1.00 90.56 337 SER A N 1
ATOM 2595 C CA . SER A 1 337 ? 1.824 11.192 3.670 1.00 90.56 337 SER A CA 1
ATOM 2596 C C . SER A 1 337 ? 0.351 11.312 3.303 1.00 90.56 337 SER A C 1
ATOM 2598 O O . SER A 1 337 ? -0.315 12.320 3.558 1.00 90.56 337 SER A O 1
ATOM 2600 N N . PHE A 1 338 ? -0.163 10.263 2.669 1.00 93.38 338 PHE A N 1
ATOM 2601 C CA . PHE A 1 338 ? -1.544 10.192 2.219 1.00 93.38 338 PHE A CA 1
ATOM 2602 C C . PHE A 1 338 ? -2.042 8.753 2.258 1.00 93.38 338 PHE A C 1
ATOM 2604 O O . PHE A 1 338 ? -1.416 7.855 1.690 1.00 93.38 338 PHE A O 1
ATOM 2611 N N . GLN A 1 339 ? -3.221 8.564 2.843 1.00 91.50 339 GLN A N 1
ATOM 2612 C CA . GLN A 1 339 ? -3.963 7.318 2.745 1.00 91.50 339 GLN A CA 1
ATOM 2613 C C . GLN A 1 339 ? -5.454 7.597 2.603 1.00 91.50 339 GLN A C 1
ATOM 2615 O O . GLN A 1 339 ? -5.999 8.516 3.210 1.00 91.50 339 GLN A O 1
ATOM 2620 N N . ALA A 1 340 ? -6.120 6.788 1.786 1.00 90.44 340 ALA A N 1
ATOM 2621 C CA . ALA A 1 340 ? -7.547 6.903 1.546 1.00 90.44 340 ALA A CA 1
ATOM 2622 C C . ALA A 1 340 ? -8.242 5.560 1.753 1.00 90.44 340 ALA A C 1
ATOM 2624 O O . ALA A 1 340 ? -7.817 4.532 1.216 1.00 90.44 340 ALA A O 1
ATOM 2625 N N . LEU A 1 341 ? -9.354 5.612 2.477 1.00 87.56 341 LEU A N 1
ATOM 2626 C CA . LEU A 1 341 ? -10.287 4.520 2.681 1.00 87.56 341 LEU A CA 1
ATOM 2627 C C . LEU A 1 341 ? -11.584 4.847 1.936 1.00 87.56 341 LEU A C 1
ATOM 2629 O O . LEU A 1 341 ? -12.552 5.372 2.489 1.00 87.56 341 LEU A O 1
ATOM 2633 N N . LEU A 1 342 ? -11.583 4.548 0.637 1.00 84.56 342 LEU A N 1
ATOM 2634 C CA . LEU A 1 342 ? -12.651 4.958 -0.279 1.00 84.56 342 LEU A CA 1
ATOM 2635 C C . LEU A 1 342 ? -13.985 4.242 -0.009 1.00 84.56 342 LEU A C 1
ATOM 2637 O O . LEU A 1 342 ? -15.035 4.833 -0.251 1.00 84.56 342 LEU A O 1
ATOM 2641 N N . SER A 1 343 ? -13.963 3.061 0.620 1.00 81.38 343 SER A N 1
ATOM 2642 C CA . SER A 1 343 ? -15.167 2.351 1.085 1.00 81.38 343 SER A CA 1
ATOM 2643 C C . SER A 1 343 ? -15.972 3.150 2.119 1.00 81.38 343 SER A C 1
ATOM 2645 O O . SER A 1 343 ? -17.195 3.231 2.022 1.00 81.38 343 SER A O 1
ATOM 2647 N N . LYS A 1 344 ? -15.296 3.810 3.069 1.00 81.44 344 LYS A N 1
ATOM 2648 C CA . LYS A 1 344 ? -15.913 4.762 4.013 1.00 81.44 344 LYS A CA 1
ATOM 2649 C C . LYS A 1 344 ? -15.902 6.205 3.496 1.00 81.44 344 LYS A C 1
ATOM 2651 O O . LYS A 1 344 ? -16.412 7.095 4.164 1.00 81.44 344 LYS A O 1
ATOM 2656 N N . SER A 1 345 ? -15.367 6.440 2.297 1.00 85.44 345 SER A N 1
ATOM 2657 C CA . SER A 1 345 ? -15.183 7.775 1.718 1.00 85.44 345 SER A CA 1
ATOM 2658 C C . SER A 1 345 ? -14.326 8.702 2.601 1.00 85.44 345 SER A C 1
ATOM 2660 O O . SER A 1 345 ? -14.517 9.916 2.596 1.00 85.44 345 SER A O 1
ATOM 2662 N N . LEU A 1 346 ? -13.375 8.128 3.346 1.00 88.88 346 LEU A N 1
ATOM 2663 C CA . LEU A 1 346 ? -12.478 8.840 4.256 1.00 88.88 346 LEU A CA 1
ATOM 2664 C C . LEU A 1 346 ? -11.074 8.970 3.665 1.00 88.88 346 LEU A C 1
ATOM 2666 O O . LEU A 1 346 ? -10.593 8.087 2.951 1.00 88.88 346 LEU A O 1
ATOM 2670 N N . VAL A 1 347 ? -10.405 10.073 3.985 1.00 89.44 347 VAL A N 1
ATOM 2671 C CA . VAL A 1 347 ? -9.036 10.367 3.556 1.00 89.44 347 VAL A CA 1
ATOM 2672 C C . VAL A 1 347 ? -8.268 10.979 4.710 1.00 89.44 347 VAL A C 1
ATOM 2674 O O . VAL A 1 347 ? -8.742 11.936 5.313 1.00 89.44 347 VAL A O 1
ATOM 2677 N N . CYS A 1 348 ? -7.069 10.473 4.985 1.00 90.00 348 CYS A N 1
ATOM 2678 C CA . CYS A 1 348 ? -6.151 11.093 5.928 1.00 90.00 348 CYS A CA 1
ATOM 2679 C C . CYS A 1 348 ? -4.887 11.587 5.229 1.00 90.00 348 CYS A C 1
ATOM 2681 O O . CYS A 1 348 ? -4.345 10.940 4.328 1.00 90.00 348 CYS A O 1
ATOM 2683 N N . ILE A 1 349 ? -4.452 12.771 5.646 1.00 90.62 349 ILE A N 1
ATOM 2684 C CA . ILE A 1 349 ? -3.321 13.496 5.080 1.00 90.62 349 ILE A CA 1
ATOM 2685 C C . ILE A 1 349 ? -2.387 13.887 6.221 1.00 90.62 349 ILE A C 1
ATOM 2687 O O . ILE A 1 349 ? -2.812 14.587 7.141 1.00 90.62 349 ILE A O 1
ATOM 2691 N N . GLY A 1 350 ? -1.130 13.453 6.157 1.00 89.06 350 GLY A N 1
ATOM 2692 C CA . GLY A 1 350 ? -0.095 13.848 7.109 1.00 89.06 350 GLY A CA 1
ATOM 2693 C C . GLY A 1 350 ? 0.560 15.164 6.698 1.00 89.06 350 GLY A C 1
ATOM 2694 O O . GLY A 1 350 ? 1.144 15.262 5.617 1.00 89.06 350 GLY A O 1
ATOM 2695 N N . GLY A 1 351 ? 0.437 16.176 7.552 1.00 88.38 351 GLY A N 1
ATOM 2696 C CA . GLY A 1 351 ? 1.080 17.481 7.424 1.00 88.38 351 GLY A CA 1
ATOM 2697 C C . GLY A 1 351 ? 2.319 17.609 8.308 1.00 88.38 351 GLY A C 1
ATOM 2698 O O . GLY A 1 351 ? 2.946 16.614 8.676 1.00 88.38 351 GLY A O 1
ATOM 2699 N N . THR A 1 352 ? 2.669 18.848 8.653 1.00 86.19 352 THR A N 1
ATOM 2700 C CA . THR A 1 352 ? 3.954 19.152 9.308 1.00 86.19 352 THR A CA 1
ATOM 2701 C C . THR A 1 352 ? 3.969 18.855 10.799 1.00 86.19 352 THR A C 1
ATOM 2703 O O . THR A 1 352 ? 5.005 18.461 11.281 1.00 86.19 352 THR A O 1
ATOM 2706 N N . ASN A 1 353 ? 2.861 19.068 11.513 1.00 85.31 353 ASN A N 1
ATOM 2707 C CA . ASN A 1 353 ? 2.707 18.779 12.955 1.00 85.31 353 ASN A CA 1
ATOM 2708 C C . ASN A 1 353 ? 1.299 18.235 13.256 1.00 85.31 353 ASN A C 1
ATOM 2710 O O . ASN A 1 353 ? 0.774 18.333 14.364 1.00 85.31 353 ASN A O 1
ATOM 2714 N N . LYS A 1 354 ? 0.597 17.785 12.213 1.00 87.25 354 LYS A N 1
ATOM 2715 C CA . LYS A 1 354 ? -0.778 17.317 12.337 1.00 87.25 354 LYS A CA 1
ATOM 2716 C C . LYS A 1 354 ? -1.148 16.358 11.228 1.00 87.25 354 LYS A C 1
ATOM 2718 O O . LYS A 1 354 ? -0.636 16.468 10.115 1.00 87.25 354 LYS A O 1
ATOM 2723 N N . ALA A 1 355 ? -2.104 15.485 11.505 1.00 87.56 355 ALA A N 1
ATOM 2724 C CA . ALA A 1 355 ? -2.786 14.697 10.490 1.00 87.56 355 ALA A CA 1
ATOM 2725 C C . ALA A 1 355 ? -4.243 15.159 10.353 1.00 87.56 355 ALA A C 1
ATOM 2727 O O . ALA A 1 355 ? -4.926 15.449 11.336 1.00 87.56 355 ALA A O 1
ATOM 2728 N N . LEU A 1 356 ? -4.709 15.279 9.113 1.00 88.69 356 LEU A N 1
ATOM 2729 C CA . LEU A 1 356 ? -6.031 15.795 8.774 1.00 88.69 356 LEU A CA 1
ATOM 2730 C C . LEU A 1 356 ? -6.904 14.672 8.238 1.00 88.69 356 LEU A C 1
ATOM 2732 O O . LEU A 1 356 ? -6.567 14.077 7.215 1.00 88.69 356 LEU A O 1
ATOM 2736 N N . LEU A 1 357 ? -8.051 14.448 8.877 1.00 88.75 357 LEU A N 1
ATOM 2737 C CA . LEU A 1 357 ? -9.066 13.508 8.414 1.00 88.75 357 LEU A CA 1
ATOM 2738 C C . LEU A 1 357 ? -10.161 14.250 7.643 1.00 88.75 357 LEU A C 1
ATOM 2740 O O . LEU A 1 357 ? -10.740 15.221 8.134 1.00 88.75 357 LEU A O 1
ATOM 2744 N N . TRP A 1 358 ? -10.470 13.769 6.448 1.00 86.25 358 TRP A N 1
ATOM 2745 C CA . TRP A 1 358 ? -11.446 14.333 5.526 1.00 86.25 358 TRP A CA 1
ATOM 2746 C C . TRP A 1 358 ? -12.506 13.292 5.171 1.00 86.25 358 TRP A C 1
ATOM 2748 O O . TRP A 1 358 ? -12.180 12.139 4.897 1.00 86.25 358 TRP A O 1
ATOM 2758 N N . ASP A 1 359 ? -13.767 13.719 5.118 1.00 85.94 359 ASP A N 1
ATOM 2759 C CA . ASP A 1 359 ? -14.883 12.930 4.591 1.00 85.94 359 ASP A CA 1
ATOM 2760 C C . ASP A 1 359 ? -15.284 13.495 3.230 1.00 85.94 359 ASP A C 1
ATOM 2762 O O . ASP A 1 359 ? -15.803 14.610 3.124 1.00 85.94 359 ASP A O 1
ATOM 2766 N N . ILE A 1 360 ? -15.050 12.699 2.190 1.00 80.88 360 ILE A N 1
ATOM 2767 C CA . ILE A 1 360 ? -15.314 13.033 0.791 1.00 80.88 360 ILE A CA 1
ATOM 2768 C C . ILE A 1 360 ? -16.795 13.398 0.568 1.00 80.88 360 ILE A C 1
ATOM 2770 O O . ILE A 1 360 ? -17.099 14.278 -0.242 1.00 80.88 360 ILE A O 1
ATOM 2774 N N . ARG A 1 361 ? -17.730 12.778 1.298 1.00 79.06 361 ARG A N 1
ATOM 2775 C CA . ARG A 1 361 ? -19.178 12.999 1.123 1.00 79.06 361 ARG A CA 1
ATOM 2776 C C . ARG A 1 361 ? -19.577 14.402 1.565 1.00 79.06 361 ARG A C 1
ATOM 2778 O O . ARG A 1 361 ? -20.356 15.068 0.880 1.00 79.06 361 ARG A O 1
ATOM 2785 N N . ARG A 1 362 ? -18.991 14.884 2.668 1.00 74.31 362 ARG A N 1
ATOM 2786 C CA . ARG A 1 362 ? -19.192 16.260 3.153 1.00 74.31 362 ARG A CA 1
ATOM 2787 C C . ARG A 1 362 ? -18.657 17.287 2.157 1.00 74.31 362 ARG A C 1
ATOM 2789 O O . ARG A 1 362 ? -19.298 18.316 1.953 1.00 74.31 362 ARG A O 1
ATOM 2796 N N . MET A 1 363 ? -17.548 16.977 1.479 1.00 67.19 363 MET A N 1
ATOM 2797 C CA . MET A 1 363 ? -16.978 17.846 0.438 1.00 67.19 363 MET A CA 1
ATOM 2798 C C . MET A 1 363 ? -17.939 18.035 -0.739 1.00 67.19 363 MET A C 1
ATOM 2800 O O . MET A 1 363 ? -18.085 19.143 -1.250 1.00 67.19 363 MET A O 1
ATOM 2804 N N . GLN A 1 364 ? -18.603 16.959 -1.175 1.00 65.38 364 GLN A N 1
ATOM 2805 C CA . GLN A 1 364 ? -19.506 16.998 -2.328 1.00 65.38 364 GLN A CA 1
ATOM 2806 C C . GLN A 1 364 ? -20.752 17.855 -2.060 1.00 65.38 364 GLN A C 1
ATOM 2808 O O . GLN A 1 364 ? -21.257 18.513 -2.967 1.00 65.38 364 GLN A O 1
ATOM 2813 N N . GLN A 1 365 ? -21.229 17.877 -0.814 1.00 62.44 365 GLN A N 1
ATOM 2814 C CA . GLN A 1 365 ? -22.415 18.639 -0.412 1.00 62.44 365 GLN A CA 1
ATOM 2815 C C . GLN A 1 365 ? -22.127 20.138 -0.217 1.00 62.44 365 GLN A C 1
ATOM 2817 O O . GLN A 1 365 ? -23.022 20.960 -0.398 1.00 62.44 365 GLN A O 1
ATOM 2822 N N . GLN A 1 366 ? -20.888 20.517 0.112 1.00 60.56 366 GLN A N 1
ATOM 2823 C CA . GLN A 1 366 ? -20.512 21.895 0.462 1.00 60.56 366 GLN A CA 1
ATOM 2824 C C . GLN A 1 366 ? -20.091 22.783 -0.727 1.00 60.56 366 GLN A C 1
ATOM 2826 O O . GLN A 1 366 ? -19.454 23.814 -0.525 1.00 60.56 366 GLN A O 1
ATOM 2831 N N . GLN A 1 367 ? -20.494 22.474 -1.966 1.00 53.06 367 GLN A N 1
ATOM 2832 C CA . GLN A 1 367 ? -20.132 23.263 -3.161 1.00 53.06 367 GLN A CA 1
ATOM 2833 C C . GLN A 1 367 ? -20.670 24.719 -3.207 1.00 53.06 367 GLN A C 1
ATOM 2835 O O . GLN A 1 367 ? -20.512 25.401 -4.218 1.00 53.06 367 GLN A O 1
ATOM 2840 N N . GLN A 1 368 ? -21.263 25.247 -2.131 1.00 46.94 368 GLN A N 1
ATOM 2841 C CA . GLN A 1 368 ? -21.741 26.631 -2.039 1.00 46.94 368 GLN A CA 1
ATOM 2842 C C . GLN A 1 368 ? -21.046 27.393 -0.897 1.00 46.94 368 GLN A C 1
ATOM 2844 O O . GLN A 1 368 ? -21.562 27.522 0.207 1.00 46.94 368 GLN A O 1
ATOM 2849 N N . GLY A 1 369 ? -19.858 27.932 -1.193 1.00 48.28 369 GLY A N 1
ATOM 2850 C CA . GLY A 1 369 ? -19.295 29.122 -0.533 1.00 48.28 369 GLY A CA 1
ATOM 2851 C C . GLY A 1 369 ? -18.730 28.990 0.889 1.00 48.28 369 GLY A C 1
ATOM 2852 O O . GLY A 1 369 ? -18.223 29.984 1.404 1.00 48.28 369 GLY A O 1
ATOM 2853 N N . ALA A 1 370 ? -18.774 27.818 1.526 1.00 51.88 370 ALA A N 1
ATOM 2854 C CA . ALA A 1 370 ? -18.176 27.607 2.847 1.00 51.88 370 ALA A CA 1
ATOM 2855 C C . ALA A 1 370 ? -16.745 27.050 2.738 1.00 51.88 370 ALA A C 1
ATOM 2857 O O . ALA A 1 370 ? -16.484 26.153 1.938 1.00 51.88 370 ALA A O 1
ATOM 2858 N N . GLN A 1 371 ? -15.819 27.560 3.562 1.00 56.53 371 GLN A N 1
ATOM 2859 C CA . GLN A 1 371 ? -14.501 26.941 3.744 1.00 56.53 371 GLN A CA 1
ATOM 2860 C C . GLN A 1 371 ? -14.692 25.504 4.220 1.00 56.53 371 GLN A C 1
ATOM 2862 O O . GLN A 1 371 ? -15.270 25.271 5.285 1.00 56.53 371 GLN A O 1
ATOM 2867 N N . ILE A 1 372 ? -14.205 24.553 3.428 1.00 62.53 372 ILE A N 1
ATOM 2868 C CA . ILE A 1 372 ? -14.367 23.147 3.747 1.00 62.53 372 ILE A CA 1
ATOM 2869 C C . ILE A 1 372 ? -13.396 22.796 4.872 1.00 62.53 372 ILE A C 1
ATOM 2871 O O . ILE A 1 372 ? -12.183 22.920 4.716 1.00 62.53 372 ILE A O 1
ATOM 2875 N N . LYS A 1 373 ? -13.939 22.415 6.028 1.00 66.62 373 LYS A N 1
ATOM 2876 C CA . LYS A 1 373 ? -13.152 22.063 7.213 1.00 66.62 373 LYS A CA 1
ATOM 2877 C C . LYS A 1 373 ? -12.930 20.557 7.266 1.00 66.62 373 LYS A C 1
ATOM 2879 O O . LYS A 1 373 ? -13.839 19.787 6.953 1.00 66.62 373 LYS A O 1
ATOM 2884 N N . SER A 1 374 ? -11.739 20.154 7.702 1.00 71.62 374 SER A N 1
ATOM 2885 C CA . SER A 1 374 ? -11.450 18.760 8.026 1.00 71.62 374 SER A CA 1
ATOM 2886 C C . SER A 1 374 ? -12.407 18.250 9.110 1.00 71.62 374 SER A C 1
ATOM 2888 O O . SER A 1 374 ? -12.891 19.011 9.952 1.00 71.62 374 SER A O 1
ATOM 2890 N N . VAL A 1 375 ? -12.700 16.951 9.072 1.00 76.75 375 VAL A N 1
ATOM 2891 C CA . VAL A 1 375 ? -13.574 16.272 10.039 1.00 76.75 375 VAL A CA 1
ATOM 2892 C C . VAL A 1 375 ? -12.900 16.206 11.402 1.00 76.75 375 VAL A C 1
ATOM 2894 O O . VAL A 1 375 ? -13.529 16.505 12.413 1.00 76.75 375 VAL A O 1
ATOM 2897 N N . ALA A 1 376 ? -11.615 15.862 11.407 1.00 76.69 376 ALA A N 1
ATOM 2898 C CA . ALA A 1 376 ? -10.785 15.845 12.597 1.00 76.69 376 ALA A CA 1
ATOM 2899 C C . ALA A 1 376 ? -9.376 16.339 12.267 1.00 76.69 376 ALA A C 1
ATOM 2901 O O . ALA A 1 376 ? -8.912 16.260 11.123 1.00 76.69 376 ALA A O 1
ATOM 2902 N N . VAL A 1 377 ? -8.714 16.871 13.290 1.00 80.06 377 VAL A N 1
ATOM 2903 C CA . VAL A 1 377 ? -7.318 17.291 13.238 1.00 80.06 377 VAL A CA 1
ATOM 2904 C C . VAL A 1 377 ? -6.598 16.622 14.398 1.00 80.06 377 VAL A C 1
ATOM 2906 O O . VAL A 1 377 ? -6.929 16.865 15.556 1.00 80.06 377 VAL A O 1
ATOM 2909 N N . ILE A 1 378 ? -5.615 15.792 14.075 1.00 80.69 378 ILE A N 1
ATOM 2910 C CA . ILE A 1 378 ? -4.750 15.114 15.037 1.00 80.69 378 ILE A CA 1
ATOM 2911 C C . ILE A 1 378 ? -3.533 16.021 15.227 1.00 80.69 378 ILE A C 1
ATOM 2913 O O . ILE A 1 378 ? -2.664 16.038 14.365 1.00 80.69 378 ILE A O 1
ATOM 2917 N N . ASN A 1 379 ? -3.511 16.830 16.292 1.00 75.62 379 ASN A N 1
ATOM 2918 C CA . ASN A 1 379 ? -2.482 17.859 16.548 1.00 75.62 379 ASN A CA 1
ATOM 2919 C C . ASN A 1 379 ? -1.349 17.399 17.484 1.00 75.62 379 ASN A C 1
ATOM 2921 O O . ASN A 1 379 ? -0.540 18.218 17.905 1.00 75.62 379 ASN A O 1
ATOM 2925 N N . SER A 1 380 ? -1.319 16.126 17.872 1.00 70.69 380 SER A N 1
ATOM 2926 C CA . SER A 1 380 ? -0.386 15.605 18.877 1.00 70.69 380 SER A CA 1
ATOM 2927 C C . SER A 1 380 ? 1.010 15.286 18.328 1.00 70.69 380 SER A C 1
ATOM 2929 O O . SER A 1 380 ? 1.872 14.874 19.094 1.00 70.69 380 SER A O 1
ATOM 2931 N N . ILE A 1 381 ? 1.237 15.464 17.023 1.00 80.38 381 ILE A N 1
ATOM 2932 C CA . ILE A 1 381 ? 2.437 14.984 16.332 1.00 80.38 381 ILE A CA 1
ATOM 2933 C C . ILE A 1 381 ? 3.510 16.069 16.333 1.00 80.38 381 ILE A C 1
ATOM 2935 O O . ILE A 1 381 ? 3.251 17.208 15.930 1.00 80.38 381 ILE A O 1
ATOM 2939 N N . ASN A 1 382 ? 4.723 15.701 16.734 1.00 83.12 382 ASN A N 1
ATOM 2940 C CA . ASN A 1 382 ? 5.876 16.591 16.675 1.00 83.12 382 ASN A CA 1
ATOM 2941 C C . ASN A 1 382 ? 6.701 16.331 15.407 1.00 83.12 382 ASN A C 1
ATOM 2943 O O . ASN A 1 382 ? 7.326 15.284 15.268 1.00 83.12 382 ASN A O 1
ATOM 2947 N N . GLY A 1 383 ? 6.725 17.287 14.484 1.00 85.06 383 GLY A N 1
ATOM 2948 C CA . GLY A 1 383 ? 7.415 17.132 13.209 1.00 85.06 383 GLY A CA 1
ATOM 2949 C C . GLY A 1 383 ? 6.616 16.324 12.174 1.00 85.06 383 GLY A C 1
ATOM 2950 O O . GLY A 1 383 ? 5.431 16.018 12.364 1.00 85.06 383 GLY A O 1
ATOM 2951 N N . PRO A 1 384 ? 7.232 16.020 11.017 1.00 88.25 384 PRO A N 1
ATOM 2952 C CA . PRO A 1 384 ? 6.501 15.625 9.820 1.00 88.25 384 PRO A CA 1
ATOM 2953 C C . PRO A 1 384 ? 5.813 14.266 9.979 1.00 88.25 384 PRO A C 1
ATOM 2955 O O . PRO A 1 384 ? 6.451 13.247 10.244 1.00 88.25 384 PRO A O 1
ATOM 2958 N N . ALA A 1 385 ? 4.505 14.225 9.715 1.00 90.00 385 ALA A N 1
ATOM 2959 C CA . ALA A 1 385 ? 3.704 13.001 9.740 1.00 90.00 385 ALA A CA 1
ATOM 2960 C C . ALA A 1 385 ? 3.950 12.150 8.476 1.00 90.00 385 ALA A C 1
ATOM 2962 O O . ALA A 1 385 ? 3.101 12.066 7.582 1.00 90.00 385 ALA A O 1
ATOM 2963 N N . GLN A 1 386 ? 5.142 11.561 8.369 1.00 88.81 386 GLN A N 1
ATOM 2964 C CA . GLN A 1 386 ? 5.601 10.824 7.186 1.00 88.81 386 GLN A CA 1
ATOM 2965 C C . GLN A 1 386 ? 5.016 9.412 7.086 1.00 88.81 386 GLN A C 1
ATOM 2967 O O . GLN A 1 386 ? 4.779 8.924 5.979 1.00 88.81 386 GLN A O 1
ATOM 2972 N N . PHE A 1 387 ? 4.759 8.755 8.215 1.00 90.38 387 PHE A N 1
ATOM 2973 C CA . PHE A 1 387 ? 4.205 7.410 8.228 1.00 90.38 387 PHE A CA 1
ATOM 2974 C C . PHE A 1 387 ? 2.751 7.465 8.662 1.00 90.38 387 PHE A C 1
ATOM 2976 O O . PHE A 1 387 ? 2.424 7.885 9.769 1.00 90.38 387 PHE A O 1
ATOM 2983 N N . LEU A 1 388 ? 1.874 7.028 7.768 1.00 92.12 388 LEU A N 1
ATOM 2984 C CA . LEU A 1 388 ? 0.440 7.028 7.978 1.00 92.12 388 LEU A CA 1
ATOM 2985 C C . LEU A 1 388 ? -0.109 5.670 7.564 1.00 92.12 388 LEU A C 1
ATOM 2987 O O . LEU A 1 388 ? 0.127 5.224 6.442 1.00 92.12 388 LEU A O 1
ATOM 2991 N N . HIS A 1 389 ? -0.844 5.041 8.474 1.00 91.56 389 HIS A N 1
ATOM 2992 C CA . HIS A 1 389 ? -1.682 3.889 8.195 1.00 91.56 389 HIS A CA 1
ATOM 2993 C C . HIS A 1 389 ? -3.136 4.212 8.536 1.00 91.56 389 HIS A C 1
ATOM 2995 O O . HIS A 1 389 ? -3.414 4.801 9.573 1.00 91.56 389 HIS A O 1
ATOM 3001 N N . MET A 1 390 ? -4.075 3.809 7.688 1.00 88.88 390 MET A N 1
ATOM 3002 C CA . MET A 1 390 ? -5.511 3.919 7.931 1.00 88.88 390 MET A CA 1
ATOM 3003 C C . MET A 1 390 ? -6.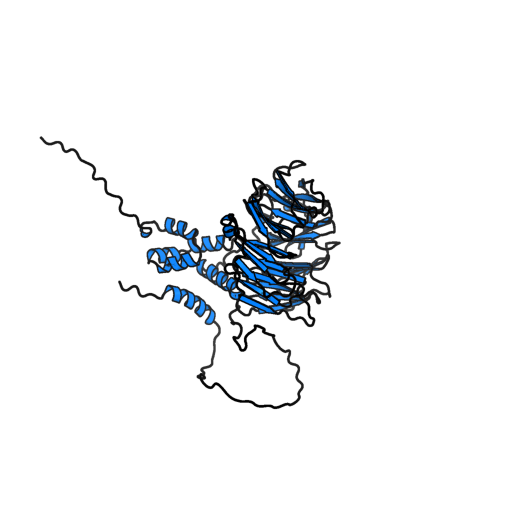208 2.632 7.498 1.00 88.88 390 MET A C 1
ATOM 3005 O O . MET A 1 390 ? -6.196 2.275 6.314 1.00 88.88 390 MET A O 1
ATOM 3009 N N . ASP A 1 391 ? -6.866 1.982 8.448 1.00 84.19 391 ASP A N 1
ATOM 3010 C CA . ASP A 1 391 ? -7.771 0.866 8.199 1.00 84.19 391 ASP A CA 1
ATOM 3011 C C . ASP A 1 391 ? -9.222 1.245 8.559 1.00 84.19 391 ASP A C 1
ATOM 3013 O O . ASP A 1 391 ? -9.558 2.419 8.689 1.00 84.19 391 ASP A O 1
ATOM 3017 N N . LEU A 1 392 ? -10.127 0.266 8.637 1.00 79.31 392 LEU A N 1
ATOM 3018 C CA . LEU A 1 392 ? -11.548 0.502 8.933 1.00 79.31 392 LEU A CA 1
ATOM 3019 C C . LEU A 1 392 ? -11.827 0.983 10.371 1.00 79.31 392 LEU A C 1
ATOM 3021 O O . LEU A 1 392 ? -12.952 1.425 10.636 1.00 79.31 392 LEU A O 1
ATOM 3025 N N . TYR A 1 393 ? -10.848 0.866 11.270 1.00 80.19 393 TYR A N 1
ATOM 3026 C CA . TYR A 1 393 ? -10.986 0.987 12.722 1.00 80.19 393 TYR A CA 1
ATOM 3027 C C . TYR A 1 393 ? -10.005 1.999 13.316 1.00 80.19 393 TYR A C 1
ATOM 3029 O O . TYR A 1 393 ? -10.377 2.797 14.177 1.00 80.19 393 TYR A O 1
ATOM 3037 N N . ARG A 1 394 ? -8.755 2.007 12.851 1.00 85.00 394 ARG A N 1
ATOM 3038 C CA . ARG A 1 394 ? -7.648 2.772 13.414 1.00 85.00 394 ARG A CA 1
ATOM 3039 C C . ARG A 1 394 ? -6.866 3.527 12.342 1.00 85.00 394 ARG A C 1
ATOM 3041 O O . ARG A 1 394 ? -6.615 3.046 11.236 1.00 85.00 394 ARG A O 1
ATOM 3048 N N . ILE A 1 395 ? -6.456 4.728 12.725 1.00 87.88 395 ILE A N 1
ATOM 3049 C CA . ILE A 1 395 ? -5.476 5.544 12.023 1.00 87.88 395 ILE A CA 1
ATOM 3050 C C . ILE A 1 395 ? -4.227 5.546 12.894 1.00 87.88 395 ILE A C 1
ATOM 3052 O O . ILE A 1 395 ? -4.297 5.933 14.055 1.00 87.88 395 ILE A O 1
ATOM 3056 N N . VAL A 1 396 ? -3.096 5.122 12.349 1.00 89.75 396 VAL A N 1
ATOM 3057 C CA . VAL A 1 396 ? -1.809 5.131 13.046 1.00 89.75 396 VAL A CA 1
ATOM 3058 C C . VAL A 1 396 ? -0.898 6.124 12.344 1.00 89.75 396 VAL A C 1
ATOM 3060 O O . VAL A 1 396 ? -0.739 6.060 11.123 1.00 89.75 396 VAL A O 1
ATOM 3063 N N . VAL A 1 397 ? -0.322 7.051 13.104 1.00 90.06 397 VAL A N 1
ATOM 3064 C CA . VAL A 1 397 ? 0.532 8.121 12.584 1.00 90.06 397 VAL A CA 1
ATOM 3065 C C . VAL A 1 397 ? 1.843 8.165 13.353 1.00 90.06 397 VAL A C 1
ATOM 3067 O O . VAL A 1 397 ? 1.845 8.112 14.580 1.00 90.06 397 VAL A O 1
ATOM 3070 N N . ALA A 1 398 ? 2.949 8.285 12.626 1.00 89.62 398 ALA A N 1
ATOM 3071 C CA . ALA A 1 398 ? 4.286 8.432 13.187 1.00 89.62 398 ALA A CA 1
ATOM 3072 C C . ALA A 1 398 ? 5.169 9.300 12.275 1.00 89.62 398 ALA A C 1
ATOM 3074 O O . ALA A 1 398 ? 4.887 9.464 11.080 1.00 89.62 398 ALA A O 1
ATOM 3075 N N . GLY A 1 399 ? 6.252 9.843 12.830 1.00 87.94 399 GLY A N 1
ATOM 3076 C CA . GLY A 1 399 ? 7.189 10.712 12.116 1.00 87.94 399 GLY A CA 1
ATOM 3077 C C . GLY A 1 399 ? 8.658 10.412 12.437 1.00 87.94 399 GLY A C 1
ATOM 3078 O O . GLY A 1 399 ? 8.951 9.740 13.422 1.00 87.94 399 GLY A O 1
ATOM 3079 N N . PRO A 1 400 ? 9.604 10.904 11.621 1.00 86.31 400 PRO A N 1
ATOM 3080 C CA . PRO A 1 400 ? 11.039 10.728 11.848 1.00 86.31 400 PRO A CA 1
ATOM 3081 C C . PRO A 1 400 ? 11.594 11.589 12.990 1.00 86.31 400 PRO A C 1
ATOM 3083 O O . PRO A 1 400 ? 12.674 11.305 13.494 1.00 86.31 400 PRO A O 1
ATOM 3086 N N . GLU A 1 401 ? 10.866 12.627 13.404 1.00 84.81 401 GLU A N 1
ATOM 3087 C CA . GLU A 1 401 ? 11.246 13.527 14.503 1.00 84.81 401 GLU A CA 1
ATOM 3088 C C . GLU A 1 401 ? 10.415 13.282 15.776 1.00 84.81 401 GLU A C 1
ATOM 3090 O O . GLU A 1 401 ? 10.772 13.765 16.851 1.00 84.81 401 GLU A O 1
ATOM 3095 N N . ASP A 1 402 ? 9.326 12.512 15.664 1.00 83.62 402 ASP A N 1
ATOM 3096 C CA . ASP A 1 402 ? 8.433 12.189 16.773 1.00 83.62 402 ASP A CA 1
ATOM 3097 C C . ASP A 1 402 ? 8.823 10.832 17.385 1.00 83.62 402 ASP A C 1
ATOM 3099 O O . ASP A 1 402 ? 8.786 9.825 16.672 1.00 83.62 402 ASP A O 1
ATOM 3103 N N . PRO A 1 403 ? 9.168 10.747 18.684 1.00 80.50 403 PRO A N 1
ATOM 3104 C CA . PRO A 1 403 ? 9.398 9.462 19.349 1.00 80.50 403 PRO A CA 1
ATOM 3105 C C . PRO A 1 403 ? 8.095 8.695 19.644 1.00 80.50 403 PRO A C 1
ATOM 3107 O O . PRO A 1 403 ? 8.140 7.571 20.163 1.00 80.50 403 PRO A O 1
ATOM 3110 N N . TYR A 1 404 ? 6.935 9.295 19.353 1.00 84.19 404 TYR A N 1
ATOM 3111 C CA . TYR A 1 404 ? 5.625 8.729 19.635 1.00 84.19 404 TYR A CA 1
ATOM 3112 C C . TYR A 1 404 ? 4.895 8.238 18.376 1.00 84.19 404 TYR A C 1
ATOM 3114 O O . TYR A 1 404 ? 4.925 8.853 17.310 1.00 84.19 404 TYR A O 1
ATOM 3122 N N . ILE A 1 405 ? 4.185 7.121 18.528 1.00 87.00 405 ILE A N 1
ATOM 3123 C CA . ILE A 1 405 ? 3.221 6.593 17.562 1.00 87.00 405 ILE A CA 1
ATOM 3124 C C . ILE A 1 405 ? 1.824 6.932 18.072 1.00 87.00 405 ILE A C 1
ATOM 3126 O O . ILE A 1 405 ? 1.418 6.485 19.144 1.00 87.00 405 ILE A O 1
ATOM 3130 N N . HIS A 1 406 ? 1.072 7.687 17.282 1.00 85.81 406 HIS A N 1
ATOM 3131 C CA . HIS A 1 406 ? -0.275 8.135 17.618 1.00 85.81 406 HIS A CA 1
ATOM 3132 C C . HIS A 1 406 ? -1.298 7.203 16.981 1.00 85.81 406 HIS A C 1
ATOM 3134 O O . HIS A 1 406 ? -1.316 7.034 15.762 1.00 85.81 406 HIS A O 1
ATOM 3140 N N . VAL A 1 407 ? -2.178 6.623 17.790 1.00 86.25 407 VAL A N 1
ATOM 3141 C CA . VAL A 1 407 ? -3.283 5.775 17.338 1.00 86.25 407 VAL A CA 1
ATOM 3142 C C . VAL A 1 407 ? -4.584 6.522 17.560 1.00 86.25 407 VAL A C 1
ATOM 3144 O O . VAL A 1 407 ? -4.926 6.898 18.682 1.00 86.25 407 VAL A O 1
ATOM 3147 N N . CYS A 1 408 ? -5.339 6.716 16.491 1.00 85.44 408 CYS A N 1
ATOM 3148 C CA . CYS A 1 408 ? -6.618 7.405 16.486 1.00 85.44 408 CYS A CA 1
ATOM 3149 C C . CYS A 1 408 ? -7.730 6.483 15.987 1.00 85.44 408 CYS A C 1
ATOM 3151 O O . CYS A 1 408 ? -7.507 5.554 15.210 1.00 85.44 408 CYS A O 1
ATOM 3153 N N . ASP A 1 409 ? -8.953 6.769 16.403 1.00 82.50 409 ASP A N 1
ATOM 3154 C CA . ASP A 1 409 ? -10.147 6.129 15.875 1.00 82.50 409 ASP A CA 1
ATOM 3155 C C . ASP A 1 409 ? -10.473 6.649 14.466 1.00 82.50 409 ASP A C 1
ATOM 3157 O O . ASP A 1 409 ? -10.398 7.850 14.205 1.00 82.50 409 ASP A O 1
ATOM 3161 N N . THR A 1 410 ? -10.852 5.758 13.550 1.00 84.06 410 THR A N 1
ATOM 3162 C CA . THR A 1 410 ? -11.085 6.139 12.143 1.00 84.06 410 THR A CA 1
ATOM 3163 C C . THR A 1 410 ? -12.381 6.918 11.945 1.00 84.06 410 THR A C 1
ATOM 3165 O O . THR A 1 410 ? -12.447 7.787 11.077 1.00 84.06 410 THR A O 1
ATOM 3168 N N . GLU A 1 411 ? -13.422 6.623 12.723 1.00 77.94 411 GLU A N 1
ATOM 3169 C CA . GLU A 1 411 ? -14.741 7.240 12.532 1.00 77.94 411 GLU A CA 1
ATOM 3170 C C . GLU A 1 411 ? -14.791 8.647 13.111 1.00 77.94 411 GLU A C 1
ATOM 3172 O O . GLU A 1 411 ? -15.314 9.574 12.489 1.00 77.94 411 GLU A O 1
ATOM 3177 N N . THR A 1 412 ? -14.223 8.808 14.302 1.00 76.00 412 THR A N 1
ATOM 3178 C CA . THR A 1 412 ? -14.243 10.084 15.016 1.00 76.00 412 THR A CA 1
ATOM 3179 C C . THR A 1 412 ? -12.985 10.917 14.792 1.00 76.00 412 THR A C 1
ATOM 3181 O O . THR A 1 412 ? -13.014 12.127 15.020 1.00 76.00 412 THR A O 1
ATOM 3184 N N . GLY A 1 413 ? -11.878 10.296 14.372 1.00 74.56 413 GLY A N 1
ATOM 3185 C CA . GLY A 1 413 ? -10.562 10.934 14.316 1.00 74.56 413 GLY A CA 1
ATOM 3186 C C . GLY A 1 413 ? -10.021 11.328 15.692 1.00 74.56 413 GLY A C 1
ATOM 3187 O O . GLY A 1 413 ? -9.106 12.147 15.771 1.00 74.56 413 GLY A O 1
ATOM 3188 N N . ARG A 1 414 ? -10.606 10.806 16.780 1.00 78.62 414 ARG A N 1
ATOM 3189 C CA . ARG A 1 414 ? -10.145 11.068 18.145 1.00 78.62 414 ARG A CA 1
ATOM 3190 C C . ARG A 1 414 ? -8.929 10.218 18.457 1.00 78.62 414 ARG A C 1
ATOM 3192 O O . ARG A 1 414 ? -8.877 9.047 18.088 1.00 78.62 414 ARG A O 1
ATOM 3199 N N . LEU A 1 415 ? -7.989 10.812 19.177 1.00 80.12 415 LEU A N 1
ATOM 3200 C CA . LEU A 1 415 ? -6.850 10.101 19.728 1.00 80.12 415 LEU A CA 1
ATOM 3201 C C . LEU A 1 415 ? -7.346 9.008 20.684 1.00 80.12 415 LEU A C 1
ATOM 3203 O O . LEU A 1 415 ? -8.213 9.253 21.521 1.00 80.12 415 LEU A O 1
ATOM 3207 N N . THR A 1 416 ? -6.830 7.797 20.501 1.00 78.06 416 THR A N 1
ATOM 3208 C CA . THR A 1 416 ? -7.141 6.630 21.336 1.00 78.06 416 THR A CA 1
ATOM 3209 C C . THR A 1 416 ? -5.957 6.193 22.174 1.00 78.06 416 THR A C 1
ATOM 3211 O O . THR A 1 416 ? -6.170 5.724 23.284 1.00 78.06 416 THR A O 1
ATOM 3214 N N . ASN A 1 417 ? -4.740 6.308 21.638 1.00 75.81 417 ASN A N 1
ATOM 3215 C CA . ASN A 1 417 ? -3.526 5.883 22.316 1.00 75.81 417 ASN A CA 1
ATOM 3216 C C . ASN A 1 417 ? -2.307 6.632 21.751 1.00 75.81 417 ASN A C 1
ATOM 3218 O O . ASN A 1 417 ? -2.282 6.968 20.563 1.00 75.81 417 ASN A O 1
ATOM 3222 N N . ILE A 1 418 ? -1.294 6.849 22.584 1.00 79.75 418 ILE A N 1
ATOM 3223 C CA . ILE A 1 418 ? 0.031 7.337 22.197 1.00 79.75 418 ILE A CA 1
ATOM 3224 C C . ILE A 1 418 ? 1.052 6.338 22.728 1.00 79.75 418 ILE A C 1
ATOM 3226 O O . ILE A 1 418 ? 1.074 6.016 23.911 1.00 79.75 418 ILE A O 1
ATOM 3230 N N . MET A 1 419 ? 1.932 5.859 21.857 1.00 75.81 419 MET A N 1
ATOM 3231 C CA . MET A 1 419 ? 2.935 4.864 22.218 1.00 75.81 419 MET A CA 1
ATOM 3232 C C . MET A 1 419 ? 4.334 5.423 22.033 1.00 75.81 419 MET A C 1
ATOM 3234 O O . MET A 1 419 ? 4.702 5.814 20.931 1.00 75.81 419 MET A O 1
ATOM 3238 N N . LYS A 1 420 ? 5.142 5.396 23.091 1.00 74.56 420 LYS A N 1
ATOM 3239 C CA . LYS A 1 420 ? 6.567 5.718 23.005 1.00 74.56 420 LYS A CA 1
ATOM 3240 C C . LYS A 1 420 ? 7.372 4.485 22.605 1.00 74.56 420 LYS A C 1
ATOM 3242 O O . LYS A 1 420 ? 7.189 3.408 23.178 1.00 74.56 420 LYS A O 1
ATOM 3247 N N . CYS A 1 421 ? 8.286 4.651 21.656 1.00 67.00 421 CYS A N 1
ATOM 3248 C CA . CYS A 1 421 ? 9.277 3.636 21.316 1.00 67.00 421 CYS A CA 1
ATOM 3249 C C . CYS A 1 421 ? 10.614 3.987 21.988 1.00 67.00 421 CYS A C 1
ATOM 3251 O O . CYS A 1 421 ? 11.003 5.153 21.997 1.00 67.00 421 CYS A O 1
ATOM 3253 N N . ARG A 1 422 ? 11.295 3.019 22.617 1.00 59.00 422 ARG A N 1
ATOM 3254 C CA . ARG A 1 422 ? 12.496 3.296 23.426 1.00 59.00 422 ARG A CA 1
ATOM 3255 C C . ARG A 1 422 ? 13.648 3.700 22.508 1.00 59.00 422 ARG A C 1
ATOM 3257 O O . ARG A 1 422 ? 14.155 2.875 21.756 1.00 59.00 422 ARG A O 1
ATOM 3264 N N . THR A 1 423 ? 14.085 4.947 22.606 1.00 51.78 423 THR A N 1
ATOM 3265 C CA . THR A 1 423 ? 15.312 5.423 21.973 1.00 51.78 423 THR A CA 1
ATOM 3266 C C . THR A 1 423 ? 16.278 5.903 23.052 1.00 51.78 423 THR A C 1
ATOM 3268 O O . THR A 1 423 ? 15.884 6.551 24.020 1.00 51.78 423 THR A O 1
ATOM 3271 N N . VAL A 1 424 ? 17.558 5.554 22.908 1.00 48.19 424 VAL A N 1
ATOM 3272 C CA . VAL A 1 424 ? 18.646 6.119 23.732 1.00 48.19 424 VAL A CA 1
ATOM 3273 C C . VAL A 1 424 ? 18.956 7.556 23.280 1.00 48.19 424 VAL A C 1
ATOM 3275 O O . VAL A 1 424 ? 19.486 8.364 24.038 1.00 48.19 424 VAL A O 1
ATOM 3278 N N . THR A 1 425 ? 18.576 7.896 22.048 1.00 56.16 425 THR A N 1
ATOM 3279 C CA . THR A 1 425 ? 18.779 9.188 21.391 1.00 56.16 425 THR A CA 1
ATOM 3280 C C . THR A 1 425 ? 17.444 9.876 21.089 1.00 56.16 425 THR A C 1
ATOM 3282 O O . THR A 1 425 ? 16.424 9.210 20.913 1.00 56.16 425 THR A O 1
ATOM 3285 N N . PRO A 1 426 ? 17.397 11.215 21.015 1.00 55.75 426 PRO A N 1
ATOM 3286 C CA . PRO A 1 426 ? 16.246 11.913 20.455 1.00 55.75 426 PRO A CA 1
ATOM 3287 C C . PRO A 1 426 ? 16.194 11.653 18.939 1.00 55.75 426 PRO A C 1
ATOM 3289 O O . PRO A 1 426 ? 16.851 12.345 18.167 1.00 55.75 426 PRO A O 1
ATOM 3292 N N . GLY A 1 427 ? 15.440 10.635 18.531 1.00 65.50 427 GLY A N 1
ATOM 3293 C CA . GLY A 1 427 ? 15.218 10.248 17.138 1.00 65.50 427 GLY A CA 1
ATOM 3294 C C . GLY A 1 427 ? 13.856 9.568 17.003 1.00 65.50 427 GLY A C 1
ATOM 3295 O O . GLY A 1 427 ? 13.390 8.933 17.949 1.00 65.50 427 GLY A O 1
ATOM 3296 N N . GLY A 1 428 ? 13.180 9.762 15.873 1.00 76.69 428 GLY A N 1
ATOM 3297 C CA . GLY A 1 428 ? 11.887 9.141 15.593 1.00 76.69 428 GLY A CA 1
ATOM 3298 C C . GLY A 1 428 ? 12.033 7.866 14.765 1.00 76.69 428 GLY A C 1
ATOM 3299 O O . GLY A 1 428 ? 12.920 7.033 14.979 1.00 76.69 428 GLY A O 1
ATOM 3300 N N . PHE A 1 429 ? 11.131 7.695 13.804 1.00 84.25 429 PHE A N 1
ATOM 3301 C CA . PHE A 1 429 ? 11.006 6.458 13.037 1.00 84.25 429 PHE A CA 1
ATOM 3302 C C . PHE A 1 429 ? 11.594 6.563 11.619 1.00 84.25 429 PHE A C 1
ATOM 3304 O O . PHE A 1 429 ? 11.508 7.599 10.968 1.00 84.25 429 PHE A O 1
ATOM 3311 N N . SER A 1 430 ? 12.159 5.468 11.105 1.00 85.06 430 SER A N 1
ATOM 3312 C CA . SER A 1 430 ? 12.569 5.321 9.693 1.00 85.06 430 SER A CA 1
ATOM 3313 C C . SER A 1 430 ? 11.535 4.580 8.840 1.00 85.06 430 SER A C 1
ATOM 3315 O O . SER A 1 430 ? 11.512 4.735 7.619 1.00 85.06 430 SER A O 1
ATOM 3317 N N . GLY A 1 431 ? 10.631 3.825 9.466 1.00 85.06 431 GLY A N 1
ATOM 3318 C CA . GLY A 1 431 ? 9.565 3.107 8.777 1.00 85.06 431 GLY A CA 1
ATOM 3319 C C . GLY A 1 431 ? 8.484 2.618 9.731 1.00 85.06 431 GLY A C 1
ATOM 3320 O O . GLY A 1 431 ? 8.737 2.414 10.917 1.00 85.06 431 GLY A O 1
ATOM 3321 N N . MET A 1 432 ? 7.281 2.391 9.204 1.00 91.38 432 MET A N 1
ATOM 3322 C CA . MET A 1 432 ? 6.156 1.843 9.961 1.00 91.38 432 MET A CA 1
ATOM 3323 C C . MET A 1 432 ? 5.307 0.924 9.083 1.00 91.38 432 MET A C 1
ATOM 3325 O O . MET A 1 432 ? 5.039 1.233 7.921 1.00 91.38 432 MET A O 1
ATOM 3329 N N . ALA A 1 433 ? 4.845 -0.179 9.661 1.00 90.25 433 ALA A N 1
ATOM 3330 C CA . ALA A 1 433 ? 3.860 -1.070 9.072 1.00 90.25 433 ALA A CA 1
ATOM 3331 C C . ALA A 1 433 ? 2.814 -1.452 10.118 1.00 90.25 433 ALA A C 1
ATOM 3333 O O . ALA A 1 433 ? 3.139 -1.725 11.270 1.00 90.25 433 ALA A O 1
ATOM 3334 N N . VAL A 1 434 ? 1.554 -1.493 9.701 1.00 87.81 434 VAL A N 1
ATOM 3335 C CA . VAL A 1 434 ? 0.427 -1.858 10.562 1.00 87.81 434 VAL A CA 1
ATOM 3336 C C . VAL A 1 434 ? -0.417 -2.891 9.830 1.00 87.81 434 VAL A C 1
ATOM 3338 O O . VAL A 1 434 ? -0.644 -2.770 8.623 1.00 87.81 434 VAL A O 1
ATOM 3341 N N . ASN A 1 435 ? -0.848 -3.926 10.547 1.00 82.75 435 ASN A N 1
ATOM 3342 C CA . ASN A 1 435 ? -1.705 -4.983 10.018 1.00 82.75 435 ASN A CA 1
ATOM 3343 C C . ASN A 1 435 ? -2.806 -5.309 11.027 1.00 82.75 435 ASN A C 1
ATOM 3345 O O . ASN A 1 435 ? -2.681 -6.258 11.805 1.00 82.75 435 ASN A O 1
ATOM 3349 N N . GLY A 1 436 ? -3.867 -4.496 11.039 1.00 79.75 436 GLY A N 1
ATOM 3350 C CA . GLY A 1 436 ? -4.884 -4.577 12.082 1.00 79.75 436 GLY A CA 1
ATOM 3351 C C . GLY A 1 436 ? -4.205 -4.461 13.442 1.00 79.75 436 GLY A C 1
ATOM 3352 O O . GLY A 1 436 ? -3.437 -3.541 13.647 1.00 79.75 436 GLY A O 1
ATOM 3353 N N . TYR A 1 437 ? -4.378 -5.446 14.313 1.00 77.38 437 TYR A N 1
ATOM 3354 C CA . TYR A 1 437 ? -3.885 -5.504 15.696 1.00 77.38 437 TYR A CA 1
ATOM 3355 C C . TYR A 1 437 ? -2.351 -5.609 15.887 1.00 77.38 437 TYR A C 1
ATOM 3357 O O . TYR A 1 437 ? -1.907 -5.917 16.987 1.00 77.38 437 TYR A O 1
ATOM 3365 N N . ARG A 1 438 ? -1.517 -5.383 14.863 1.00 84.25 438 ARG A N 1
ATOM 3366 C CA . ARG A 1 438 ? -0.046 -5.367 14.998 1.00 84.25 438 ARG A CA 1
ATOM 3367 C C . ARG A 1 438 ? 0.561 -4.104 14.427 1.00 84.25 438 ARG A C 1
ATOM 3369 O O . ARG A 1 438 ? 0.173 -3.676 13.338 1.00 84.25 438 ARG A O 1
ATOM 3376 N N . ILE A 1 439 ? 1.560 -3.570 15.122 1.00 87.56 439 ILE A N 1
ATOM 3377 C CA . ILE A 1 439 ? 2.310 -2.380 14.708 1.00 87.56 439 ILE A CA 1
ATOM 3378 C C . ILE A 1 439 ? 3.797 -2.708 14.750 1.00 87.56 439 ILE A C 1
ATOM 3380 O O . ILE A 1 439 ? 4.315 -3.085 15.796 1.00 87.56 439 ILE A O 1
ATOM 3384 N N . ALA A 1 440 ? 4.478 -2.543 13.619 1.00 88.12 440 ALA A N 1
ATOM 3385 C CA . ALA A 1 440 ? 5.928 -2.584 13.525 1.00 88.12 440 ALA A CA 1
ATOM 3386 C C . ALA A 1 440 ? 6.469 -1.200 13.175 1.00 88.12 440 ALA A C 1
ATOM 3388 O O . ALA A 1 440 ? 6.019 -0.590 12.204 1.00 88.12 440 ALA A O 1
ATOM 3389 N N . ALA A 1 441 ? 7.453 -0.729 13.930 1.00 87.44 441 ALA A N 1
ATOM 3390 C CA . ALA A 1 441 ? 8.110 0.549 13.701 1.00 87.44 441 ALA A CA 1
ATOM 3391 C C . ALA A 1 441 ? 9.630 0.382 13.769 1.00 87.44 441 ALA A C 1
ATOM 3393 O O . ALA A 1 441 ? 10.150 -0.210 14.714 1.00 87.44 441 ALA A O 1
ATOM 3394 N N . ALA A 1 442 ? 10.338 0.887 12.759 1.00 86.12 442 ALA A N 1
ATOM 3395 C CA . ALA A 1 442 ? 11.796 0.937 12.754 1.00 86.12 442 ALA A CA 1
ATOM 3396 C C . ALA A 1 442 ? 12.277 2.277 13.295 1.00 86.12 442 ALA A C 1
ATOM 3398 O O . ALA A 1 442 ? 11.779 3.326 12.887 1.00 86.12 442 ALA A O 1
ATOM 3399 N N . LEU A 1 443 ? 13.280 2.238 14.161 1.00 81.69 443 LEU A N 1
ATOM 3400 C CA . LEU A 1 443 ? 13.944 3.428 14.681 1.00 81.69 443 LEU A CA 1
ATOM 3401 C C . LEU A 1 443 ? 14.939 3.979 13.654 1.00 81.69 443 LEU A C 1
ATOM 3403 O O . LEU A 1 443 ? 15.559 3.217 12.904 1.00 81.69 443 LEU A O 1
ATOM 3407 N N . SER A 1 444 ? 15.080 5.302 13.587 1.00 72.62 444 SER A N 1
ATOM 3408 C CA . SER A 1 444 ? 15.967 5.964 12.618 1.00 72.62 444 SER A CA 1
ATOM 3409 C C . SER A 1 444 ? 17.450 5.669 12.840 1.00 72.62 444 SER A C 1
ATOM 3411 O O . SER A 1 444 ? 18.196 5.559 11.869 1.00 72.62 444 SER A O 1
ATOM 3413 N N . ASP A 1 445 ? 17.860 5.496 14.097 1.00 67.06 445 ASP A N 1
ATOM 3414 C CA . ASP A 1 445 ? 19.272 5.632 14.472 1.00 67.06 445 ASP A CA 1
ATOM 3415 C C . ASP A 1 445 ? 20.007 4.289 14.611 1.00 67.06 445 ASP A C 1
ATOM 3417 O O . ASP A 1 445 ? 21.226 4.242 14.491 1.00 67.06 445 ASP A O 1
ATOM 3421 N N . ILE A 1 446 ? 19.282 3.193 14.874 1.00 69.44 446 ILE A N 1
ATOM 3422 C CA . ILE A 1 446 ? 19.879 1.922 15.343 1.00 69.44 446 ILE A CA 1
ATOM 3423 C C . ILE A 1 446 ? 19.453 0.717 14.474 1.00 69.44 446 ILE A C 1
ATOM 3425 O O . ILE A 1 446 ? 19.875 -0.410 14.715 1.00 69.44 446 ILE A O 1
ATOM 3429 N N . GLY A 1 447 ? 18.593 0.907 13.463 1.00 71.19 447 GLY A N 1
ATOM 3430 C CA . GLY A 1 447 ? 18.090 -0.206 12.634 1.00 71.19 447 GLY A CA 1
ATOM 3431 C C . GLY A 1 447 ? 17.274 -1.249 13.422 1.00 71.19 447 GLY A C 1
ATOM 3432 O O . GLY A 1 447 ? 17.085 -2.381 12.976 1.00 71.19 447 GLY A O 1
ATOM 3433 N N . VAL A 1 448 ? 16.802 -0.881 14.618 1.00 78.62 448 VAL A N 1
ATOM 3434 C CA . VAL A 1 448 ? 15.970 -1.721 15.488 1.00 78.62 448 VAL A CA 1
ATOM 3435 C C . VAL A 1 448 ? 14.513 -1.584 15.070 1.00 78.62 448 VAL A C 1
ATOM 3437 O O . VAL A 1 448 ? 14.019 -0.472 14.875 1.00 78.62 448 VAL A O 1
ATOM 3440 N N . VAL A 1 449 ? 13.817 -2.714 14.972 1.00 83.94 449 VAL A N 1
ATOM 3441 C CA . VAL A 1 449 ? 12.374 -2.777 14.747 1.00 83.94 449 VAL A CA 1
ATOM 3442 C C . VAL A 1 449 ? 11.687 -3.186 16.035 1.00 83.94 449 VAL A C 1
ATOM 3444 O O . VAL A 1 449 ? 11.971 -4.240 16.600 1.00 83.94 449 VAL A O 1
ATOM 3447 N N . HIS A 1 450 ? 10.746 -2.360 16.471 1.00 83.50 450 HIS A N 1
ATOM 3448 C CA . HIS A 1 450 ? 9.813 -2.696 17.531 1.00 83.50 450 HIS A CA 1
ATOM 3449 C C . HIS A 1 450 ? 8.529 -3.223 16.917 1.00 83.50 450 HIS A C 1
ATOM 3451 O O . HIS A 1 450 ? 7.920 -2.555 16.083 1.00 83.50 450 HIS A O 1
ATOM 3457 N N . LEU A 1 451 ? 8.114 -4.405 17.350 1.00 84.69 451 LEU A N 1
ATOM 3458 C CA . LEU A 1 451 ? 6.837 -5.007 17.020 1.00 84.69 451 LEU A CA 1
ATOM 3459 C C . LEU A 1 451 ? 5.968 -5.057 18.273 1.00 84.69 451 LEU A C 1
ATOM 3461 O O . LEU A 1 451 ? 6.408 -5.511 19.328 1.00 84.69 451 LEU A O 1
ATOM 3465 N N . ARG A 1 452 ? 4.723 -4.615 18.135 1.00 82.44 452 ARG A N 1
ATOM 3466 C CA . ARG A 1 452 ? 3.679 -4.777 19.142 1.00 82.44 452 ARG A CA 1
ATOM 3467 C C . ARG A 1 452 ? 2.533 -5.599 18.589 1.00 82.44 452 ARG A C 1
ATOM 3469 O O . ARG A 1 452 ? 2.088 -5.354 17.464 1.00 82.44 452 ARG A O 1
ATOM 3476 N N . ASP A 1 453 ? 2.055 -6.525 19.406 1.00 81.25 453 ASP A N 1
ATOM 3477 C CA . ASP A 1 453 ? 0.913 -7.381 19.139 1.00 81.25 453 ASP A CA 1
ATOM 3478 C C . ASP A 1 453 ? -0.167 -7.133 20.187 1.00 81.25 453 ASP A C 1
ATOM 3480 O O . ASP A 1 453 ? 0.075 -7.218 21.393 1.00 81.25 453 ASP A O 1
ATOM 3484 N N . PHE A 1 454 ? -1.354 -6.792 19.699 1.00 76.81 454 PHE A N 1
ATOM 3485 C CA . PHE A 1 454 ? -2.508 -6.443 20.509 1.00 76.81 454 PHE A CA 1
ATOM 3486 C C . PHE A 1 454 ? -3.568 -7.552 20.534 1.00 76.81 454 PHE A C 1
ATOM 3488 O O . PHE A 1 454 ? -4.665 -7.264 20.975 1.00 76.81 454 PHE A O 1
ATOM 3495 N N . THR A 1 455 ? -3.305 -8.788 20.072 1.00 70.25 455 THR A N 1
ATOM 3496 C CA . THR A 1 455 ? -4.338 -9.857 20.050 1.00 70.25 455 THR A CA 1
ATOM 3497 C C . THR A 1 455 ? -4.916 -10.245 21.408 1.00 70.25 455 THR A C 1
ATOM 3499 O O . THR A 1 455 ? -6.055 -10.698 21.449 1.00 70.25 455 THR A O 1
ATOM 3502 N N . ASN A 1 456 ? -4.119 -10.132 22.472 1.00 66.25 456 ASN A N 1
ATOM 3503 C CA . ASN A 1 456 ? -4.474 -10.511 23.846 1.00 66.25 456 ASN A CA 1
ATOM 3504 C C . ASN A 1 456 ? -4.174 -9.342 24.801 1.00 66.25 456 ASN A C 1
ATOM 3506 O O . ASN A 1 456 ? -3.618 -9.528 25.881 1.00 66.25 456 ASN A O 1
ATOM 3510 N N . ALA A 1 457 ? -4.375 -8.111 24.326 1.00 68.00 457 ALA A N 1
ATOM 3511 C CA . ALA A 1 457 ? -4.129 -6.929 25.137 1.00 68.00 457 ALA A CA 1
ATOM 3512 C C . ALA A 1 457 ? -5.351 -6.679 26.024 1.00 68.00 457 ALA A C 1
ATOM 3514 O O . ALA A 1 457 ? -6.333 -6.096 25.564 1.00 68.00 457 ALA A O 1
ATOM 3515 N N . ASP A 1 458 ? -5.267 -7.127 27.275 1.00 60.50 458 ASP A N 1
ATOM 3516 C CA . ASP A 1 458 ? -6.382 -7.068 28.229 1.00 60.50 458 ASP A CA 1
ATOM 3517 C C . ASP A 1 458 ? -6.115 -6.068 29.365 1.00 60.50 458 ASP A C 1
ATOM 3519 O O . ASP A 1 458 ? -7.035 -5.597 30.025 1.00 60.50 458 ASP A O 1
ATOM 3523 N N . THR A 1 459 ? -4.860 -5.645 29.547 1.00 54.38 459 THR A N 1
ATOM 3524 C CA . THR A 1 459 ? -4.485 -4.674 30.576 1.00 54.38 459 THR A CA 1
ATOM 3525 C C . THR A 1 459 ? -4.763 -3.242 30.102 1.00 54.38 459 THR A C 1
ATOM 3527 O O . THR A 1 459 ? -4.119 -2.757 29.155 1.00 54.38 459 THR A O 1
ATOM 3530 N N . PRO A 1 460 ? -5.728 -2.524 30.717 1.00 55.97 460 PRO A N 1
ATOM 3531 C CA . PRO A 1 460 ? -5.893 -1.103 30.457 1.00 55.97 460 PRO A CA 1
ATOM 3532 C C . PRO A 1 460 ? -4.635 -0.383 30.935 1.00 55.97 460 PRO A C 1
ATOM 3534 O O . PRO A 1 460 ? -4.013 -0.780 31.920 1.00 55.97 460 PRO A O 1
ATOM 3537 N N . PHE A 1 461 ? -4.240 0.676 30.230 1.00 54.41 461 PHE A N 1
ATOM 3538 C CA . PHE A 1 461 ? -3.143 1.509 30.710 1.00 54.41 461 PHE A CA 1
ATOM 3539 C C . PHE A 1 461 ? -3.479 2.004 32.122 1.00 54.41 461 PHE A C 1
ATOM 3541 O O . PHE A 1 461 ? -4.625 2.420 32.336 1.00 54.41 461 PHE A O 1
ATOM 3548 N N . PRO A 1 462 ? -2.533 1.941 33.077 1.00 40.81 462 PRO A N 1
ATOM 3549 C CA . PRO A 1 462 ? -2.793 2.375 34.438 1.00 40.81 462 PRO A CA 1
ATOM 3550 C C . PRO A 1 462 ? -3.310 3.818 34.392 1.00 40.81 462 PRO A C 1
ATOM 3552 O O . PRO A 1 462 ? -2.645 4.696 33.833 1.00 40.81 462 PRO A O 1
ATOM 3555 N N . PRO A 1 463 ? -4.514 4.095 34.917 1.00 37.06 463 PRO A N 1
ATOM 3556 C CA . PRO A 1 463 ? -4.960 5.465 35.032 1.00 37.06 463 PRO A CA 1
ATOM 3557 C C . PRO A 1 463 ? -4.116 6.063 36.138 1.00 37.06 463 PRO A C 1
ATOM 3559 O O . PRO A 1 463 ? -4.308 5.637 37.266 1.00 37.06 463 PRO A O 1
ATOM 3562 N N . ASN A 1 464 ? -3.207 7.011 35.890 1.00 41.09 464 ASN A N 1
ATOM 3563 C CA . ASN A 1 464 ? -2.760 7.809 37.025 1.00 41.09 464 ASN A CA 1
ATOM 3564 C C . ASN A 1 464 ? -2.235 9.214 36.733 1.00 41.09 464 ASN A C 1
ATOM 3566 O O . ASN A 1 464 ? -1.337 9.442 35.933 1.00 41.09 464 ASN A O 1
ATOM 3570 N N . THR A 1 465 ? -2.834 10.120 37.513 1.00 33.12 465 THR A N 1
ATOM 3571 C CA . THR A 1 465 ? -2.279 11.331 38.123 1.00 33.12 465 THR A CA 1
ATOM 3572 C C . THR A 1 465 ? -1.540 12.324 37.227 1.00 33.12 465 THR A C 1
ATOM 3574 O O . THR A 1 465 ? -0.387 12.147 36.863 1.00 33.12 465 THR A O 1
ATOM 3577 N N . VAL A 1 466 ? -2.185 13.490 37.107 1.00 32.25 466 VAL A N 1
ATOM 3578 C CA . VAL A 1 466 ? -1.693 14.774 36.584 1.00 32.25 466 VAL A CA 1
ATOM 3579 C C . VAL A 1 466 ? -1.867 14.931 35.070 1.00 32.25 466 VAL A C 1
ATOM 3581 O O . VAL A 1 466 ? -1.334 14.190 34.259 1.00 32.25 466 VAL A O 1
ATOM 3584 N N . GLY A 1 467 ? -2.688 15.919 34.695 1.00 31.03 467 GLY A N 1
ATOM 3585 C CA . GLY A 1 467 ? -3.033 16.217 33.308 1.00 31.03 467 GLY A CA 1
ATOM 3586 C C . GLY A 1 467 ? -1.802 16.475 32.438 1.00 31.03 467 GLY A C 1
ATOM 3587 O O . GLY A 1 467 ? -0.864 17.127 32.884 1.00 31.03 467 GLY A O 1
ATOM 3588 N N . PHE A 1 468 ? -1.899 16.016 31.188 1.00 32.97 468 PHE A N 1
ATOM 3589 C CA . PHE A 1 468 ? -0.863 15.881 30.154 1.00 32.97 468 PHE A CA 1
ATOM 3590 C C . PHE A 1 468 ? -0.176 14.506 30.161 1.00 32.97 468 PHE A C 1
ATOM 3592 O O . PHE A 1 468 ? 0.790 14.264 30.872 1.00 32.97 468 PHE A O 1
ATOM 3599 N N . GLU A 1 469 ? -0.737 13.630 29.320 1.00 37.19 469 GLU A N 1
ATOM 3600 C CA . GLU A 1 469 ? -0.298 12.273 28.984 1.00 37.19 469 GLU A CA 1
ATOM 3601 C C . GLU A 1 469 ? 1.218 12.170 28.765 1.00 37.19 469 GLU A C 1
ATOM 3603 O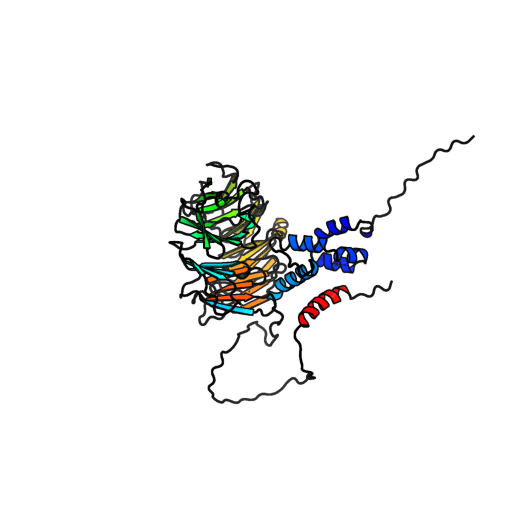 O . GLU A 1 469 ? 1.717 12.687 27.770 1.00 37.19 469 GLU A O 1
ATOM 3608 N N . TYR A 1 470 ? 1.917 11.422 29.620 1.00 41.84 470 TYR A N 1
ATOM 3609 C CA . TYR A 1 470 ? 3.096 10.643 29.236 1.00 41.84 470 TYR A CA 1
ATOM 3610 C C . TYR A 1 470 ? 3.196 9.412 30.127 1.00 41.84 470 TYR A C 1
ATOM 3612 O O . TYR A 1 470 ? 3.012 9.519 31.335 1.00 41.84 470 TYR A O 1
ATOM 3620 N N . ASP A 1 471 ? 3.566 8.282 29.528 1.00 36.50 471 ASP A N 1
ATOM 3621 C CA . ASP A 1 471 ? 4.052 7.128 30.271 1.00 36.50 471 ASP A CA 1
ATOM 3622 C C . ASP A 1 471 ? 5.435 6.707 29.752 1.00 36.50 471 ASP A C 1
ATOM 3624 O O . ASP A 1 471 ? 5.714 6.708 28.542 1.00 36.50 471 ASP A O 1
ATOM 3628 N N . VAL A 1 472 ? 6.321 6.414 30.698 1.00 30.61 472 VAL A N 1
ATOM 3629 C CA . VAL A 1 472 ? 7.722 6.014 30.535 1.00 30.61 472 VAL A CA 1
ATOM 3630 C C . VAL A 1 472 ? 7.816 4.607 31.110 1.00 30.61 472 VAL A C 1
ATOM 3632 O O . VAL A 1 472 ? 7.430 4.409 32.249 1.00 30.61 472 VAL A O 1
ATOM 3635 N N . TRP A 1 473 ? 8.327 3.641 30.341 1.00 40.88 473 TRP A N 1
ATOM 3636 C CA . TRP A 1 473 ? 8.401 2.241 30.782 1.00 40.88 473 TRP A CA 1
ATOM 3637 C C . TRP A 1 473 ? 9.845 1.764 31.023 1.00 40.88 473 TRP A C 1
ATOM 3639 O O . TRP A 1 473 ? 10.786 2.219 30.363 1.00 40.88 473 TRP A O 1
ATOM 3649 N N . ASP A 1 474 ? 9.952 0.800 31.940 1.00 30.00 474 ASP A N 1
ATOM 3650 C CA . ASP A 1 474 ? 10.836 0.756 33.115 1.00 30.00 474 ASP A CA 1
ATOM 3651 C C . ASP A 1 474 ? 12.233 0.097 32.999 1.00 30.00 474 ASP A C 1
ATOM 3653 O O . ASP A 1 474 ? 12.696 -0.365 31.945 1.00 30.00 474 ASP A O 1
ATOM 3657 N N . GLU A 1 475 ? 12.893 0.151 34.159 1.00 27.20 475 GLU A N 1
ATOM 3658 C CA . GLU A 1 475 ? 14.202 -0.306 34.629 1.00 27.20 475 GLU A CA 1
ATOM 3659 C C . GLU A 1 475 ? 14.632 -1.726 34.231 1.00 27.20 475 GLU A C 1
ATOM 3661 O O . GLU A 1 475 ? 13.876 -2.696 34.260 1.00 27.20 475 GLU A O 1
ATOM 3666 N N . TRP A 1 476 ? 15.926 -1.850 33.928 1.00 25.11 476 TRP A N 1
ATOM 3667 C CA . TRP A 1 476 ? 16.665 -3.070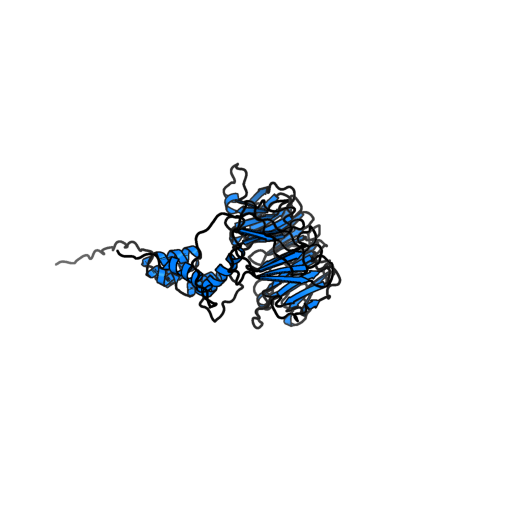 34.226 1.00 25.11 476 TRP A CA 1
ATOM 3668 C C . TRP A 1 476 ? 17.276 -2.906 35.611 1.00 25.11 476 TRP A C 1
ATOM 3670 O O . TRP A 1 476 ? 17.910 -1.894 35.901 1.00 25.11 476 TRP A O 1
ATOM 3680 N N . SER A 1 477 ? 17.051 -3.918 36.438 1.00 26.80 477 SER A N 1
ATOM 3681 C CA . SER A 1 477 ? 17.687 -4.132 37.726 1.00 26.80 477 SER A CA 1
ATOM 3682 C C . SER A 1 477 ? 19.208 -4.172 37.575 1.00 26.80 477 SER A C 1
ATOM 3684 O O . SER A 1 477 ? 19.744 -5.177 37.112 1.00 26.80 477 SER A O 1
ATOM 3686 N N . ASP A 1 478 ? 19.882 -3.123 38.028 1.00 25.19 478 ASP A N 1
ATOM 3687 C CA . ASP A 1 478 ? 21.260 -3.224 38.490 1.00 25.19 478 ASP A CA 1
ATOM 3688 C C . ASP A 1 478 ? 21.249 -2.920 39.993 1.00 25.19 478 ASP A C 1
ATOM 3690 O O . ASP A 1 478 ? 20.979 -1.800 40.431 1.00 25.19 478 ASP A O 1
ATOM 3694 N N . GLU A 1 479 ? 21.487 -3.957 40.797 1.00 28.06 479 GLU A N 1
ATOM 3695 C CA . GLU A 1 479 ? 21.893 -3.795 42.189 1.00 28.06 479 GLU A CA 1
ATOM 3696 C C . GLU A 1 479 ? 23.161 -2.926 42.237 1.00 28.06 479 GLU A C 1
ATOM 3698 O O . GLU A 1 479 ? 24.173 -3.286 41.645 1.00 28.06 479 GLU A O 1
ATOM 3703 N N . GLU A 1 480 ? 23.121 -1.799 42.949 1.00 27.31 480 GLU A N 1
ATOM 3704 C CA . GLU A 1 480 ? 24.063 -1.434 44.018 1.00 27.31 480 GLU A CA 1
ATOM 3705 C C . GLU A 1 480 ? 23.670 -0.069 44.619 1.00 27.31 480 GLU A C 1
ATOM 3707 O O . GLU A 1 480 ? 23.189 0.832 43.937 1.00 27.31 480 GLU A O 1
ATOM 3712 N N . GLY A 1 481 ? 23.789 0.040 45.944 1.00 25.12 481 GLY A N 1
ATOM 3713 C CA . GLY A 1 481 ? 23.061 1.003 46.771 1.00 25.12 481 GLY A CA 1
ATOM 3714 C C . GLY A 1 481 ? 23.466 2.476 46.671 1.00 25.12 481 GLY A C 1
ATOM 3715 O O . GLY A 1 481 ? 24.529 2.826 46.169 1.00 25.12 481 GLY A O 1
ATOM 3716 N N . LEU A 1 482 ? 22.631 3.339 47.262 1.00 25.72 482 LEU A N 1
ATOM 3717 C CA . LEU A 1 482 ? 22.956 4.131 48.461 1.00 25.72 482 LEU A CA 1
ATOM 3718 C C . LEU A 1 482 ? 21.786 5.065 48.841 1.00 25.72 482 LEU A C 1
ATOM 3720 O O . LEU A 1 482 ? 21.302 5.838 48.024 1.00 25.72 482 LEU A O 1
ATOM 3724 N N . ASP A 1 483 ? 21.389 4.950 50.111 1.00 24.86 483 ASP A N 1
ATOM 3725 C CA . ASP A 1 483 ? 20.624 5.830 51.009 1.00 24.86 483 ASP A CA 1
ATOM 3726 C C . ASP A 1 483 ? 20.045 7.172 50.519 1.00 24.86 483 ASP A C 1
ATOM 3728 O O . ASP A 1 483 ? 20.748 8.040 49.999 1.00 24.86 483 ASP A O 1
ATOM 3732 N N . GLY A 1 484 ? 18.806 7.442 50.954 1.00 24.72 484 GLY A N 1
ATOM 3733 C CA . GLY A 1 484 ? 18.325 8.812 51.141 1.00 24.72 484 GLY A CA 1
ATOM 3734 C C . GLY A 1 484 ? 16.827 8.950 51.407 1.00 24.72 484 GLY A C 1
ATOM 3735 O O . GLY A 1 484 ? 16.071 9.198 50.479 1.00 24.72 484 GLY A O 1
ATOM 3736 N N . ASN A 1 485 ? 16.430 8.845 52.681 1.00 22.84 485 ASN A N 1
ATOM 3737 C CA . ASN A 1 485 ? 15.139 9.272 53.243 1.00 22.84 485 ASN A CA 1
ATOM 3738 C C . ASN A 1 485 ? 14.555 10.539 52.589 1.00 22.84 485 ASN A C 1
ATOM 3740 O O . ASN A 1 485 ? 15.286 11.515 52.422 1.00 22.84 485 ASN A O 1
ATOM 3744 N N . LEU A 1 486 ? 13.227 10.582 52.435 1.00 26.69 486 LEU A N 1
ATOM 3745 C CA . LEU A 1 486 ? 12.374 11.577 53.102 1.00 26.69 486 LEU A CA 1
ATOM 3746 C C . LEU A 1 486 ? 10.890 11.225 52.930 1.00 26.69 486 LEU A C 1
ATOM 3748 O O . LEU A 1 486 ? 10.405 11.015 51.821 1.00 26.69 486 LEU A O 1
ATOM 3752 N N . ASP A 1 487 ? 10.225 11.169 54.079 1.00 24.69 487 ASP A N 1
ATOM 3753 C CA . ASP A 1 487 ? 8.790 11.049 54.286 1.00 24.69 487 ASP A CA 1
ATOM 3754 C C . ASP A 1 487 ? 8.009 12.182 53.599 1.00 24.69 487 ASP A C 1
ATOM 3756 O O . ASP A 1 487 ? 8.447 13.331 53.612 1.00 24.69 487 ASP A O 1
ATOM 3760 N N . ASP A 1 488 ? 6.817 11.875 53.087 1.00 26.72 488 ASP A N 1
ATOM 3761 C CA . ASP A 1 488 ? 5.609 12.564 53.548 1.00 26.72 488 ASP A CA 1
ATOM 3762 C C . ASP A 1 488 ? 4.363 11.713 53.261 1.00 26.72 488 ASP A C 1
ATOM 3764 O O . ASP A 1 488 ? 4.112 11.243 52.151 1.00 26.72 488 ASP A O 1
ATOM 3768 N N . GLN A 1 489 ? 3.634 11.486 54.348 1.00 24.52 489 GLN A N 1
ATOM 3769 C CA . GLN A 1 489 ? 2.405 10.724 54.485 1.00 24.52 489 GLN A CA 1
ATOM 3770 C C . GLN A 1 489 ? 1.167 11.508 54.018 1.00 24.52 489 GLN A C 1
ATOM 3772 O O . GLN A 1 489 ? 1.141 12.737 54.017 1.00 24.52 489 GLN A O 1
ATOM 3777 N N . ASP A 1 490 ? 0.117 10.717 53.789 1.00 24.56 490 ASP A N 1
ATOM 3778 C CA . ASP A 1 490 ? -1.311 10.992 53.986 1.00 24.56 490 ASP A CA 1
ATOM 3779 C C . ASP A 1 490 ? -2.197 11.285 52.767 1.00 24.56 490 ASP A C 1
ATOM 3781 O O . ASP A 1 490 ? -1.936 12.162 51.945 1.00 24.56 490 ASP A O 1
ATOM 3785 N N . LEU A 1 491 ? -3.359 10.603 52.821 1.00 23.83 491 LEU A N 1
ATOM 3786 C CA . LEU A 1 491 ? -4.577 10.672 51.999 1.00 23.83 491 LEU A CA 1
ATOM 3787 C C . LEU A 1 491 ? -4.548 9.663 50.826 1.00 23.83 491 LEU A C 1
ATOM 3789 O O . LEU A 1 491 ? -4.023 9.966 49.765 1.00 23.83 491 LEU A O 1
ATOM 3793 N N . TRP A 1 492 ? -5.099 8.447 50.903 1.00 24.12 492 TRP A N 1
ATOM 3794 C CA . TRP A 1 492 ? -6.465 8.101 51.314 1.00 24.12 492 TRP A CA 1
ATOM 3795 C C . TRP A 1 492 ? -6.577 6.609 51.677 1.00 24.12 492 TRP A C 1
ATOM 3797 O O . TRP A 1 492 ? -6.451 5.749 50.810 1.00 24.12 492 TRP A O 1
ATOM 3807 N N . ASP A 1 493 ? -6.906 6.326 52.941 1.00 23.12 493 ASP A N 1
ATOM 3808 C CA . ASP A 1 493 ? -7.588 5.099 53.356 1.00 23.12 493 ASP A CA 1
ATOM 3809 C C . ASP A 1 493 ? -9.008 5.094 52.775 1.00 23.12 493 ASP A C 1
ATOM 3811 O O . ASP A 1 493 ? -9.781 6.011 53.063 1.00 23.12 493 ASP A O 1
ATOM 3815 N N . GLN A 1 494 ? -9.351 4.066 51.995 1.00 25.31 494 GLN A N 1
ATOM 3816 C CA . GLN A 1 494 ? -10.634 3.336 51.998 1.00 25.31 494 GLN A CA 1
ATOM 3817 C C . GLN A 1 494 ? -10.794 2.572 50.681 1.00 25.31 494 GLN A C 1
ATOM 3819 O O . GLN A 1 494 ? -11.331 3.104 49.716 1.00 25.31 494 GLN A O 1
ATOM 3824 N N . TRP A 1 495 ? -10.309 1.329 50.683 1.00 23.36 495 TRP A N 1
ATOM 3825 C CA . TRP A 1 495 ? -10.968 0.112 50.179 1.00 23.36 495 TRP A CA 1
ATOM 3826 C C . TRP A 1 495 ? -9.914 -0.980 50.009 1.00 23.36 495 TRP A C 1
ATOM 3828 O O . TRP A 1 495 ? -9.509 -1.338 48.910 1.00 23.36 495 TRP A O 1
ATOM 3838 N N . SER A 1 496 ? -9.459 -1.488 51.151 1.00 22.23 496 SER A N 1
ATOM 3839 C CA . SER A 1 496 ? -8.963 -2.849 51.278 1.00 22.23 496 SER A CA 1
ATOM 3840 C C . SER A 1 496 ? -10.102 -3.666 51.876 1.00 22.23 496 SER A C 1
ATOM 3842 O O . SER A 1 496 ? -10.496 -3.400 53.008 1.00 22.23 496 SER A O 1
ATOM 3844 N N . ASP A 1 497 ? -10.623 -4.620 51.124 1.00 24.19 497 ASP A N 1
ATOM 3845 C CA . ASP A 1 497 ? -10.857 -5.950 51.668 1.00 24.19 497 ASP A CA 1
ATOM 3846 C C . ASP A 1 497 ? -10.365 -6.915 50.587 1.00 24.19 497 ASP A C 1
ATOM 3848 O O . ASP A 1 497 ? -10.897 -6.973 49.478 1.00 24.19 497 ASP A O 1
ATOM 3852 N N . GLU A 1 498 ? -9.239 -7.547 50.908 1.00 26.75 498 GLU A N 1
ATOM 3853 C CA . GLU A 1 498 ? -8.609 -8.644 50.184 1.00 26.75 498 GLU A CA 1
ATOM 3854 C C . GLU A 1 498 ? -9.536 -9.863 50.175 1.00 26.75 498 GLU A C 1
ATOM 3856 O O . GLU A 1 498 ? -10.136 -10.189 51.197 1.00 26.75 498 GLU A O 1
ATOM 3861 N N . GLU A 1 499 ? -9.535 -10.607 49.073 1.00 24.70 499 GLU A N 1
ATOM 3862 C CA . GLU A 1 499 ? -9.323 -12.054 49.135 1.00 24.70 499 GLU A CA 1
ATOM 3863 C C . GLU A 1 499 ? -8.543 -12.468 47.877 1.00 24.70 499 GLU A C 1
ATOM 3865 O O . GLU A 1 499 ? -9.055 -12.453 46.760 1.00 24.70 499 GLU A O 1
ATOM 3870 N N . ASP A 1 500 ? -7.261 -12.784 48.075 1.00 25.45 500 ASP A N 1
ATOM 3871 C CA . ASP A 1 500 ? -6.411 -13.454 47.096 1.00 25.45 500 ASP A CA 1
ATOM 3872 C C . ASP A 1 500 ? -6.861 -14.918 46.913 1.00 25.45 500 ASP A C 1
ATOM 3874 O O . ASP A 1 500 ? -7.058 -15.631 47.900 1.00 25.45 500 ASP A O 1
ATOM 3878 N N . LEU A 1 501 ? -6.920 -15.392 45.661 1.00 26.42 501 LEU A N 1
ATOM 3879 C CA . LEU A 1 501 ? -6.094 -16.487 45.105 1.00 26.42 501 LEU A CA 1
ATOM 3880 C C . LEU A 1 501 ? -6.786 -17.245 43.947 1.00 26.42 501 LEU A C 1
ATOM 3882 O O . LEU A 1 501 ? -7.892 -17.756 44.079 1.00 26.42 501 LEU A O 1
ATOM 3886 N N . ASP A 1 502 ? -5.985 -17.431 42.890 1.00 23.72 502 ASP A N 1
ATOM 3887 C CA . ASP A 1 502 ? -5.981 -18.513 41.890 1.00 23.72 502 ASP A CA 1
ATOM 3888 C C . ASP A 1 502 ? -6.988 -18.521 40.712 1.00 23.72 502 ASP A C 1
ATOM 3890 O O . ASP A 1 502 ? -8.160 -18.845 40.859 1.00 23.72 502 ASP A O 1
ATOM 3894 N N . GLY A 1 503 ? -6.437 -18.388 39.488 1.00 25.56 503 GLY A N 1
ATOM 3895 C CA . GLY A 1 503 ? -6.982 -18.956 38.237 1.00 25.56 503 GLY A CA 1
ATOM 3896 C C . GLY A 1 503 ? -7.456 -17.919 37.210 1.00 25.56 503 GLY A C 1
ATOM 3897 O O . GLY A 1 503 ? -8.592 -17.495 37.237 1.00 25.56 503 GLY A O 1
ATOM 3898 N N . ASN A 1 504 ? -6.612 -17.396 36.317 1.00 36.53 504 ASN A N 1
ATOM 3899 C CA . ASN A 1 504 ? -6.334 -17.968 34.988 1.00 36.53 504 ASN A CA 1
ATOM 3900 C C . ASN A 1 504 ? -7.603 -18.457 34.235 1.00 36.53 504 ASN A C 1
ATOM 3902 O O . ASN A 1 504 ? -7.902 -19.646 34.319 1.00 36.53 504 ASN A O 1
ATOM 3906 N N . LEU A 1 505 ? -8.273 -17.552 33.487 1.00 30.86 505 LEU A N 1
ATOM 3907 C CA . LEU A 1 505 ? -9.171 -17.733 32.307 1.00 30.86 505 LEU A CA 1
ATOM 3908 C C . LEU A 1 505 ? -10.423 -16.816 32.264 1.00 30.86 505 LEU A C 1
ATOM 3910 O O . LEU A 1 505 ? -11.021 -16.733 31.195 1.00 30.86 505 LEU A O 1
ATOM 3914 N N . ASP A 1 506 ? -10.773 -16.085 33.327 1.00 34.91 506 ASP A N 1
ATOM 3915 C CA . ASP A 1 506 ? -12.128 -15.500 33.452 1.00 34.91 506 ASP A CA 1
ATOM 3916 C C . ASP A 1 506 ? -12.373 -14.120 32.783 1.00 34.91 506 ASP A C 1
ATOM 3918 O O . ASP A 1 506 ? -13.488 -13.859 32.338 1.00 34.91 506 ASP A O 1
ATOM 3922 N N . ASP A 1 507 ? -11.368 -13.265 32.561 1.00 36.66 507 ASP A N 1
ATOM 3923 C CA . ASP A 1 507 ? -11.619 -11.894 32.040 1.00 36.66 507 ASP A CA 1
ATOM 3924 C C . ASP A 1 507 ? -12.072 -11.846 30.560 1.00 36.66 507 ASP A C 1
ATOM 3926 O O . ASP A 1 507 ? -12.658 -10.871 30.076 1.00 36.66 507 ASP A O 1
ATOM 3930 N N . ARG A 1 508 ? -11.797 -12.912 29.797 1.00 35.47 508 ARG A N 1
ATOM 3931 C CA . ARG A 1 508 ? -12.214 -13.036 28.388 1.00 35.47 508 ARG A CA 1
ATOM 3932 C C . ARG A 1 508 ? -13.687 -13.417 28.273 1.00 35.47 508 ARG A C 1
ATOM 3934 O O . ARG A 1 508 ? -14.357 -12.968 27.339 1.00 35.47 508 ARG A O 1
ATOM 3941 N N . ASP A 1 509 ? -14.152 -14.222 29.223 1.00 35.62 509 ASP A N 1
ATOM 3942 C CA . ASP A 1 509 ? -15.557 -14.564 29.368 1.00 35.62 509 ASP A CA 1
ATOM 3943 C C . ASP A 1 509 ? -16.319 -13.368 29.955 1.00 35.62 509 ASP A C 1
ATOM 3945 O O . ASP A 1 509 ? -17.400 -13.100 29.462 1.00 35.62 509 ASP A O 1
ATOM 3949 N N . GLU A 1 510 ? -15.725 -12.520 30.809 1.00 38.56 510 GLU A N 1
ATOM 3950 C CA . GLU A 1 510 ? -16.363 -11.267 31.269 1.00 38.56 510 GLU A CA 1
ATOM 3951 C C . GLU A 1 510 ? -16.629 -10.235 30.157 1.00 38.56 510 GLU A C 1
ATOM 3953 O O . GLU A 1 510 ? -17.641 -9.546 30.202 1.00 38.56 510 GLU A O 1
ATOM 3958 N N . LEU A 1 511 ? -15.785 -10.111 29.122 1.00 37.34 511 LEU A N 1
ATOM 3959 C CA . LEU A 1 511 ? -16.050 -9.203 27.986 1.00 37.34 511 LEU A CA 1
ATOM 3960 C C . LEU A 1 511 ? -17.048 -9.779 26.971 1.00 37.34 511 LEU A C 1
ATOM 3962 O O . LEU A 1 511 ? -17.761 -9.021 26.302 1.00 37.34 511 LEU A O 1
ATOM 3966 N N . LEU A 1 512 ? -17.081 -11.108 26.831 1.00 38.41 512 LEU A N 1
ATOM 3967 C CA . LEU A 1 512 ? -18.132 -11.818 26.099 1.00 38.41 512 LEU A CA 1
ATOM 3968 C C . LEU A 1 512 ? -19.454 -11.768 26.872 1.00 38.41 512 LEU A C 1
ATOM 3970 O O . LEU A 1 512 ? -20.485 -11.560 26.241 1.00 38.41 512 LEU A O 1
ATOM 3974 N N . ASP A 1 513 ? -19.405 -11.826 28.201 1.00 36.50 513 ASP A N 1
ATOM 3975 C CA . ASP A 1 513 ? -20.527 -11.693 29.123 1.00 36.50 513 ASP A CA 1
ATOM 3976 C C . ASP A 1 513 ? -20.974 -10.239 29.260 1.00 36.50 513 ASP A C 1
ATOM 3978 O O . ASP A 1 513 ? -22.161 -10.018 29.357 1.00 36.50 513 ASP A O 1
ATOM 3982 N N . GLU A 1 514 ? -20.125 -9.212 29.170 1.00 37.97 514 GLU A N 1
ATOM 3983 C CA . GLU A 1 514 ? -20.570 -7.811 29.039 1.00 37.97 514 GLU A CA 1
ATOM 3984 C C . GLU A 1 514 ? -21.241 -7.578 27.674 1.00 37.97 514 GLU A C 1
ATOM 3986 O O . GLU A 1 514 ? -22.164 -6.763 27.533 1.00 37.97 514 GLU A O 1
ATOM 3991 N N . TRP A 1 515 ? -20.782 -8.291 26.640 1.00 39.91 515 TRP A N 1
ATOM 3992 C CA . TRP A 1 515 ? -21.435 -8.313 25.336 1.00 39.91 515 TRP A CA 1
ATOM 3993 C C . TRP A 1 515 ? -22.775 -9.053 25.385 1.00 39.91 515 TRP A C 1
ATOM 3995 O O . TRP A 1 515 ? -23.740 -8.516 24.847 1.00 39.91 515 TRP A O 1
ATOM 4005 N N . ASP A 1 516 ? -22.861 -10.215 26.033 1.00 37.81 516 ASP A N 1
ATOM 4006 C CA . ASP A 1 516 ? -24.079 -11.019 26.192 1.00 37.81 516 ASP A CA 1
ATOM 4007 C C . ASP A 1 516 ? -25.044 -10.435 27.253 1.00 37.81 516 ASP A C 1
ATOM 4009 O O . ASP A 1 516 ? -26.250 -10.439 27.034 1.00 37.81 516 ASP A O 1
ATOM 4013 N N . GLN A 1 517 ? -24.566 -9.750 28.296 1.00 38.25 517 GLN A N 1
ATOM 4014 C CA . GLN A 1 517 ? -25.368 -8.966 29.254 1.00 38.25 517 GLN A CA 1
ATOM 4015 C C . GLN A 1 517 ? -25.995 -7.743 28.580 1.00 38.25 517 GLN A C 1
ATOM 4017 O O . GLN A 1 517 ? -27.154 -7.423 28.841 1.00 38.25 517 GLN A O 1
ATOM 4022 N N . ARG A 1 518 ? -25.306 -7.114 27.614 1.00 39.69 518 ARG A N 1
ATOM 4023 C CA . ARG A 1 518 ? -25.946 -6.131 26.721 1.00 39.69 518 ARG A CA 1
ATOM 4024 C C . ARG A 1 518 ? -27.054 -6.735 25.854 1.00 39.69 518 ARG A C 1
ATOM 4026 O O . ARG A 1 518 ? -27.889 -5.971 25.379 1.00 39.69 518 ARG A O 1
ATOM 4033 N N . PHE A 1 519 ? -27.057 -8.048 25.608 1.00 38.91 519 PHE A N 1
ATOM 4034 C CA . PHE A 1 519 ? -28.109 -8.762 24.872 1.00 38.91 519 PHE A CA 1
ATOM 4035 C C . PHE A 1 519 ? -29.240 -9.299 25.766 1.00 38.91 519 PHE A C 1
ATOM 4037 O O . PHE A 1 519 ? -30.305 -9.623 25.226 1.00 38.91 519 PHE A O 1
ATOM 4044 N N . ASP A 1 520 ? -29.029 -9.372 27.083 1.00 34.19 520 ASP A N 1
ATOM 4045 C CA . ASP A 1 520 ? -29.947 -10.014 28.030 1.00 34.19 520 ASP A CA 1
ATOM 4046 C C . ASP A 1 520 ? -30.612 -9.052 29.039 1.00 34.19 520 ASP A C 1
ATOM 4048 O O . ASP A 1 520 ? -31.576 -9.449 29.695 1.00 34.19 520 ASP A O 1
ATOM 4052 N N . GLU A 1 521 ? -30.228 -7.771 29.108 1.00 37.94 521 GLU A N 1
ATOM 4053 C CA . GLU A 1 521 ? -31.006 -6.757 29.842 1.00 37.94 521 GLU A CA 1
ATOM 4054 C C . GLU A 1 521 ? -32.157 -6.172 28.998 1.00 37.94 521 GLU A C 1
ATOM 4056 O O . GLU A 1 521 ? -32.028 -5.128 28.364 1.00 37.94 521 GLU A O 1
ATOM 4061 N N . GLU A 1 522 ? -33.303 -6.859 28.997 1.00 38.62 522 GLU A N 1
ATOM 4062 C CA . GLU A 1 522 ? -34.595 -6.275 29.399 1.00 38.62 522 GLU A CA 1
ATOM 4063 C C . GLU A 1 522 ? -35.677 -7.369 29.463 1.00 38.62 522 GLU A C 1
ATOM 4065 O O . GLU A 1 522 ? -36.051 -7.993 28.464 1.00 38.62 522 GLU A O 1
ATOM 4070 N N . ASP A 1 523 ? -36.205 -7.566 30.674 1.00 42.44 523 ASP A N 1
ATOM 4071 C CA . ASP A 1 523 ? -37.456 -8.262 30.956 1.00 42.44 523 ASP A CA 1
ATOM 4072 C C . ASP A 1 523 ? -38.604 -7.639 30.140 1.00 42.44 523 ASP A C 1
ATOM 4074 O O . ASP A 1 523 ? -39.138 -6.581 30.478 1.00 42.44 523 ASP A O 1
ATOM 4078 N N . LEU A 1 524 ? -39.031 -8.318 29.073 1.00 34.19 524 LEU A N 1
ATOM 4079 C CA . LEU A 1 524 ? -40.306 -8.036 28.413 1.00 34.19 524 LEU A CA 1
ATOM 4080 C C . LEU A 1 524 ? -41.440 -8.764 29.146 1.00 34.19 524 LEU A C 1
ATOM 4082 O O . LEU A 1 524 ? -41.945 -9.791 28.686 1.00 34.19 524 LEU A O 1
ATOM 4086 N N . ASP A 1 525 ? -41.862 -8.192 30.273 1.00 33.81 525 ASP A N 1
ATOM 4087 C CA . ASP A 1 525 ? -43.233 -8.336 30.762 1.00 33.81 525 ASP A CA 1
ATOM 4088 C C . ASP A 1 525 ? -44.131 -7.346 29.992 1.00 33.81 525 ASP A C 1
ATOM 4090 O O . ASP A 1 525 ? -44.096 -6.137 30.241 1.00 33.81 525 ASP A O 1
ATOM 4094 N N . GLY A 1 526 ? -44.960 -7.856 29.068 1.00 33.00 526 GLY A N 1
ATOM 4095 C CA . GLY A 1 526 ? -46.083 -7.109 28.470 1.00 33.00 526 GLY A CA 1
ATOM 4096 C C . GLY A 1 526 ? -46.361 -7.361 26.998 1.00 33.00 526 GLY A C 1
ATOM 4097 O O . GLY A 1 526 ? -45.931 -6.513 26.186 1.00 33.00 526 GLY A O 1
#

pLDDT: mean 74.19, std 20.19, range [22.23, 96.0]

Organism: NCBI:txid194707

Mean predicted aligned error: 13.76 Å

Solvent-accessible surface area (backbone atoms only — not comparable to full-atom values): 29926 Å² total; per-residue (Å²): 138,90,81,86,81,84,76,81,79,79,76,76,81,72,86,80,50,82,85,73,55,54,70,69,58,50,40,60,57,52,52,76,51,52,74,70,53,44,55,52,40,35,72,73,41,72,69,40,26,59,51,55,72,34,58,70,38,33,46,47,46,39,43,73,76,35,73,92,58,82,80,61,93,89,51,58,48,54,58,53,44,48,55,53,51,48,20,55,56,16,67,61,25,54,43,58,72,50,74,51,66,60,94,55,83,47,51,36,71,44,48,44,68,57,91,61,25,45,38,39,26,46,54,33,33,38,38,37,32,67,44,80,87,53,66,95,82,64,73,61,48,73,41,69,84,48,86,28,40,58,54,41,78,48,78,43,54,34,51,72,69,41,80,85,55,84,82,53,94,50,55,34,40,39,38,27,12,54,62,22,38,35,41,28,29,48,94,82,40,81,61,36,39,34,73,89,60,50,35,28,43,24,53,40,79,49,62,29,52,88,81,94,51,42,25,47,42,36,19,12,55,74,15,36,33,40,33,30,37,51,70,50,52,88,83,33,49,58,42,51,78,72,46,60,43,68,78,50,92,24,29,21,58,44,40,28,36,29,63,75,21,47,38,38,38,36,31,21,70,67,22,39,36,39,34,31,40,69,84,48,80,47,86,78,20,68,79,39,79,44,78,52,96,32,57,68,62,33,74,47,49,39,71,54,44,35,38,38,32,26,44,36,35,37,36,36,27,32,61,86,78,66,40,76,74,47,74,46,69,70,87,37,85,50,51,56,23,57,46,69,43,70,92,81,34,33,36,41,37,15,18,53,39,32,36,39,34,37,49,53,66,61,58,69,72,47,81,75,91,57,86,80,72,63,72,24,69,40,67,87,45,50,42,45,24,50,37,68,48,71,59,96,57,41,29,40,38,30,14,50,65,18,49,44,39,38,33,22,33,49,87,70,41,43,82,60,38,75,43,74,61,96,59,99,56,100,50,10,36,41,30,60,29,73,58,80,40,30,43,36,38,26,30,43,81,57,21,32,35,40,38,34,40,11,74,82,24,76,49,66,66,82,87,76,85,73,92,76,93,81,82,85,86,85,84,79,91,71,94,76,89,81,89,78,91,80,88,85,86,88,88,78,95,87,86,84,81,86,82,90,82,88,77,95,73,58,72,66,53,50,56,53,43,53,53,48,46,69,71,62,76,70,88,84,84,130

Foldseek 3Di:
DDDDDDDDDPDDDDPDDPVNDDLVVLLVVLLPDDPVVLLVLLQPDPSSVVSSPDLSSLVSNCCVQPVLDDFDPPDGSVVSSVLQVCLLVLVLFAFDKDKDFDPDFAAWQEWADWPQWIWTFGWQKIWIFHRRVDDPPGDIQIDNPGPGGWQDKAWAQPCQLCVPDDRDSWIWIWIFFQSQKIFIDTPNHTQAIEHDGHRWNEWEHDWADDPPWTWIWTWHQQRKIWTWTSPCSVPDSYIDTPAIEDDDPGTWNYKYAEQNSQWIWTAGQQQKIFIAGPVDHDHPRTPDIDGHPAGWQDWYHYNFWIWTDHAQKTFIAGNVVRHTLDIAGNPARGWQHKDDDVVQQWIWTWGFQKIFIARNVQRNVPPPDDRDHTQDIGRRGHGTFNDWDDDPFWIWTWDFQGQWIWIAGNPRRHTSDIDGDDDPDRTTFSYWYDDSQKIWTATRGGNMIMITGSSPRPHRDDDDDDPDDDDDDDDDDDDDDDDDDDDDDDDDDDDDDDDDDDDDDPVVVVVVVVSVVSSPPDDPPD

Nearest PDB structures (foldseek):
  5yzv-assembly1_D  TM=7.050E-01  e=3.160E-14  Thermomonospora curvata
  5yzv-assembly1_A  TM=6.984E-01  e=1.048E-13  Thermomonospora curvata
  8c3a-assembly2_DT  TM=6.855E-01  e=1.337E-12  Candida albicans
  5wyk-assembly1_BE  TM=5.118E-01  e=9.794E-11  Saccharomyces cerevisiae S288C
  5wlc-assembly1_LT  TM=3.550E-01  e=1.389E-10  Saccharomyces cerevisiae BY4741

Sequence (526 aa):
MAKRTSLLKTSQPHPTTIMDLDADTLIHCASFLELPDVSRMSMTSKSFKEAAYSEPIWRSLFKQRFPNVECSERLGWREACAERCISLLQMKYSGSSVAFSFYGEQPINHILLDKNAVITSVGSSLHILEDPYGSEDNIPVTQNDHRADITCMRLFPHKEIFPGETITKDNILITSSADRTIRMWKKGLPIGCFFGQSPVSALSDRLLGDSDGRLLASGGADGNIHLWSLNSLQNSNLVPLKSTFWGHWGAVKLISTLGNKSFLVSVSGAFEMRLWDAAITGYSSCVGLRTLPAEPVGLKCDESLICTVAGSSFMAIDSRSMQRAFTGETGEPNVYSFQALLSKSLVCIGGTNKALLWDIRRMQQQQQGAQIKSVAVINSINGPAQFLHMDLYRIVVAGPEDPYIHVCDTETGRLTNIMKCRTVTPGGFSGMAVNGYRIAAALSDIGVVHLRDFTNADTPFPPNTVGFEYDVWDEWSDEEGLDGNLDDQDLWDQWSDEEDLDGNLDDRDELLDEWDQRFDEEDLDG

Secondary structure (DSSP, 8-state):
----------PPPP---GGGS-HHHHHHHHTTS-HHHHHHHHTT-HHHHHHHT-HHHHHHHHHHH-TT-PPPTTS-HHHHHHHHHHHHHGGGSBPEEEEEE-SSS----EEEEETTEEEEEETTEEEEEE-TTS-TT-PPEEE---SS-EEEEEEEEHHHH-TTS---SPEEEEEEETTS-EEEEETTEEEEEE-SSSSEEEE-SS-B-SSS--EEEEEETTS-EEEEEGGGGGT-SBPPEEEEE---SS-EEEEEE-TTSSEEEEEETTSEEEEEESSS-STT-EEEEEE-SS-EEEEEE-SSEEEEEETTEEEEEETTT--EEEEEE-S-S---EEEEETTTTEEEEE-SS-EEEEEHHHHHHTTTTPPPPPSEEE----S---EEEE-SSEEEEE-SS-SEEEEEETTT--EEEEEE---SSS--EEEEEE-SSEEEEEETTT-EEEEEE-TT--BPPP--SSSS-----------------------------------S-THHHHHHHHHHHHHH------